Protein AF-0000000081422378 (afdb_homodimer)

Radius of gyration: 23.55 Å; Cα contacts (8 Å, |Δi|>4): 532; chains: 2; bounding box: 56×70×55 Å

Sequence (496 aa):
MTPLQQLQHAFAKFLDQIQPRGDSIIISEYADKLEIFKFQEEYVIKLAEAVMHCEPFAVLPFEDKWLFFRHFWAAFYSIERIYSSIEYFGYNLDDSRHLVTSKFAVDSNTKWTISEIPIEQSMKFVELIQPMEINLIENLAKPLKRLQVTRFEIVYLLAEMLWSVHEVKGISDYAKAIRDDILEQISSELHNFYIFDLKLYNYAARHARLIRLIPISENQVQLYKDYLAMAKISNLFEYNLYESELVKMTPLQQLQHAFAKFLDQIQPRGDSIIISEYADKLEIFKFQEEYVIKLAEAVMHCEPFAVLPFEDKWLFFRHFWAAFYSIERIYSSIEYFGYNLDDSRHLVTSKFAVDSNTKWTISEIPIEQSMKFVELIQPMEINLIENLAKPLKRLQVTRFEIVYLLAEMLWSVHEVKGISDYAKAIRDDILEQISSELHNFYIFDLKLYNYAARHARLIRLIPISENQVQLYKDYLAMAKISNLFEYNLYESELVK

InterPro domains:
  IPR000536 Nuclear hormone receptor, ligand-binding domain [PF00104] (28-233)
  IPR000536 Nuclear hormone receptor, ligand-binding domain [PS51843] (1-248)
  IPR000536 Nuclear hormone receptor, ligand-binding domain [SM00430] (38-221)
  IPR035500 Nuclear hormone receptor-like domain superfamily [G3DSA:1.10.565.10] (5-247)
  IPR035500 Nuclear hormone receptor-like domain superfamily [SSF48508] (29-240)
  IPR051152 Caenorhabditis elegans Orphan Nuclear Receptors [PTHR45680] (2-245)

Nearest PDB structures (foldseek):
  5dx3-assembly1_B  TM=6.994E-01  e=1.260E-05  Homo sapiens
  2yjd-assembly1_B  TM=7.597E-01  e=5.802E-05  Homo sapiens
  5ei1-assembly1_A  TM=7.271E-01  e=4.794E-05  Homo sapiens
  5dz3-assembly1_A  TM=6.976E-01  e=2.975E-05  Homo sapiens
  1pq6-assembly3_C-2  TM=7.114E-01  e=9.241E-04  Homo sapiens

Foldseek 3Di:
DALLVQLLVLVVVLCVVWAADDPQAAAAQEDAVVVLVVQVVVSLVSVLVSNCSRPLLVPDDPQQNCQLSLLQPQLLVLLVQLVSQCVVVNLDLPFQWTDRTNHYIYGPNRHYAHVVDPRVLRVVLCVLCVVLVVLSSVLRNNLCSVLVDDSSLSSLLSLCRSLVDDPDPDNDPVSVVSSVVSNVVSVVVVCCCCCPVVVNPPCVVSVVSSVVNRVSSSVSLVVVLVSVVVCVVVVSDPPPCPVSVSVD/DALLVQLLVLVVVLCVVWAADDPQAAAAQEDAPVVLVVQVVVSLVSVLVSNCSRPLLVVDDPQQNCQLSLLQPQLLVLLVQLVSQCVVVNLDLPFQWTDRTNHYIYGPNRDYAHVVDPRVLRVVLCVLCVVLVVLSSVLRNNLCSVLVDDSSLSSLLSLCRSLVDDPDPDNDPVSVVSSVVSNVVSVVVVCCCCCPVVVNPDCVVSVVSSVVNRVSSSVSLVVVLVSVVVCVVVVSDPPPCPVSVSVD

Solvent-accessible surface area (backbone atoms only — not comparable to full-atom values): 26939 Å² total; per-residue (Å²): 126,54,60,62,55,32,37,46,55,28,47,53,55,43,45,64,71,52,44,58,74,77,91,65,64,44,74,37,62,63,42,50,57,61,57,49,53,59,46,46,57,57,46,51,52,47,50,52,56,27,53,48,56,17,58,80,55,49,71,43,57,65,71,46,44,50,58,34,46,56,72,20,52,68,28,46,46,58,54,49,38,43,46,52,20,32,73,72,76,43,58,57,82,83,58,59,62,36,44,71,52,48,56,35,26,33,41,86,76,38,44,70,39,36,84,93,43,59,64,70,50,22,48,53,49,48,61,67,48,43,65,58,54,52,44,45,43,64,63,44,43,43,52,43,32,74,63,61,67,48,71,70,56,51,44,49,48,51,51,50,46,42,51,63,65,78,85,58,82,86,62,46,70,68,57,50,54,51,32,56,52,47,51,47,50,48,22,51,52,49,44,47,42,32,44,70,73,67,63,36,83,81,45,46,41,62,48,50,58,56,59,51,42,52,56,52,33,43,48,50,48,51,50,50,51,50,50,52,53,47,34,39,71,68,64,61,35,86,61,81,52,68,69,46,56,71,69,102,126,54,60,60,55,33,36,46,54,26,47,54,55,43,46,66,69,51,45,58,76,77,90,66,66,43,74,36,61,63,42,50,57,62,56,49,55,59,46,46,56,56,47,51,53,47,50,53,56,26,53,48,56,16,58,80,54,50,71,44,56,66,72,44,44,48,56,34,47,56,72,20,50,68,29,44,47,56,55,50,37,44,47,54,19,32,73,71,73,42,60,57,81,83,59,58,61,37,45,70,51,48,55,35,25,35,39,87,77,38,43,69,39,35,86,93,42,60,66,70,50,22,48,52,50,48,61,67,49,42,63,57,54,53,45,45,42,64,63,45,41,43,53,44,32,74,63,61,68,47,71,67,55,50,46,47,48,52,50,49,48,42,49,64,68,77,86,59,84,85,62,46,71,68,57,50,53,52,30,55,52,48,49,46,50,48,22,49,51,50,43,47,42,32,43,71,74,66,63,36,85,80,44,45,42,61,49,50,58,55,58,52,43,52,58,52,33,44,49,50,48,51,52,50,51,51,51,52,53,48,34,39,71,69,65,61,37,87,61,81,50,69,73,44,55,70,69,104

Secondary structure (DSSP, 8-state):
--HHHHHHHHHHHHHHHHS--TT--EE-SEEEHHHHHHHHHHHHHHHHHHHTTSHHHHTS-HHHHHHHHHHHHHHHHHHHHHHHHHHHH-S-TT---EE-SSSEEE-TTPEEE-TTS-HHHHHHHHHHHHHHHHHHIIIIIHHHHHTT--HHHHHHHHHHHHH---S-TT--HHHHHHHHHHHHHHHHHHHHIIIIIS--S--HHHHHHHHHHHHHHHHHHHHHHHHHHHHHHTTS----TTTTTT--/--HHHHHHHHHHHHHHHHS--TT--EE-SEEEHHHHHHHHHHHHHHHHHHHTTSHHHHTS-HHHHHHHHHHHHHHHHHHHHHHHHHHHH-S-TT---EE-SSSEEE-TTPEEE-TTS-HHHHHHHHHHHHHHHHHHIIIIIHHHHHTT--HHHHHHHHHHHHH---S-TT--HHHHHHHHHHHHHHHHHHHHIIIIIS--S--HHHHHHHHHHHHHHHHHHHHHHHHHHHHHHTTS----TTTTTT--

Organism: NCBI:txid290746

Structure (mmCIF, N/CA/C/O backbone):
data_AF-0000000081422378-model_v1
#
loop_
_entity.id
_entity.type
_entity.pdbx_description
1 polymer 'NR LBD domain-containing protein'
#
loop_
_atom_site.group_PDB
_atom_site.id
_atom_site.type_symbol
_atom_site.label_atom_id
_atom_site.label_alt_id
_atom_site.label_comp_id
_atom_site.label_asym_id
_atom_site.label_entity_id
_atom_site.label_seq_id
_atom_site.pdbx_PDB_ins_code
_atom_site.Cartn_x
_atom_site.Cartn_y
_atom_site.Cartn_z
_atom_site.occupancy
_atom_site.B_iso_or_equiv
_atom_site.auth_seq_id
_atom_site.auth_comp_id
_atom_site.auth_asym_id
_atom_site.auth_atom_id
_atom_site.pdbx_PDB_model_num
ATOM 1 N N . MET A 1 1 ? -20.219 -10.492 -20 1 91.25 1 MET A N 1
ATOM 2 C CA . MET A 1 1 ? -19.344 -10.703 -18.859 1 91.25 1 MET A CA 1
ATOM 3 C C . MET A 1 1 ? -18.625 -9.414 -18.484 1 91.25 1 MET A C 1
ATOM 5 O O . MET A 1 1 ? -18.156 -8.68 -19.359 1 91.25 1 MET A O 1
ATOM 9 N N . THR A 1 2 ? -18.688 -9.109 -17.234 1 96.75 2 THR A N 1
ATOM 10 C CA . THR A 1 2 ? -17.953 -7.957 -16.75 1 96.75 2 THR A CA 1
ATOM 11 C C . THR A 1 2 ? -16.438 -8.188 -16.875 1 96.75 2 THR A C 1
ATOM 13 O O . THR A 1 2 ? -16 -9.32 -17.078 1 96.75 2 THR A O 1
ATOM 16 N N . PRO A 1 3 ? -15.625 -7.133 -16.844 1 97.19 3 PRO A N 1
ATOM 17 C CA . PRO A 1 3 ? -14.172 -7.293 -16.922 1 97.19 3 PRO A CA 1
ATOM 18 C C . PRO A 1 3 ? -13.633 -8.258 -15.875 1 97.19 3 PRO A C 1
ATOM 20 O O . PRO A 1 3 ? -12.75 -9.07 -16.172 1 97.19 3 PRO A O 1
ATOM 23 N N . LEU A 1 4 ? -14.18 -8.219 -14.68 1 98.19 4 LEU A N 1
ATOM 24 C CA . LEU A 1 4 ? -13.703 -9.117 -13.633 1 98.19 4 LEU A CA 1
ATOM 25 C C . LEU A 1 4 ? -14.078 -10.562 -13.945 1 98.19 4 LEU A C 1
ATOM 27 O O . LEU A 1 4 ? -13.305 -11.477 -13.68 1 98.19 4 LEU A O 1
ATOM 31 N N . GLN A 1 5 ? -15.219 -10.773 -14.461 1 98 5 GLN A N 1
ATOM 32 C CA . GLN A 1 5 ? -15.648 -12.109 -14.859 1 98 5 GLN A CA 1
ATOM 33 C C . GLN A 1 5 ? -14.773 -12.656 -15.984 1 98 5 GLN A C 1
ATOM 35 O O . GLN A 1 5 ? -14.43 -13.836 -16 1 98 5 GLN A O 1
ATOM 40 N N . GLN A 1 6 ? -14.445 -11.758 -16.891 1 98.5 6 GLN A N 1
ATOM 41 C CA . GLN A 1 6 ? -13.531 -12.148 -17.969 1 98.5 6 GLN A CA 1
ATOM 42 C C . GLN A 1 6 ? -12.188 -12.586 -17.406 1 98.5 6 GLN A C 1
ATOM 44 O O . GLN A 1 6 ? -11.641 -13.617 -17.812 1 98.5 6 GLN A O 1
ATOM 49 N N . LEU A 1 7 ? -11.688 -11.844 -16.453 1 98.38 7 LEU A N 1
ATOM 50 C CA . LEU A 1 7 ? -10.406 -12.156 -15.844 1 98.38 7 LEU A CA 1
ATOM 51 C C . LEU A 1 7 ? -10.5 -13.43 -15.016 1 98.38 7 LEU A C 1
ATOM 53 O O . LEU A 1 7 ? -9.531 -14.195 -14.93 1 98.38 7 LEU A O 1
ATOM 57 N N . GLN A 1 8 ? -11.656 -13.688 -14.406 1 98.25 8 GLN A N 1
ATOM 58 C CA . GLN A 1 8 ? -11.852 -14.922 -13.656 1 98.25 8 GLN A CA 1
ATOM 59 C C . GLN A 1 8 ? -11.703 -16.141 -14.562 1 98.25 8 GLN A C 1
ATOM 61 O O . GLN A 1 8 ? -11.023 -17.109 -14.203 1 98.25 8 GLN A O 1
ATOM 66 N N . HIS A 1 9 ? -12.344 -16 -15.664 1 98.19 9 HIS A N 1
ATOM 67 C CA . HIS A 1 9 ? -12.266 -17.094 -16.625 1 98.19 9 HIS A CA 1
ATOM 68 C C . HIS A 1 9 ? -10.852 -17.266 -17.156 1 98.19 9 HIS A C 1
ATOM 70 O O . HIS A 1 9 ? -10.336 -18.391 -17.234 1 98.19 9 HIS A O 1
ATOM 76 N N . ALA A 1 10 ? -10.258 -16.188 -17.531 1 98.44 10 ALA A N 1
ATOM 77 C CA . ALA A 1 10 ? -8.898 -16.219 -18.078 1 98.44 10 ALA A CA 1
ATOM 78 C C . ALA A 1 10 ? -7.906 -16.734 -17.047 1 98.44 10 ALA A C 1
ATOM 80 O O . ALA A 1 10 ? -6.973 -17.469 -17.375 1 98.44 10 ALA A O 1
ATOM 81 N N . PHE A 1 11 ? -8.07 -16.344 -15.828 1 98.31 11 PHE A N 1
ATOM 82 C CA . PHE A 1 11 ? -7.176 -16.734 -14.742 1 98.31 11 PHE A CA 1
ATOM 83 C C . PHE A 1 11 ? -7.281 -18.234 -14.469 1 98.31 11 PHE A C 1
ATOM 85 O O . PHE A 1 11 ? -6.277 -18.875 -14.18 1 98.31 11 PHE A O 1
ATOM 92 N N . ALA A 1 12 ? -8.469 -18.75 -14.562 1 97.31 12 ALA A N 1
ATOM 93 C CA . ALA A 1 12 ? -8.641 -20.188 -14.398 1 97.31 12 ALA A CA 1
ATOM 94 C C . ALA A 1 12 ? -7.84 -20.969 -15.438 1 97.31 12 ALA A C 1
ATOM 96 O O . ALA A 1 12 ? -7.168 -21.953 -15.109 1 97.31 12 ALA A O 1
ATOM 97 N N . LYS A 1 13 ? -7.91 -20.516 -16.625 1 96.88 13 LYS A N 1
ATOM 98 C CA . LYS A 1 13 ? -7.145 -21.141 -17.703 1 96.88 13 LYS A CA 1
ATOM 99 C C . LYS A 1 13 ? -5.645 -20.969 -17.484 1 96.88 13 LYS A C 1
ATOM 101 O O . LYS A 1 13 ? -4.863 -21.891 -17.75 1 96.88 13 LYS A O 1
ATOM 106 N N . PHE A 1 14 ? -5.297 -19.812 -17.078 1 97.62 14 PHE A N 1
ATOM 107 C CA . PHE A 1 14 ? -3.912 -19.5 -16.766 1 97.62 14 PHE A CA 1
ATOM 108 C C . PHE A 1 14 ? -3.375 -20.422 -15.68 1 97.62 14 PHE A C 1
ATOM 110 O O . PHE A 1 14 ? -2.289 -20.984 -15.82 1 97.62 14 PHE A O 1
ATOM 117 N N . LEU A 1 15 ? -4.148 -20.625 -14.617 1 95.75 15 LEU A N 1
ATOM 118 C CA . LEU A 1 15 ? -3.734 -21.5 -13.523 1 95.75 15 LEU A CA 1
ATOM 119 C C . LEU A 1 15 ? -3.551 -22.938 -14.008 1 95.75 15 LEU A C 1
ATOM 121 O O . LEU A 1 15 ? -2.619 -23.625 -13.586 1 95.75 15 LEU A O 1
ATOM 125 N N . ASP A 1 16 ? -4.406 -23.281 -14.891 1 93.31 16 ASP A N 1
ATOM 126 C CA . ASP A 1 16 ? -4.332 -24.641 -15.438 1 93.31 16 ASP A CA 1
ATOM 127 C C . ASP A 1 16 ? -3.018 -24.859 -16.188 1 93.31 16 ASP A C 1
ATOM 129 O O . ASP A 1 16 ? -2.514 -25.984 -16.234 1 93.31 16 ASP A O 1
ATOM 133 N N . GLN A 1 17 ? -2.496 -23.844 -16.656 1 92.94 17 GLN A N 1
ATOM 134 C CA . GLN A 1 17 ? -1.294 -23.938 -17.484 1 92.94 17 GLN A CA 1
ATOM 135 C C . GLN A 1 17 ? -0.035 -23.906 -16.625 1 92.94 17 GLN A C 1
ATOM 137 O O . GLN A 1 17 ? 1.005 -24.438 -17.016 1 92.94 17 GLN A O 1
ATOM 142 N N . ILE A 1 18 ? -0.141 -23.25 -15.445 1 92.62 18 ILE A N 1
ATOM 143 C CA . ILE A 1 18 ? 1.111 -22.984 -14.742 1 92.62 18 ILE A CA 1
ATOM 144 C C . ILE A 1 18 ? 1.171 -23.828 -13.469 1 92.62 18 ILE A C 1
ATOM 146 O O . ILE A 1 18 ? 2.232 -23.953 -12.852 1 92.62 18 ILE A O 1
ATOM 150 N N . GLN A 1 19 ? 0.106 -24.328 -12.992 1 90.44 19 GLN A N 1
ATOM 151 C CA . GLN A 1 19 ? 0.068 -25.141 -11.789 1 90.44 19 GLN A CA 1
ATOM 152 C C . GLN A 1 19 ? 0.409 -26.594 -12.094 1 90.44 19 GLN A C 1
ATOM 154 O O . GLN A 1 19 ? 0.243 -27.047 -13.227 1 90.44 19 GLN A O 1
ATOM 159 N N . PRO A 1 20 ? 0.905 -27.219 -11.055 1 87.19 20 PRO A N 1
ATOM 160 C CA . PRO A 1 20 ? 1.203 -28.641 -11.266 1 87.19 20 PRO A CA 1
ATOM 161 C C . PRO A 1 20 ? -0.036 -29.453 -11.625 1 87.19 20 PRO A C 1
ATOM 163 O O . PRO A 1 20 ? -1.137 -29.156 -11.164 1 87.19 20 PRO A O 1
ATOM 166 N N . ARG A 1 21 ? 0.293 -30.406 -12.609 1 76.75 21 ARG A N 1
ATOM 167 C CA . ARG A 1 21 ? -0.756 -31.344 -12.992 1 76.75 21 ARG A CA 1
ATOM 168 C C . ARG A 1 21 ? -0.667 -32.625 -12.18 1 76.75 21 ARG A C 1
ATOM 170 O O . ARG A 1 21 ? 0.389 -33.25 -12.117 1 76.75 21 ARG A O 1
ATOM 177 N N . GLY A 1 22 ? -1.608 -32.812 -11.383 1 67.19 22 GLY A N 1
ATOM 178 C CA . GLY A 1 22 ? -1.646 -34.062 -10.656 1 67.19 22 GLY A CA 1
ATOM 179 C C . GLY A 1 22 ? -0.779 -34.062 -9.406 1 67.19 22 GLY A C 1
ATOM 180 O O . GLY A 1 22 ? -0.563 -33.031 -8.797 1 67.19 22 GLY A O 1
ATOM 181 N N . ASP A 1 23 ? -0.393 -35.219 -8.82 1 65.38 23 ASP A N 1
ATOM 182 C CA . ASP A 1 23 ? 0.304 -35.406 -7.555 1 65.38 23 ASP A CA 1
ATOM 183 C C . ASP A 1 23 ? 1.815 -35.469 -7.766 1 65.38 23 ASP A C 1
ATOM 185 O O . ASP A 1 23 ? 2.537 -36.062 -6.949 1 65.38 23 ASP A O 1
ATOM 189 N N . SER A 1 24 ? 2.311 -34.781 -8.75 1 75.81 24 SER A N 1
ATOM 190 C CA . SER A 1 24 ? 3.672 -35.125 -9.164 1 75.81 24 SER A CA 1
ATOM 191 C C . SER A 1 24 ? 4.652 -34.031 -8.75 1 75.81 24 SER A C 1
ATOM 193 O O . SER A 1 24 ? 5.715 -33.875 -9.352 1 75.81 24 SER A O 1
ATOM 195 N N . ILE A 1 25 ? 4.418 -33.375 -7.648 1 86.25 25 ILE A N 1
ATOM 196 C CA . ILE A 1 25 ? 5.398 -32.312 -7.391 1 86.25 25 ILE A CA 1
ATOM 197 C C . ILE A 1 25 ? 6.52 -32.875 -6.516 1 86.25 25 ILE A C 1
ATOM 199 O O . ILE A 1 25 ? 6.273 -33.625 -5.59 1 86.25 25 ILE A O 1
ATOM 203 N N . ILE A 1 26 ? 7.707 -32.625 -6.934 1 86 26 ILE A N 1
ATOM 204 C CA . ILE A 1 26 ? 8.891 -33.031 -6.184 1 86 26 ILE A CA 1
ATOM 205 C C . ILE A 1 26 ? 9.328 -31.891 -5.262 1 86 26 ILE A C 1
ATOM 207 O O . ILE A 1 26 ? 9.406 -30.734 -5.688 1 86 26 ILE A O 1
ATOM 211 N N . ILE A 1 27 ? 9.469 -32.25 -4.02 1 90.56 27 ILE A N 1
ATOM 212 C CA . ILE A 1 27 ? 10.078 -31.297 -3.096 1 90.56 27 ILE A CA 1
ATOM 213 C C . ILE A 1 27 ? 11.594 -31.406 -3.16 1 90.56 27 ILE A C 1
ATOM 215 O O . ILE A 1 27 ? 12.172 -32.406 -2.713 1 90.56 27 ILE A O 1
ATOM 219 N N . SER A 1 28 ? 12.203 -30.406 -3.705 1 89.69 28 SER A N 1
ATOM 220 C CA . SER A 1 28 ? 13.625 -30.5 -4.012 1 89.69 28 SER A CA 1
ATOM 221 C C . SER A 1 28 ? 14.477 -30.109 -2.805 1 89.69 28 SER A C 1
ATOM 223 O O . SER A 1 28 ? 14.195 -29.109 -2.143 1 89.69 28 SER A O 1
ATOM 225 N N . GLU A 1 29 ? 15.484 -30.891 -2.631 1 89.94 29 GLU A N 1
ATOM 226 C CA . GLU A 1 29 ? 16.469 -30.531 -1.614 1 89.94 29 GLU A CA 1
ATOM 227 C C . GLU A 1 29 ? 17.391 -29.406 -2.102 1 89.94 29 GLU A C 1
ATOM 229 O O . GLU A 1 29 ? 17.875 -28.594 -1.302 1 89.94 29 GLU A O 1
ATOM 234 N N . TYR A 1 30 ? 17.609 -29.531 -3.404 1 88.38 30 TYR A N 1
ATOM 235 C CA . TYR A 1 30 ? 18.422 -28.516 -4.059 1 88.38 30 TYR A CA 1
ATOM 236 C C . TYR A 1 30 ? 17.641 -27.828 -5.172 1 88.38 30 TYR A C 1
ATOM 238 O O . TYR A 1 30 ? 16.891 -28.469 -5.906 1 88.38 30 TYR A O 1
ATOM 246 N N . ALA A 1 31 ? 17.75 -26.531 -5.168 1 88.12 31 ALA A N 1
ATOM 247 C CA . ALA A 1 31 ? 17.062 -25.781 -6.211 1 88.12 31 ALA A CA 1
ATOM 248 C C . ALA A 1 31 ? 17.984 -24.75 -6.848 1 88.12 31 ALA A C 1
ATOM 250 O O . ALA A 1 31 ? 18.797 -24.125 -6.156 1 88.12 31 ALA A O 1
ATOM 251 N N . ASP A 1 32 ? 17.906 -24.688 -8.141 1 87.19 32 ASP A N 1
ATOM 252 C CA . ASP A 1 32 ? 18.656 -23.719 -8.914 1 87.19 32 ASP A CA 1
ATOM 253 C C . ASP A 1 32 ? 17.828 -22.469 -9.188 1 87.19 32 ASP A C 1
ATOM 255 O O . ASP A 1 32 ? 16.766 -22.547 -9.812 1 87.19 32 ASP A O 1
ATOM 259 N N . LYS A 1 33 ? 18.344 -21.297 -8.828 1 83.62 33 LYS A N 1
ATOM 260 C CA . LYS A 1 33 ? 17.609 -20.031 -8.992 1 83.62 33 LYS A CA 1
ATOM 261 C C . LYS A 1 33 ? 17.359 -19.734 -10.469 1 83.62 33 LYS A C 1
ATOM 263 O O . LYS A 1 33 ? 16.375 -19.078 -10.812 1 83.62 33 LYS A O 1
ATOM 268 N N . LEU A 1 34 ? 18.172 -20.25 -11.312 1 81.5 34 LEU A N 1
ATOM 269 C CA . LEU A 1 34 ? 18.016 -20.016 -12.742 1 81.5 34 LEU A CA 1
ATOM 270 C C . LEU A 1 34 ? 16.734 -20.656 -13.258 1 81.5 34 LEU A C 1
ATOM 272 O O . LEU A 1 34 ? 16.172 -20.203 -14.258 1 81.5 34 LEU A O 1
ATOM 276 N N . GLU A 1 35 ? 16.281 -21.703 -12.602 1 83.69 35 GLU A N 1
ATOM 277 C CA . GLU A 1 35 ? 15.031 -22.359 -12.984 1 83.69 35 GLU A CA 1
ATOM 278 C C . GLU A 1 35 ? 13.844 -21.422 -12.797 1 83.69 35 GLU A C 1
ATOM 280 O O . GLU A 1 35 ? 12.859 -21.5 -13.539 1 83.69 35 GLU A O 1
ATOM 285 N N . ILE A 1 36 ? 13.953 -20.562 -11.859 1 85.12 36 ILE A N 1
ATOM 286 C CA . ILE A 1 36 ? 12.891 -19.594 -11.602 1 85.12 36 ILE A CA 1
ATOM 287 C C . ILE A 1 36 ? 12.766 -18.641 -12.773 1 85.12 36 ILE A C 1
ATOM 289 O O . ILE A 1 36 ? 11.656 -18.312 -13.211 1 85.12 36 ILE A O 1
ATOM 293 N N . PHE A 1 37 ? 13.898 -18.266 -13.281 1 82.56 37 PHE A N 1
ATOM 294 C CA . PHE A 1 37 ? 13.898 -17.297 -14.375 1 82.56 37 PHE A CA 1
ATOM 295 C C . PHE A 1 37 ? 13.305 -17.922 -15.641 1 82.56 37 PHE A C 1
ATOM 297 O O . PHE A 1 37 ? 12.555 -17.266 -16.359 1 82.56 37 PHE A O 1
ATOM 304 N N . LYS A 1 38 ? 13.695 -19.109 -15.875 1 83.69 38 LYS A N 1
ATOM 305 C CA . LYS A 1 38 ? 13.148 -19.812 -17.031 1 83.69 38 LYS A CA 1
ATOM 306 C C . LYS A 1 38 ? 11.633 -19.938 -16.922 1 83.69 38 LYS A C 1
ATOM 308 O O . LYS A 1 38 ? 10.914 -19.734 -17.906 1 83.69 38 LYS A O 1
ATOM 313 N N . PHE A 1 39 ? 11.219 -20.266 -15.789 1 90.75 39 PHE A N 1
ATOM 314 C CA . PHE A 1 39 ? 9.781 -20.391 -15.555 1 90.75 39 PHE A CA 1
ATOM 315 C C . PHE A 1 39 ? 9.094 -19.031 -15.703 1 90.75 39 PHE A C 1
ATOM 317 O O . PHE A 1 39 ? 7.98 -18.953 -16.234 1 90.75 39 PHE A O 1
ATOM 324 N N . GLN A 1 40 ? 9.688 -17.969 -15.25 1 90.38 40 GLN A N 1
ATOM 325 C CA . GLN A 1 40 ? 9.109 -16.625 -15.281 1 90.38 40 GLN A CA 1
ATOM 326 C C . GLN A 1 40 ? 8.883 -16.156 -16.719 1 90.38 40 GLN A C 1
ATOM 328 O O . GLN A 1 40 ? 7.922 -15.445 -17 1 90.38 40 GLN A O 1
ATOM 333 N N . GLU A 1 41 ? 9.758 -16.578 -17.594 1 86.5 41 GLU A N 1
ATOM 334 C CA . GLU A 1 41 ? 9.602 -16.203 -19 1 86.5 41 GLU A CA 1
ATOM 335 C C . GLU A 1 41 ? 8.297 -16.75 -19.578 1 86.5 41 GLU A C 1
ATOM 337 O O . GLU A 1 41 ? 7.539 -16.031 -20.219 1 86.5 41 GLU A O 1
ATOM 342 N N . GLU A 1 42 ? 8.094 -17.969 -19.312 1 90.81 42 GLU A N 1
ATOM 343 C CA . GLU A 1 42 ? 6.855 -18.594 -19.766 1 90.81 42 GLU A CA 1
ATOM 344 C C . GLU A 1 42 ? 5.645 -18.016 -19.047 1 90.81 42 GLU A C 1
ATOM 346 O O . GLU A 1 42 ? 4.598 -17.781 -19.656 1 90.81 42 GLU A O 1
ATOM 351 N N . TYR A 1 43 ? 5.836 -17.797 -17.812 1 94.38 43 TYR A N 1
ATOM 352 C CA . TYR A 1 43 ? 4.785 -17.25 -16.953 1 94.38 43 TYR A CA 1
ATOM 353 C C . TYR A 1 43 ? 4.289 -15.914 -17.469 1 94.38 43 TYR A C 1
ATOM 355 O O . TYR A 1 43 ? 3.08 -15.68 -17.562 1 94.38 43 TYR A O 1
ATOM 363 N N . VAL A 1 44 ? 5.234 -15.062 -17.812 1 94.69 44 VAL A N 1
ATOM 364 C CA . VAL A 1 44 ? 4.898 -13.703 -18.219 1 94.69 44 VAL A CA 1
ATOM 365 C C . VAL A 1 44 ? 4.105 -13.727 -19.516 1 94.69 44 VAL A C 1
ATOM 367 O O . VAL A 1 44 ? 3.137 -12.984 -19.672 1 94.69 44 VAL A O 1
ATOM 370 N N . ILE A 1 45 ? 4.496 -14.57 -20.391 1 94.12 45 ILE A N 1
ATOM 371 C CA . ILE A 1 45 ? 3.801 -14.688 -21.656 1 94.12 45 ILE A CA 1
ATOM 372 C C . ILE A 1 45 ? 2.375 -15.18 -21.438 1 94.12 45 ILE A C 1
ATOM 374 O O . ILE A 1 45 ? 1.42 -14.609 -21.969 1 94.12 45 ILE A O 1
ATOM 378 N N . LYS A 1 46 ? 2.242 -16.125 -20.625 1 96.31 46 LYS A N 1
ATOM 379 C CA . LYS A 1 46 ? 0.928 -16.703 -20.344 1 96.31 46 LYS A CA 1
ATOM 380 C C . LYS A 1 46 ? 0.044 -15.695 -19.609 1 96.31 46 LYS A C 1
ATOM 382 O O . LYS A 1 46 ? -1.163 -15.633 -19.844 1 96.31 46 LYS A O 1
ATOM 387 N N . LEU A 1 47 ? 0.648 -14.992 -18.672 1 97.5 47 LEU A N 1
ATOM 388 C CA . LEU A 1 47 ? -0.101 -13.969 -17.953 1 97.5 47 LEU A CA 1
ATOM 389 C C . LEU A 1 47 ? -0.55 -12.859 -18.891 1 97.5 47 LEU A C 1
ATOM 391 O O . LEU A 1 47 ? -1.667 -12.352 -18.766 1 97.5 47 LEU A O 1
ATOM 395 N N . ALA A 1 48 ? 0.337 -12.5 -19.797 1 96.38 48 ALA A N 1
ATOM 396 C CA . ALA A 1 48 ? -0.012 -11.5 -20.797 1 96.38 48 ALA A CA 1
ATOM 397 C C . ALA A 1 48 ? -1.195 -11.953 -21.641 1 96.38 48 ALA A C 1
ATOM 399 O O . ALA A 1 48 ? -2.107 -11.172 -21.922 1 96.38 48 ALA A O 1
ATOM 400 N N . GLU A 1 49 ? -1.166 -13.188 -22 1 96.62 49 GLU A N 1
ATOM 401 C CA . GLU A 1 49 ? -2.275 -13.75 -22.75 1 96.62 49 GLU A CA 1
ATOM 402 C C . GLU A 1 49 ? -3.568 -13.734 -21.953 1 96.62 49 GLU A C 1
ATOM 404 O O . GLU A 1 49 ? -4.633 -13.414 -22.484 1 96.62 49 GLU A O 1
ATOM 409 N N . ALA A 1 50 ? -3.473 -14.047 -20.75 1 97.75 50 ALA A N 1
ATOM 410 C CA . ALA A 1 50 ? -4.648 -14.086 -19.875 1 97.75 50 ALA A CA 1
ATOM 411 C C . ALA A 1 50 ? -5.285 -12.703 -19.766 1 97.75 50 ALA A C 1
ATOM 413 O O . ALA A 1 50 ? -6.504 -12.562 -19.891 1 97.75 50 ALA A O 1
ATOM 414 N N . VAL A 1 51 ? -4.453 -11.656 -19.531 1 97.94 51 VAL A N 1
ATOM 415 C CA . VAL A 1 51 ? -5.016 -10.328 -19.297 1 97.94 51 VAL A CA 1
ATOM 416 C C . VAL A 1 51 ? -5.582 -9.766 -20.594 1 97.94 51 VAL A C 1
ATOM 418 O O . VAL A 1 51 ? -6.465 -8.898 -20.562 1 97.94 51 VAL A O 1
ATOM 421 N N . MET A 1 52 ? -5.145 -10.281 -21.719 1 97.69 52 MET A N 1
ATOM 422 C CA . MET A 1 52 ? -5.652 -9.852 -23.016 1 97.69 52 MET A CA 1
ATOM 423 C C . MET A 1 52 ? -7.09 -10.312 -23.219 1 97.69 52 MET A C 1
ATOM 425 O O . MET A 1 52 ? -7.785 -9.82 -24.109 1 97.69 52 MET A O 1
ATOM 429 N N . HIS A 1 53 ? -7.582 -11.172 -22.391 1 97.06 53 HIS A N 1
ATOM 430 C CA . HIS A 1 53 ? -8.969 -11.609 -22.469 1 97.06 53 HIS A CA 1
ATOM 431 C C . HIS A 1 53 ? -9.898 -10.594 -21.797 1 97.06 53 HIS A C 1
ATOM 433 O O . HIS A 1 53 ? -11.117 -10.68 -21.938 1 97.06 53 HIS A O 1
ATOM 439 N N . CYS A 1 54 ? -9.344 -9.742 -21 1 97.88 54 CYS A N 1
ATOM 440 C CA . CYS A 1 54 ? -10.102 -8.617 -20.469 1 97.88 54 CYS A CA 1
ATOM 441 C C . CYS A 1 54 ? -10.297 -7.543 -21.531 1 97.88 54 CYS A C 1
ATOM 443 O O . CYS A 1 54 ? -9.367 -6.812 -21.875 1 97.88 54 CYS A O 1
ATOM 445 N N . GLU A 1 55 ? -11.477 -7.367 -22.031 1 97.62 55 GLU A N 1
ATOM 446 C CA . GLU A 1 55 ? -11.789 -6.551 -23.203 1 97.62 55 GLU A CA 1
ATOM 447 C C . GLU A 1 55 ? -11.289 -5.121 -23.016 1 97.62 55 GLU A C 1
ATOM 449 O O . GLU A 1 55 ? -10.633 -4.57 -23.906 1 97.62 55 GLU A O 1
ATOM 454 N N . PRO A 1 56 ? -11.547 -4.473 -21.906 1 97.69 56 PRO A N 1
ATOM 455 C CA . PRO A 1 56 ? -11.062 -3.102 -21.734 1 97.69 56 PRO A CA 1
ATOM 456 C C . PRO A 1 56 ? -9.539 -2.998 -21.844 1 97.69 56 PRO A C 1
ATOM 458 O O . PRO A 1 56 ? -9.016 -1.968 -22.266 1 97.69 56 PRO A O 1
ATOM 461 N N . PHE A 1 57 ? -8.836 -4.039 -21.453 1 97.69 57 PHE A N 1
ATOM 462 C CA . PHE A 1 57 ? -7.383 -4.047 -21.562 1 97.69 57 PHE A CA 1
ATOM 463 C C . PHE A 1 57 ? -6.957 -4.297 -23.016 1 97.69 57 PHE A C 1
ATOM 465 O O . PHE A 1 57 ? -6.039 -3.648 -23.516 1 97.69 57 PHE A O 1
ATOM 472 N N . ALA A 1 58 ? -7.629 -5.156 -23.625 1 97.19 58 ALA A N 1
ATOM 473 C CA . ALA A 1 58 ? -7.289 -5.586 -24.969 1 97.19 58 ALA A CA 1
ATOM 474 C C . ALA A 1 58 ? -7.402 -4.426 -25.953 1 97.19 58 ALA A C 1
ATOM 476 O O . ALA A 1 58 ? -6.648 -4.352 -26.938 1 97.19 58 ALA A O 1
ATOM 477 N N . VAL A 1 59 ? -8.273 -3.523 -25.734 1 96.88 59 VAL A N 1
ATOM 478 C CA . VAL A 1 59 ? -8.562 -2.486 -26.719 1 96.88 59 VAL A CA 1
ATOM 479 C C . VAL A 1 59 ? -7.652 -1.284 -26.484 1 96.88 59 VAL A C 1
ATOM 481 O O . VAL A 1 59 ? -7.582 -0.381 -27.312 1 96.88 59 VAL A O 1
ATOM 484 N N . LEU A 1 60 ? -6.91 -1.248 -25.344 1 96.81 60 LEU A N 1
ATOM 485 C CA . LEU A 1 60 ? -6 -0.137 -25.094 1 96.81 60 LEU A CA 1
ATOM 486 C C . LEU A 1 60 ? -4.906 -0.073 -26.156 1 96.81 60 LEU A C 1
ATOM 488 O O . LEU A 1 60 ? -4.512 -1.102 -26.703 1 96.81 60 LEU A O 1
ATOM 492 N N . PRO A 1 61 ? -4.461 1.169 -26.438 1 95.56 61 PRO A N 1
ATOM 493 C CA . PRO A 1 61 ? -3.258 1.276 -27.266 1 95.56 61 PRO A CA 1
ATOM 494 C C . PRO A 1 61 ? -2.066 0.526 -26.672 1 95.56 61 PRO A C 1
ATOM 496 O O . PRO A 1 61 ? -1.972 0.376 -25.453 1 95.56 61 PRO A O 1
ATOM 499 N N . PHE A 1 62 ? -1.14 0.147 -27.469 1 94.5 62 PHE A N 1
ATOM 500 C CA . PHE A 1 62 ? -0.013 -0.688 -27.078 1 94.5 62 PHE A CA 1
ATOM 501 C C . PHE A 1 62 ? 0.799 -0.016 -25.984 1 94.5 62 PHE A C 1
ATOM 503 O O . PHE A 1 62 ? 1.204 -0.666 -25.016 1 94.5 62 PHE A O 1
ATOM 510 N N . GLU A 1 63 ? 1.043 1.248 -26.141 1 92.75 63 GLU A N 1
ATOM 511 C CA . GLU A 1 63 ? 1.87 1.972 -25.172 1 92.75 63 GLU A CA 1
ATOM 512 C C . GLU A 1 63 ? 1.264 1.918 -23.766 1 92.75 63 GLU A C 1
ATOM 514 O O . GLU A 1 63 ? 1.976 1.697 -22.797 1 92.75 63 GLU A O 1
ATOM 519 N N . ASP A 1 64 ? -0.057 2.066 -23.719 1 94.62 64 ASP A N 1
ATOM 520 C CA . ASP A 1 64 ? -0.749 1.999 -22.438 1 94.62 64 ASP A CA 1
ATOM 521 C C . ASP A 1 64 ? -0.741 0.576 -21.891 1 94.62 64 ASP A C 1
ATOM 523 O O . ASP A 1 64 ? -0.461 0.366 -20.703 1 94.62 64 ASP A O 1
ATOM 527 N N . LYS A 1 65 ? -0.97 -0.424 -22.719 1 95.25 65 LYS A N 1
ATOM 528 C CA . LYS A 1 65 ? -0.958 -1.822 -22.297 1 95.25 65 LYS A CA 1
ATOM 529 C C . LYS A 1 65 ? 0.389 -2.201 -21.688 1 95.25 65 LYS A C 1
ATOM 531 O O . LYS A 1 65 ? 0.444 -2.848 -20.641 1 95.25 65 LYS A O 1
ATOM 536 N N . TRP A 1 66 ? 1.375 -1.732 -22.391 1 93.44 66 TRP A N 1
ATOM 537 C CA . TRP A 1 66 ? 2.732 -2.047 -21.969 1 93.44 66 TRP A CA 1
ATOM 538 C C . TRP A 1 66 ? 3.02 -1.447 -20.594 1 93.44 66 TRP A C 1
ATOM 540 O O . TRP A 1 66 ? 3.57 -2.119 -19.719 1 93.44 66 TRP A O 1
ATOM 550 N N . LEU A 1 67 ? 2.623 -0.264 -20.391 1 91.5 67 LEU A N 1
ATOM 551 C CA . LEU A 1 67 ? 2.871 0.423 -19.125 1 91.5 67 LEU A CA 1
ATOM 552 C C . LEU A 1 67 ? 2.1 -0.237 -17.984 1 91.5 67 LEU A C 1
ATOM 554 O O . LEU A 1 67 ? 2.65 -0.461 -16.906 1 91.5 67 LEU A O 1
ATOM 558 N N . PHE A 1 68 ? 0.873 -0.623 -18.25 1 94.88 68 PHE A N 1
ATOM 559 C CA . PHE A 1 68 ? 0.079 -1.312 -17.234 1 94.88 68 PHE A CA 1
ATOM 560 C C . PHE A 1 68 ? 0.694 -2.662 -16.891 1 94.88 68 PHE A C 1
ATOM 562 O O . PHE A 1 68 ? 0.895 -2.98 -15.719 1 94.88 68 PHE A O 1
ATOM 569 N N . PHE A 1 69 ? 1.073 -3.352 -17.922 1 94.88 69 PHE A N 1
ATOM 570 C CA . PHE A 1 69 ? 1.506 -4.73 -17.734 1 94.88 69 PHE A CA 1
ATOM 571 C C . PHE A 1 69 ? 2.875 -4.781 -17.062 1 94.88 69 PHE A C 1
ATOM 573 O O . PHE A 1 69 ? 3.1 -5.582 -16.156 1 94.88 69 PHE A O 1
ATOM 580 N N . ARG A 1 70 ? 3.744 -3.971 -17.469 1 90.81 70 ARG A N 1
ATOM 581 C CA . ARG A 1 70 ? 5.117 -4 -16.984 1 90.81 70 ARG A CA 1
ATOM 582 C C . ARG A 1 70 ? 5.176 -3.666 -15.492 1 90.81 70 ARG A C 1
ATOM 584 O O . ARG A 1 70 ? 6.035 -4.176 -14.773 1 90.81 70 ARG A O 1
ATOM 591 N N . HIS A 1 71 ? 4.289 -2.908 -15 1 88.38 71 HIS A N 1
ATOM 592 C CA . HIS A 1 71 ? 4.316 -2.455 -13.609 1 88.38 71 HIS A CA 1
ATOM 593 C C . HIS A 1 71 ? 3.564 -3.42 -12.703 1 88.38 71 HIS A C 1
ATOM 595 O O . HIS A 1 71 ? 3.717 -3.373 -11.477 1 88.38 71 HIS A O 1
ATOM 601 N N . PHE A 1 72 ? 2.883 -4.234 -13.336 1 92.25 72 PHE A N 1
ATOM 602 C CA . PHE A 1 72 ? 1.958 -5.09 -12.602 1 92.25 72 PHE A CA 1
ATOM 603 C C . PHE A 1 72 ? 2.535 -6.492 -12.438 1 92.25 72 PHE A C 1
ATOM 605 O O . PHE A 1 72 ? 2.426 -7.086 -11.359 1 92.25 72 PHE A O 1
ATOM 612 N N . TRP A 1 73 ? 3.131 -7.082 -13.469 1 94.69 73 TRP A N 1
ATOM 613 C CA . TRP A 1 73 ? 3.236 -8.531 -13.609 1 94.69 73 TRP A CA 1
ATOM 614 C C . TRP A 1 73 ? 4.168 -9.109 -12.547 1 94.69 73 TRP A C 1
ATOM 616 O O . TRP A 1 73 ? 3.889 -10.172 -11.984 1 94.69 73 TRP A O 1
ATOM 626 N N . ALA A 1 74 ? 5.277 -8.406 -12.281 1 93.38 74 ALA A N 1
ATOM 627 C CA . ALA A 1 74 ? 6.266 -8.969 -11.367 1 93.38 74 ALA A CA 1
ATOM 628 C C . ALA A 1 74 ? 5.711 -9.047 -9.945 1 93.38 74 ALA A C 1
ATOM 630 O O . ALA A 1 74 ? 5.938 -10.039 -9.242 1 93.38 74 ALA A O 1
ATOM 631 N N . ALA A 1 75 ? 5.023 -8.023 -9.539 1 94.62 75 ALA A N 1
ATOM 632 C CA . ALA A 1 75 ? 4.418 -8.016 -8.211 1 94.62 75 ALA A CA 1
ATOM 633 C C . ALA A 1 75 ? 3.322 -9.07 -8.102 1 94.62 75 ALA A C 1
ATOM 635 O O . ALA A 1 75 ? 3.213 -9.758 -7.082 1 94.62 75 ALA A O 1
ATOM 636 N N . PHE A 1 76 ? 2.561 -9.219 -9.156 1 97.56 76 PHE A N 1
ATOM 637 C CA . PHE A 1 76 ? 1.489 -10.211 -9.133 1 97.56 76 PHE A CA 1
ATOM 638 C C . PHE A 1 76 ? 2.057 -11.625 -9.148 1 97.56 76 PHE A C 1
ATOM 640 O O . PHE A 1 76 ? 1.483 -12.531 -8.547 1 97.56 76 PHE A O 1
ATOM 647 N N . TYR A 1 77 ? 3.145 -11.789 -9.781 1 96.06 77 TYR A N 1
ATOM 648 C CA . TYR A 1 77 ? 3.807 -13.086 -9.812 1 96.06 77 TYR A CA 1
ATOM 649 C C . TYR A 1 77 ? 4.016 -13.633 -8.406 1 96.06 77 TYR A C 1
ATOM 651 O O . TYR A 1 77 ? 3.738 -14.805 -8.133 1 96.06 77 TYR A O 1
ATOM 659 N N . SER A 1 78 ? 4.461 -12.789 -7.52 1 94.56 78 SER A N 1
ATOM 660 C CA . SER A 1 78 ? 4.711 -13.211 -6.145 1 94.56 78 SER A CA 1
ATOM 661 C C . SER A 1 78 ? 3.422 -13.648 -5.457 1 94.56 78 SER A C 1
ATOM 663 O O . SER A 1 78 ? 3.395 -14.672 -4.77 1 94.56 78 SER A O 1
ATOM 665 N N . ILE A 1 79 ? 2.422 -12.906 -5.66 1 97.44 79 ILE A N 1
ATOM 666 C CA . ILE A 1 79 ? 1.133 -13.211 -5.047 1 97.44 79 ILE A CA 1
ATOM 667 C C . ILE A 1 79 ? 0.571 -14.5 -5.633 1 97.44 79 ILE A C 1
ATOM 669 O O . ILE A 1 79 ? 0.123 -15.383 -4.895 1 97.44 79 ILE A O 1
ATOM 673 N N . GLU A 1 80 ? 0.661 -14.578 -6.922 1 97.69 80 GLU A N 1
ATOM 674 C CA . GLU A 1 80 ? 0.097 -15.742 -7.605 1 97.69 80 GLU A CA 1
ATOM 675 C C . GLU A 1 80 ? 0.844 -17.016 -7.23 1 97.69 80 GLU A C 1
ATOM 677 O O . GLU A 1 80 ? 0.229 -18.062 -7.02 1 97.69 80 GLU A O 1
ATOM 682 N N . ARG A 1 81 ? 2.137 -16.969 -7.109 1 95 81 ARG A N 1
ATOM 683 C CA . ARG A 1 81 ? 2.904 -18.172 -6.754 1 95 81 ARG A CA 1
ATOM 684 C C . ARG A 1 81 ? 2.562 -18.641 -5.344 1 95 81 ARG A C 1
ATOM 686 O O . ARG A 1 81 ? 2.492 -19.844 -5.086 1 95 81 ARG A O 1
ATOM 693 N N . ILE A 1 82 ? 2.398 -17.719 -4.512 1 96.12 82 ILE A N 1
ATOM 694 C CA . ILE A 1 82 ? 2 -18.062 -3.148 1 96.12 82 ILE A CA 1
ATOM 695 C C . ILE A 1 82 ? 0.595 -18.656 -3.158 1 96.12 82 ILE A C 1
ATOM 697 O O . ILE A 1 82 ? 0.335 -19.656 -2.486 1 96.12 82 ILE A O 1
ATOM 701 N N . TYR A 1 83 ? -0.216 -18.094 -3.922 1 97.62 83 TYR A N 1
ATOM 702 C CA . TYR A 1 83 ? -1.575 -18.609 -4.004 1 97.62 83 TYR A CA 1
ATOM 703 C C . TYR A 1 83 ? -1.582 -20.031 -4.57 1 97.62 83 TYR A C 1
ATOM 705 O O . TYR A 1 83 ? -2.291 -20.906 -4.066 1 97.62 83 TYR A O 1
ATOM 713 N N . SER A 1 84 ? -0.827 -20.172 -5.633 1 96.06 84 SER A N 1
ATOM 714 C CA . SER A 1 84 ? -0.719 -21.516 -6.211 1 96.06 84 SER A CA 1
ATOM 715 C C . SER A 1 84 ? -0.2 -22.516 -5.184 1 96.06 84 SER A C 1
ATOM 717 O O . SER A 1 84 ? -0.633 -23.672 -5.16 1 96.06 84 SER A O 1
ATOM 719 N N . SER A 1 85 ? 0.721 -22.078 -4.402 1 95.62 85 SER A N 1
ATOM 720 C CA . SER A 1 85 ? 1.232 -22.922 -3.332 1 95.62 85 SER A CA 1
ATOM 721 C C . SER A 1 85 ? 0.141 -23.266 -2.322 1 95.62 85 SER A C 1
ATOM 723 O O . SER A 1 85 ? 0.034 -24.406 -1.872 1 95.62 85 SER A O 1
ATOM 725 N N . ILE A 1 86 ? -0.632 -22.297 -1.988 1 95.94 86 ILE A N 1
ATOM 726 C CA . ILE A 1 86 ? -1.729 -22.469 -1.046 1 95.94 86 ILE A CA 1
ATOM 727 C C . ILE A 1 86 ? -2.744 -23.469 -1.62 1 95.94 86 ILE A C 1
ATOM 729 O O . ILE A 1 86 ? -3.234 -24.344 -0.908 1 95.94 86 ILE A O 1
ATOM 733 N N . GLU A 1 87 ? -3.039 -23.328 -2.889 1 93.62 87 GLU A N 1
ATOM 734 C CA . GLU A 1 87 ? -3.996 -24.219 -3.539 1 93.62 87 GLU A CA 1
ATOM 735 C C . GLU A 1 87 ? -3.506 -25.656 -3.527 1 93.62 87 GLU A C 1
ATOM 737 O O . GLU A 1 87 ? -4.301 -26.594 -3.396 1 93.62 87 GLU A O 1
ATOM 742 N N . TYR A 1 88 ? -2.26 -25.75 -3.611 1 93.38 88 TYR A N 1
ATOM 743 C CA . TYR A 1 88 ? -1.692 -27.094 -3.715 1 93.38 88 TYR A CA 1
ATOM 744 C C . TYR A 1 88 ? -1.434 -27.688 -2.334 1 93.38 88 TYR A C 1
ATOM 746 O O . TYR A 1 88 ? -1.712 -28.859 -2.092 1 93.38 88 TYR A O 1
ATOM 754 N N . PHE A 1 89 ? -0.895 -26.891 -1.393 1 93.69 89 PHE A N 1
ATOM 755 C CA . PHE A 1 89 ? -0.431 -27.438 -0.118 1 93.69 89 PHE A CA 1
ATOM 756 C C . PHE A 1 89 ? -1.405 -27.078 1.001 1 93.69 89 PHE A C 1
ATOM 758 O O . PHE A 1 89 ? -1.354 -27.672 2.082 1 93.69 89 PHE A O 1
ATOM 765 N N . GLY A 1 90 ? -2.254 -26.125 0.789 1 94.94 90 GLY A N 1
ATOM 766 C CA . GLY A 1 90 ? -3.238 -25.766 1.798 1 94.94 90 GLY A CA 1
ATOM 767 C C . GLY A 1 90 ? -2.877 -24.5 2.562 1 94.94 90 GLY A C 1
ATOM 768 O O . GLY A 1 90 ? -1.922 -23.812 2.209 1 94.94 90 GLY A O 1
ATOM 769 N N . TYR A 1 91 ? -3.619 -24.156 3.6 1 96.06 91 TYR A N 1
ATOM 770 C CA . TYR A 1 91 ? -3.557 -22.875 4.289 1 96.06 91 TYR A CA 1
ATOM 771 C C . TYR A 1 91 ? -2.807 -23 5.609 1 96.06 91 TYR A C 1
ATOM 773 O O . TYR A 1 91 ? -2.789 -22.062 6.414 1 96.06 91 TYR A O 1
ATOM 781 N N . ASN A 1 92 ? -2.176 -24.156 5.824 1 95.69 92 ASN A N 1
ATOM 782 C CA . ASN A 1 92 ? -1.458 -24.344 7.082 1 95.69 92 ASN A CA 1
ATOM 783 C C 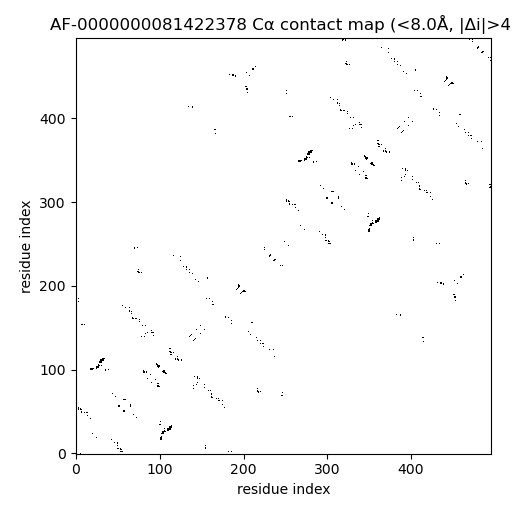. ASN A 1 92 ? -0.3 -23.359 7.219 1 95.69 92 ASN A C 1
ATOM 785 O O . ASN A 1 92 ? 0.616 -23.359 6.395 1 95.69 92 ASN A O 1
ATOM 789 N N . LEU A 1 93 ? -0.265 -22.547 8.297 1 92.56 93 LEU A N 1
ATOM 790 C CA . LEU A 1 93 ? 0.714 -21.5 8.508 1 92.56 93 LEU A CA 1
ATOM 791 C C . LEU A 1 93 ? 2.098 -22.078 8.766 1 92.56 93 LEU A C 1
ATOM 793 O O . LEU A 1 93 ? 3.111 -21.406 8.547 1 92.56 93 LEU A O 1
ATOM 797 N N . ASP A 1 94 ? 2.123 -23.328 9.172 1 90.5 94 ASP A N 1
ATOM 798 C CA . ASP A 1 94 ? 3.391 -23.953 9.523 1 90.5 94 ASP A CA 1
ATOM 799 C C . ASP A 1 94 ? 3.998 -24.672 8.32 1 90.5 94 ASP A C 1
ATOM 801 O O . ASP A 1 94 ? 5.141 -25.125 8.375 1 90.5 94 ASP A O 1
ATOM 805 N N . ASP A 1 95 ? 3.24 -24.734 7.262 1 92.75 95 ASP A N 1
ATOM 806 C CA . ASP A 1 95 ? 3.734 -25.359 6.039 1 92.75 95 ASP A CA 1
ATOM 807 C C . ASP A 1 95 ? 4.633 -24.406 5.258 1 92.75 95 ASP A C 1
ATOM 809 O O . ASP A 1 95 ? 4.176 -23.359 4.785 1 92.75 95 ASP A O 1
ATOM 813 N N . SER A 1 96 ? 5.863 -24.766 5.102 1 89.62 96 SER A N 1
ATOM 814 C CA . SER A 1 96 ? 6.836 -23.891 4.453 1 89.62 96 SER A CA 1
ATOM 815 C C . SER A 1 96 ? 6.988 -24.25 2.975 1 89.62 96 SER A C 1
ATOM 817 O O . SER A 1 96 ? 7.746 -23.594 2.254 1 89.62 96 SER A O 1
ATOM 819 N N . ARG A 1 97 ? 6.27 -25.219 2.547 1 92.38 97 ARG A N 1
ATOM 820 C CA . ARG A 1 97 ? 6.402 -25.625 1.151 1 92.38 97 ARG A CA 1
ATOM 821 C C . ARG A 1 97 ? 5.875 -24.547 0.214 1 92.38 97 ARG A C 1
ATOM 823 O O . ARG A 1 97 ? 4.852 -23.906 0.497 1 92.38 97 ARG A O 1
ATOM 830 N N . HIS A 1 98 ? 6.59 -24.359 -0.849 1 92.81 98 HIS A N 1
ATOM 831 C CA . HIS A 1 98 ? 6.289 -23.328 -1.834 1 92.81 98 HIS A CA 1
ATOM 832 C C . HIS A 1 98 ? 6.52 -23.844 -3.252 1 92.81 98 HIS A C 1
ATOM 834 O O . HIS A 1 98 ? 7.57 -24.406 -3.549 1 92.81 98 HIS A O 1
ATOM 840 N N . LEU A 1 99 ? 5.574 -23.609 -4.059 1 93.19 99 LEU A N 1
ATOM 841 C CA . LEU A 1 99 ? 5.719 -23.953 -5.469 1 93.19 99 LEU A CA 1
ATOM 842 C C . LEU A 1 99 ? 6.629 -22.969 -6.188 1 93.19 99 LEU A C 1
ATOM 844 O O . LEU A 1 99 ? 6.391 -21.75 -6.137 1 93.19 99 LEU A O 1
ATOM 848 N N . VAL A 1 100 ? 7.633 -23.422 -6.762 1 90.38 100 VAL A N 1
ATOM 849 C CA . VAL A 1 100 ? 8.531 -22.562 -7.527 1 90.38 100 VAL A CA 1
ATOM 850 C C . VAL A 1 100 ? 8.148 -22.594 -9.008 1 90.38 100 VAL A C 1
ATOM 852 O O . VAL A 1 100 ? 8.062 -21.547 -9.648 1 90.38 100 VAL A O 1
ATOM 855 N N . THR A 1 101 ? 8.016 -23.75 -9.57 1 89.75 101 THR A N 1
ATOM 856 C CA . THR A 1 101 ? 7.52 -23.953 -10.922 1 89.75 101 THR A CA 1
ATOM 857 C C . THR A 1 101 ? 6.355 -24.938 -10.93 1 89.75 101 THR A C 1
ATOM 859 O O . THR A 1 101 ? 5.812 -25.281 -9.875 1 89.75 101 THR A O 1
ATOM 862 N N . SER A 1 102 ? 5.965 -25.359 -12.125 1 88.56 102 SER A N 1
ATOM 863 C CA . SER A 1 102 ? 4.914 -26.359 -12.25 1 88.56 102 SER A CA 1
ATOM 864 C C . SER A 1 102 ? 5.449 -27.766 -11.953 1 88.56 102 SER A C 1
ATOM 866 O O . SER A 1 102 ? 4.676 -28.719 -11.859 1 88.56 102 SER A O 1
ATOM 868 N N . LYS A 1 103 ? 6.77 -27.797 -11.664 1 84.88 103 LYS A N 1
ATOM 869 C CA . LYS A 1 103 ? 7.352 -29.141 -11.57 1 84.88 103 LYS A CA 1
ATOM 870 C C . LYS A 1 103 ? 7.957 -29.375 -10.188 1 84.88 103 LYS A C 1
ATOM 872 O O . LYS A 1 103 ? 8.117 -30.531 -9.766 1 84.88 103 LYS A O 1
ATOM 877 N N . PHE A 1 104 ? 8.328 -28.344 -9.57 1 88.5 104 PHE A N 1
ATOM 878 C CA . PHE A 1 104 ? 8.938 -28.641 -8.281 1 88.5 104 PHE A CA 1
ATOM 879 C C . PHE A 1 104 ? 8.602 -27.562 -7.258 1 88.5 104 PHE A C 1
ATOM 881 O O . PHE A 1 104 ? 8.266 -26.438 -7.621 1 88.5 104 PHE A O 1
ATOM 888 N N . ALA A 1 105 ? 8.727 -27.906 -6.055 1 93.5 105 ALA A N 1
ATOM 889 C CA . ALA A 1 105 ? 8.492 -27.078 -4.879 1 93.5 105 ALA A CA 1
ATOM 890 C C . ALA A 1 105 ? 9.688 -27.125 -3.922 1 93.5 105 ALA A C 1
ATOM 892 O O . ALA A 1 105 ? 10.578 -27.969 -4.082 1 93.5 105 ALA A O 1
ATOM 893 N N . VAL A 1 106 ? 9.703 -26.141 -3.143 1 92.56 106 VAL A N 1
ATOM 894 C CA . VAL A 1 106 ? 10.789 -26.078 -2.172 1 92.56 106 VAL A CA 1
ATOM 895 C C . VAL A 1 106 ? 10.211 -25.891 -0.767 1 92.56 106 VAL A C 1
ATOM 897 O O . VAL A 1 106 ? 9.016 -25.641 -0.606 1 92.56 106 VAL A O 1
ATOM 900 N N . ASP A 1 107 ? 11.047 -26.109 0.199 1 91.12 107 ASP A N 1
ATOM 901 C CA . ASP A 1 107 ? 10.68 -25.828 1.583 1 91.12 107 ASP A CA 1
ATOM 902 C C . ASP A 1 107 ? 11.82 -25.141 2.324 1 91.12 107 ASP A C 1
ATOM 904 O O . ASP A 1 107 ? 12.766 -24.641 1.7 1 91.12 107 ASP A O 1
ATOM 908 N N . SER A 1 108 ? 11.719 -24.922 3.639 1 85.69 108 SER A N 1
ATOM 909 C CA . SER A 1 108 ? 12.648 -24.141 4.445 1 85.69 108 SER A CA 1
ATOM 910 C C . SER A 1 108 ? 14.039 -24.781 4.457 1 85.69 108 SER A C 1
ATOM 912 O O . SER A 1 108 ? 15.031 -24.109 4.738 1 85.69 108 SER A O 1
ATOM 914 N N . ASN A 1 109 ? 14.133 -25.984 4.086 1 85.81 109 ASN A N 1
ATOM 915 C CA . ASN A 1 109 ? 15.398 -26.703 4.148 1 85.81 109 ASN A CA 1
ATOM 916 C C . ASN A 1 109 ? 16.094 -26.734 2.787 1 85.81 109 ASN A C 1
ATOM 918 O O . ASN A 1 109 ? 17.219 -27.219 2.67 1 85.81 109 ASN A O 1
ATOM 922 N N . THR A 1 110 ? 15.414 -26.297 1.775 1 89.56 110 THR A N 1
ATOM 923 C CA . THR A 1 110 ? 15.961 -26.344 0.427 1 89.56 110 THR A CA 1
ATOM 924 C C . THR A 1 110 ? 17.219 -25.469 0.322 1 89.56 110 THR A C 1
ATOM 926 O O . THR A 1 110 ? 17.219 -24.328 0.791 1 89.56 110 THR A O 1
ATOM 929 N N . LYS A 1 111 ? 18.25 -26.031 -0.277 1 87.12 111 LYS A N 1
ATOM 930 C CA . LYS A 1 111 ? 19.484 -25.297 -0.544 1 87.12 111 LYS A CA 1
ATOM 931 C C . LYS A 1 111 ? 19.469 -24.688 -1.944 1 87.12 111 LYS A C 1
ATOM 933 O O . LYS A 1 111 ? 19.312 -25.406 -2.936 1 87.12 111 LYS A O 1
ATOM 938 N N . TRP A 1 112 ? 19.641 -23.406 -1.973 1 87.44 112 TRP A N 1
ATOM 939 C CA . TRP A 1 112 ? 19.594 -22.672 -3.236 1 87.44 112 TRP A CA 1
ATOM 940 C C . TRP A 1 112 ? 20.984 -22.469 -3.809 1 87.44 112 TRP A C 1
ATOM 942 O O . TRP A 1 112 ? 21.938 -22.203 -3.066 1 87.44 112 TRP A O 1
ATOM 952 N N . THR A 1 113 ? 21.094 -22.734 -5.09 1 83.81 113 THR A N 1
ATOM 953 C CA . THR A 1 113 ? 22.328 -22.469 -5.82 1 83.81 113 THR A CA 1
ATOM 954 C C . THR A 1 113 ? 22.031 -21.719 -7.121 1 83.81 113 THR A C 1
ATOM 956 O O . THR A 1 113 ? 20.875 -21.594 -7.52 1 83.81 113 THR A O 1
ATOM 959 N N . ILE A 1 114 ? 23.125 -21.156 -7.602 1 82.69 114 ILE A N 1
ATOM 960 C CA . ILE A 1 114 ? 23.094 -20.609 -8.953 1 82.69 114 ILE A CA 1
ATOM 961 C C . ILE A 1 114 ? 24.125 -21.328 -9.828 1 82.69 114 ILE A C 1
ATOM 963 O O . ILE A 1 114 ? 25.328 -21.094 -9.703 1 82.69 114 ILE A O 1
ATOM 967 N N . SER A 1 115 ? 23.734 -22.234 -10.648 1 80.5 115 SER A N 1
ATOM 968 C CA . SER A 1 115 ? 24.609 -23.172 -11.367 1 80.5 115 SER A CA 1
ATOM 969 C C . SER A 1 115 ? 25.547 -22.438 -12.305 1 80.5 115 SER A C 1
ATOM 971 O O . SER A 1 115 ? 26.641 -22.938 -12.609 1 80.5 115 SER A O 1
ATOM 973 N N . GLU A 1 116 ? 25.266 -21.297 -12.828 1 76.62 116 GLU A N 1
ATOM 974 C CA . GLU A 1 116 ? 26.078 -20.656 -13.852 1 76.62 116 GLU A CA 1
ATOM 975 C C . GLU A 1 116 ? 27.188 -19.812 -13.227 1 76.62 116 GLU A C 1
ATOM 977 O O . GLU A 1 116 ? 28 -19.203 -13.938 1 76.62 116 GLU A O 1
ATOM 982 N N . ILE A 1 117 ? 27.266 -19.922 -11.875 1 77.31 117 ILE A N 1
ATOM 983 C CA . ILE A 1 117 ? 28.328 -19.156 -11.234 1 77.31 117 ILE A CA 1
ATOM 984 C C . ILE A 1 117 ? 29.031 -20.031 -10.203 1 77.31 117 ILE A C 1
ATOM 986 O O . ILE A 1 117 ? 28.484 -21.031 -9.742 1 77.31 117 ILE A O 1
ATOM 990 N N . PRO A 1 118 ? 30.328 -19.688 -9.977 1 80.56 118 PRO A N 1
ATOM 991 C CA . PRO A 1 118 ? 31.031 -20.469 -8.953 1 80.56 118 PRO A CA 1
ATOM 992 C C . PRO A 1 118 ? 30.25 -20.578 -7.648 1 80.56 118 PRO A C 1
ATOM 994 O O . PRO A 1 118 ? 29.547 -19.641 -7.27 1 80.56 118 PRO A O 1
ATOM 997 N N . ILE A 1 119 ? 30.375 -21.656 -7.012 1 81.25 119 ILE A N 1
ATOM 998 C CA . ILE A 1 119 ? 29.594 -22.016 -5.832 1 81.25 119 ILE A CA 1
ATOM 999 C C . ILE A 1 119 ? 29.766 -20.953 -4.75 1 81.25 119 ILE A C 1
ATOM 1001 O O . ILE A 1 119 ? 28.812 -20.609 -4.047 1 81.25 119 ILE A O 1
ATOM 1005 N N . GLU A 1 120 ? 30.984 -20.453 -4.676 1 78.5 120 GLU A N 1
ATOM 1006 C CA . GLU A 1 120 ? 31.266 -19.453 -3.645 1 78.5 120 GLU A CA 1
ATOM 1007 C C . GLU A 1 120 ? 30.453 -18.188 -3.881 1 78.5 120 GLU A C 1
ATOM 1009 O O . GLU A 1 120 ? 29.891 -17.609 -2.941 1 78.5 120 GLU A O 1
ATOM 1014 N N . GLN A 1 121 ? 30.438 -17.828 -5.102 1 79.06 121 GLN A N 1
ATOM 1015 C CA . GLN A 1 121 ? 29.672 -16.641 -5.465 1 79.06 121 GLN A CA 1
ATOM 1016 C C . GLN A 1 121 ? 28.172 -16.891 -5.312 1 79.06 121 GLN A C 1
ATOM 1018 O O . GLN A 1 121 ? 27.422 -16 -4.875 1 79.06 121 GLN A O 1
ATOM 1023 N N . SER A 1 122 ? 27.797 -18.047 -5.621 1 81 122 SER A N 1
ATOM 1024 C CA . SER A 1 122 ? 26.406 -18.453 -5.488 1 81 122 SER A CA 1
ATOM 1025 C C . SER A 1 122 ? 25.938 -18.359 -4.039 1 81 122 SER A C 1
ATOM 1027 O O . SER A 1 122 ? 24.875 -17.812 -3.756 1 81 122 SER A O 1
ATOM 1029 N N . MET A 1 123 ? 26.766 -18.828 -3.193 1 80.88 123 MET A N 1
ATOM 1030 C CA . MET A 1 123 ? 26.406 -18.844 -1.776 1 80.88 123 MET A CA 1
ATOM 1031 C C . MET A 1 123 ? 26.312 -17.422 -1.223 1 80.88 123 MET A C 1
ATOM 1033 O O . MET A 1 123 ? 25.422 -17.125 -0.429 1 80.88 123 MET A O 1
ATOM 1037 N N . LYS A 1 124 ? 27.188 -16.594 -1.721 1 79.5 124 LYS A N 1
ATOM 1038 C CA . LYS A 1 124 ? 27.172 -15.203 -1.271 1 79.5 124 LYS A CA 1
ATOM 1039 C C . LYS A 1 124 ? 25.891 -14.492 -1.724 1 79.5 124 LYS A C 1
ATOM 1041 O O . LYS A 1 124 ? 25.297 -13.719 -0.965 1 79.5 124 LYS A O 1
ATOM 1046 N N . PHE A 1 125 ? 25.5 -14.789 -2.877 1 79.81 125 PHE A N 1
ATOM 1047 C CA . PHE A 1 125 ? 24.297 -14.172 -3.41 1 79.81 125 PHE A CA 1
ATOM 1048 C C . PHE A 1 125 ? 23.062 -14.656 -2.664 1 79.81 125 PHE A C 1
ATOM 1050 O O . PHE A 1 125 ? 22.188 -13.867 -2.314 1 79.81 125 PHE A O 1
ATOM 1057 N N . VAL A 1 126 ? 23.047 -15.891 -2.408 1 81.25 126 VAL A N 1
ATOM 1058 C CA . VAL A 1 126 ? 21.891 -16.484 -1.729 1 81.25 126 VAL A CA 1
ATOM 1059 C C . VAL A 1 126 ? 21.781 -15.914 -0.318 1 81.25 126 VAL A C 1
ATOM 1061 O O . VAL A 1 126 ? 20.672 -15.625 0.148 1 81.25 126 VAL A O 1
ATOM 1064 N N . GLU A 1 127 ? 22.875 -15.719 0.24 1 81.88 127 GLU A N 1
ATOM 1065 C CA . GLU A 1 127 ? 22.891 -15.117 1.569 1 81.88 127 GLU A CA 1
ATOM 1066 C C . GLU A 1 127 ? 22.391 -13.672 1.524 1 81.88 127 GLU A C 1
ATOM 1068 O O . GLU A 1 127 ? 21.703 -13.219 2.438 1 81.88 127 GLU A O 1
ATOM 1073 N N . LEU A 1 128 ? 22.703 -13.094 0.418 1 79.75 128 LEU A N 1
ATOM 1074 C CA . LEU A 1 128 ? 22.344 -11.688 0.247 1 79.75 128 LEU A CA 1
ATOM 1075 C C . LEU A 1 128 ? 20.828 -11.523 0.108 1 79.75 128 LEU A C 1
ATOM 1077 O O . LEU A 1 128 ? 20.25 -10.57 0.633 1 79.75 128 LEU A O 1
ATOM 1081 N N . ILE A 1 129 ? 20.156 -12.438 -0.491 1 82.19 129 ILE A N 1
ATOM 1082 C CA . ILE A 1 129 ? 18.75 -12.25 -0.805 1 82.19 129 ILE A CA 1
ATOM 1083 C C . ILE A 1 129 ? 17.891 -13 0.208 1 82.19 129 ILE A C 1
ATOM 1085 O O . ILE A 1 129 ? 16.656 -12.898 0.189 1 82.19 129 ILE A O 1
ATOM 1089 N N . GLN A 1 130 ? 18.484 -13.727 1.128 1 81.88 130 GLN A N 1
ATOM 1090 C CA . GLN A 1 130 ? 17.781 -14.555 2.098 1 81.88 130 GLN A CA 1
ATOM 1091 C C . GLN A 1 130 ? 16.781 -13.742 2.908 1 81.88 130 GLN A C 1
ATOM 1093 O O . GLN A 1 130 ? 15.648 -14.18 3.133 1 81.88 130 GLN A O 1
ATOM 1098 N N . PRO A 1 131 ? 17.141 -12.586 3.322 1 79.19 131 PRO A N 1
ATOM 1099 C CA . PRO A 1 131 ? 16.172 -11.789 4.082 1 79.19 131 PRO A CA 1
ATOM 1100 C C . PRO A 1 131 ? 14.914 -11.461 3.281 1 79.19 131 PRO A C 1
ATOM 1102 O O . PRO A 1 131 ? 13.82 -11.391 3.848 1 79.19 131 PRO A O 1
ATOM 1105 N N . MET A 1 132 ? 15.086 -11.266 2.076 1 81.88 132 MET A N 1
ATOM 1106 C CA . MET A 1 132 ? 13.953 -10.969 1.205 1 81.88 132 MET A CA 1
ATOM 1107 C C . MET A 1 132 ? 13 -12.164 1.128 1 81.88 132 MET A C 1
ATOM 1109 O O . MET A 1 132 ? 11.781 -11.984 1.136 1 81.88 132 MET A O 1
ATOM 1113 N N . GLU A 1 133 ? 13.562 -13.273 1.11 1 81.5 133 GLU A N 1
ATOM 1114 C CA . GLU A 1 133 ? 12.75 -14.484 1.039 1 81.5 133 GLU A CA 1
ATOM 1115 C C . GLU A 1 133 ? 11.961 -14.695 2.328 1 81.5 133 GLU A C 1
ATOM 1117 O O . GLU A 1 133 ? 10.789 -15.086 2.289 1 81.5 133 GLU A O 1
ATOM 1122 N N . ILE A 1 134 ? 12.602 -14.477 3.352 1 80.81 134 ILE A N 1
ATOM 1123 C CA . ILE A 1 134 ? 11.938 -14.578 4.648 1 80.81 134 ILE A CA 1
ATOM 1124 C C . ILE A 1 134 ? 10.805 -13.555 4.734 1 80.81 134 ILE A C 1
ATOM 1126 O O . ILE A 1 134 ? 9.719 -13.867 5.215 1 80.81 134 ILE A O 1
ATOM 1130 N N . ASN A 1 135 ? 11.086 -12.438 4.227 1 82.75 135 ASN A N 1
ATOM 1131 C CA . ASN A 1 135 ? 10.086 -11.375 4.238 1 82.75 135 ASN A CA 1
ATOM 1132 C C . ASN A 1 135 ? 8.867 -11.742 3.393 1 82.75 135 ASN A C 1
ATOM 1134 O O . ASN A 1 135 ? 7.734 -11.414 3.748 1 82.75 135 ASN A O 1
ATOM 1138 N N . LEU A 1 136 ? 9.148 -12.328 2.318 1 86.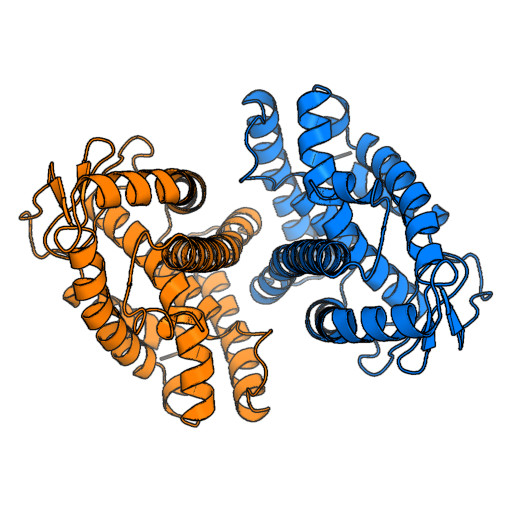94 136 LEU A N 1
ATOM 1139 C CA . LEU A 1 136 ? 8.062 -12.758 1.439 1 86.94 136 LEU A CA 1
ATOM 1140 C C . LEU A 1 136 ? 7.137 -13.734 2.158 1 86.94 136 LEU A C 1
ATOM 1142 O O . LEU A 1 136 ? 5.914 -13.641 2.025 1 86.94 136 LEU A O 1
ATOM 1146 N N . ILE A 1 137 ? 7.707 -14.555 2.873 1 87 137 ILE A N 1
ATOM 1147 C CA . ILE A 1 137 ? 6.926 -15.555 3.594 1 87 137 ILE A CA 1
ATOM 1148 C C . ILE A 1 137 ? 6.148 -14.891 4.723 1 87 137 ILE A C 1
ATOM 1150 O O . ILE A 1 137 ? 4.938 -15.094 4.855 1 87 137 ILE A O 1
ATOM 1154 N N . GLU A 1 138 ? 6.746 -14.07 5.41 1 87 138 GLU A N 1
ATOM 1155 C CA . GLU A 1 138 ? 6.148 -13.484 6.605 1 87 138 GLU A CA 1
ATOM 1156 C C . GLU A 1 138 ? 5.121 -12.422 6.242 1 87 138 GLU A C 1
ATOM 1158 O O . GLU A 1 138 ? 4.109 -12.266 6.93 1 87 138 GLU A O 1
ATOM 1163 N N . ASN A 1 139 ? 5.383 -11.789 5.145 1 89.25 139 ASN A N 1
ATOM 1164 C CA . ASN A 1 139 ? 4.578 -10.594 4.902 1 89.25 139 ASN A CA 1
ATOM 1165 C C . ASN A 1 139 ? 3.627 -10.789 3.727 1 89.25 139 ASN A C 1
ATOM 1167 O O . ASN A 1 139 ? 2.732 -9.969 3.502 1 89.25 139 ASN A O 1
ATOM 1171 N N . LEU A 1 140 ? 3.773 -11.852 3.047 1 93.75 140 LEU A N 1
ATOM 1172 C CA . LEU A 1 140 ? 2.855 -12.109 1.941 1 93.75 140 LEU A CA 1
ATOM 1173 C C . LEU A 1 140 ? 2.178 -13.461 2.096 1 93.75 140 LEU A C 1
ATOM 1175 O O . LEU A 1 140 ? 0.949 -13.547 2.135 1 93.75 140 LEU A O 1
ATOM 1179 N N . ALA A 1 141 ? 2.969 -14.484 2.332 1 94.75 141 ALA A N 1
ATOM 1180 C CA . ALA A 1 141 ? 2.418 -15.836 2.369 1 94.75 141 ALA A CA 1
ATOM 1181 C C . ALA A 1 141 ? 1.539 -16.031 3.6 1 94.75 141 ALA A C 1
ATOM 1183 O O . ALA A 1 141 ? 0.4 -16.484 3.488 1 94.75 141 ALA A O 1
ATOM 1184 N N . LYS A 1 142 ? 2.041 -15.711 4.699 1 93.75 142 LYS A N 1
ATOM 1185 C CA . LYS A 1 142 ? 1.292 -15.945 5.934 1 93.75 142 LYS A CA 1
ATOM 1186 C C . LYS A 1 142 ? 0.012 -15.117 5.965 1 93.75 142 LYS A C 1
ATOM 1188 O O . LYS A 1 142 ? -1.054 -15.625 6.32 1 93.75 142 LYS A O 1
ATOM 1193 N N . PRO A 1 143 ? 0.128 -13.875 5.605 1 94.62 143 PRO A N 1
ATOM 1194 C CA . PRO A 1 143 ? -1.11 -13.094 5.555 1 94.62 143 PRO A CA 1
ATOM 1195 C C . PRO A 1 143 ? -2.137 -13.68 4.586 1 94.62 143 PRO A C 1
ATOM 1197 O O . PRO A 1 143 ? -3.332 -13.711 4.895 1 94.62 143 PRO A O 1
ATOM 1200 N N . LEU A 1 144 ? -1.722 -14.133 3.453 1 97.56 144 LEU A N 1
ATOM 1201 C CA . LEU A 1 144 ? -2.633 -14.75 2.496 1 97.56 144 LEU A CA 1
ATOM 1202 C C . LEU A 1 144 ? -3.266 -16.016 3.082 1 97.56 144 LEU A C 1
ATOM 1204 O O . LEU A 1 144 ? -4.461 -16.25 2.893 1 97.56 144 LEU A O 1
ATOM 1208 N N . LYS A 1 145 ? -2.475 -16.75 3.76 1 97.06 145 LYS A N 1
ATOM 1209 C CA . LYS A 1 145 ? -2.98 -17.953 4.402 1 97.06 145 LYS A CA 1
ATOM 1210 C C . LYS A 1 145 ? -3.961 -17.609 5.52 1 97.06 145 LYS A C 1
ATOM 1212 O O . LYS A 1 145 ? -5.016 -18.25 5.641 1 97.06 145 LYS A O 1
ATOM 1217 N N . ARG A 1 146 ? -3.607 -16.641 6.309 1 95.31 146 ARG A N 1
ATOM 1218 C CA . ARG A 1 146 ? -4.457 -16.234 7.422 1 95.31 146 ARG A CA 1
ATOM 1219 C C . ARG A 1 146 ? -5.812 -15.734 6.926 1 95.31 146 ARG A C 1
ATOM 1221 O O . ARG A 1 146 ? -6.836 -15.961 7.574 1 95.31 146 ARG A O 1
ATOM 1228 N N . LEU A 1 147 ? -5.77 -15.094 5.801 1 96.31 147 LEU A N 1
ATOM 1229 C CA . LEU A 1 147 ? -6.988 -14.547 5.211 1 96.31 147 LEU A CA 1
ATOM 1230 C C . LEU A 1 147 ? -7.844 -15.656 4.609 1 96.31 147 LEU A C 1
ATOM 1232 O O . LEU A 1 147 ? -9.016 -15.445 4.285 1 96.31 147 LEU A O 1
ATOM 1236 N N . GLN A 1 148 ? -7.242 -16.844 4.516 1 97.19 148 GLN A N 1
ATOM 1237 C CA . GLN A 1 148 ? -7.93 -17.875 3.744 1 97.19 148 GLN A CA 1
ATOM 1238 C C . GLN A 1 148 ? -8.469 -17.312 2.432 1 97.19 148 GLN A C 1
ATOM 1240 O O . GLN A 1 148 ? -9.648 -17.469 2.123 1 97.19 148 GLN A O 1
ATOM 1245 N N . VAL A 1 149 ? -7.57 -16.719 1.698 1 97.88 149 VAL A N 1
ATOM 1246 C CA . VAL A 1 149 ? -7.926 -15.969 0.496 1 97.88 149 VAL A CA 1
ATOM 1247 C C . VAL A 1 149 ? -8.625 -16.891 -0.5 1 97.88 149 VAL A C 1
ATOM 1249 O O . VAL A 1 149 ? -8.25 -18.062 -0.642 1 97.88 149 VAL A O 1
ATOM 1252 N N . THR A 1 150 ? -9.609 -16.406 -1.212 1 97.88 150 THR A N 1
ATOM 1253 C CA . THR A 1 150 ? -10.344 -17.141 -2.229 1 97.88 150 THR A CA 1
ATOM 1254 C C . THR A 1 150 ? -9.805 -16.828 -3.623 1 97.88 150 THR A C 1
ATOM 1256 O O . THR A 1 150 ? -9.125 -15.82 -3.816 1 97.88 150 THR A O 1
ATOM 1259 N N . ARG A 1 151 ? -10.133 -17.672 -4.52 1 97.5 151 ARG A N 1
ATOM 1260 C CA . ARG A 1 151 ? -9.734 -17.422 -5.902 1 97.5 151 ARG A CA 1
ATOM 1261 C C . ARG A 1 151 ? -10.305 -16.109 -6.414 1 97.5 151 ARG A C 1
ATOM 1263 O O . ARG A 1 151 ? -9.641 -15.391 -7.16 1 97.5 151 ARG A O 1
ATOM 1270 N N . PHE A 1 152 ? -11.523 -15.82 -6.031 1 98.44 152 PHE A N 1
ATOM 1271 C CA . PHE A 1 152 ? -12.156 -14.57 -6.441 1 98.44 152 PHE A CA 1
ATOM 1272 C C . PHE A 1 152 ? -11.328 -13.375 -5.98 1 98.44 152 PHE A C 1
ATOM 1274 O O . PHE A 1 152 ? -11.125 -12.43 -6.742 1 98.44 152 PHE A O 1
ATOM 1281 N N . GLU A 1 153 ? -10.867 -13.383 -4.762 1 98.62 153 GLU A N 1
ATOM 1282 C CA . GLU A 1 153 ? -10.07 -12.297 -4.207 1 98.62 153 GLU A CA 1
ATOM 1283 C C . GLU A 1 153 ? -8.727 -12.18 -4.922 1 98.62 153 GLU A C 1
ATOM 1285 O O . GLU A 1 153 ? -8.203 -11.078 -5.102 1 98.62 153 GLU A O 1
ATOM 1290 N N . ILE A 1 154 ? -8.172 -13.273 -5.32 1 98.75 154 ILE A N 1
ATOM 1291 C CA . ILE A 1 154 ? -6.918 -13.25 -6.062 1 98.75 154 ILE A CA 1
ATOM 1292 C C . ILE A 1 154 ? -7.133 -12.594 -7.422 1 98.75 154 ILE A C 1
ATOM 1294 O O . ILE A 1 154 ? -6.297 -11.805 -7.875 1 98.75 154 ILE A O 1
ATOM 1298 N N . VAL A 1 155 ? -8.227 -12.93 -8.062 1 98.75 155 VAL A N 1
ATOM 1299 C CA . VAL A 1 155 ? -8.539 -12.312 -9.352 1 98.75 155 VAL A CA 1
ATOM 1300 C C . VAL A 1 155 ? -8.805 -10.82 -9.156 1 98.75 155 VAL A C 1
ATOM 1302 O O . VAL A 1 155 ? -8.43 -10 -9.992 1 98.75 155 VAL A O 1
ATOM 1305 N N . TYR A 1 156 ? -9.461 -10.492 -8.086 1 98.69 156 TYR A N 1
ATOM 1306 C CA . TYR A 1 156 ? -9.648 -9.086 -7.75 1 98.69 156 TYR A CA 1
ATOM 1307 C C . TYR A 1 156 ? -8.312 -8.375 -7.586 1 98.69 156 TYR A C 1
ATOM 1309 O O . TYR A 1 156 ? -8.117 -7.27 -8.094 1 98.69 156 TYR A O 1
ATOM 1317 N N . LEU A 1 157 ? -7.371 -8.984 -6.875 1 98.44 157 LEU A N 1
ATOM 1318 C CA . LEU A 1 157 ? -6.035 -8.422 -6.719 1 98.44 157 LEU A CA 1
ATOM 1319 C C . LEU A 1 157 ? -5.352 -8.258 -8.07 1 98.44 157 LEU A C 1
ATOM 1321 O O . LEU A 1 157 ? -4.688 -7.254 -8.32 1 98.44 157 LEU A O 1
ATOM 1325 N N . LEU A 1 158 ? -5.504 -9.289 -8.859 1 98.5 158 LEU A N 1
ATOM 1326 C CA . LEU A 1 158 ? -4.973 -9.211 -10.219 1 98.5 158 LEU A CA 1
ATOM 1327 C C . LEU A 1 158 ? -5.496 -7.973 -10.93 1 98.5 158 LEU A C 1
ATOM 1329 O O . LEU A 1 158 ? -4.711 -7.184 -11.469 1 98.5 158 LEU A O 1
ATOM 1333 N N . ALA A 1 159 ? -6.781 -7.805 -10.891 1 98.38 159 ALA A N 1
ATOM 1334 C CA . ALA A 1 159 ? -7.41 -6.672 -11.57 1 98.38 159 ALA A CA 1
ATOM 1335 C C . ALA A 1 159 ? -6.98 -5.352 -10.945 1 98.38 159 ALA A C 1
ATOM 1337 O O . ALA A 1 159 ? -6.637 -4.402 -11.656 1 98.38 159 ALA A O 1
ATOM 1338 N N . GLU A 1 160 ? -7.016 -5.344 -9.633 1 97.44 160 GLU A N 1
ATOM 1339 C CA . GLU A 1 160 ? -6.641 -4.137 -8.898 1 97.44 160 GLU A CA 1
ATOM 1340 C C . GLU A 1 160 ? -5.203 -3.727 -9.211 1 97.44 160 GLU A C 1
ATOM 1342 O O . GLU A 1 160 ? -4.926 -2.547 -9.438 1 97.44 160 GLU A O 1
ATOM 1347 N N . MET A 1 161 ? -4.297 -4.648 -9.25 1 96.75 161 MET A N 1
ATOM 1348 C CA . MET A 1 161 ? -2.889 -4.379 -9.516 1 96.75 161 MET A CA 1
ATOM 1349 C C . MET A 1 161 ? -2.672 -3.992 -10.969 1 96.75 161 MET A C 1
ATOM 1351 O O . MET A 1 161 ? -1.859 -3.115 -11.273 1 96.75 161 MET A O 1
ATOM 1355 N N . LEU A 1 162 ? -3.383 -4.629 -11.82 1 96.81 162 LEU A N 1
ATOM 1356 C CA . LEU A 1 162 ? -3.262 -4.355 -13.25 1 96.81 162 LEU A CA 1
ATOM 1357 C C . LEU A 1 162 ? -3.66 -2.918 -13.562 1 96.81 162 LEU A C 1
ATOM 1359 O O . LEU A 1 162 ? -2.975 -2.232 -14.328 1 96.81 162 LEU A O 1
ATOM 1363 N N . TRP A 1 163 ? -4.691 -2.469 -12.898 1 95.5 163 TRP A N 1
ATOM 1364 C CA . TRP A 1 163 ? -5.293 -1.203 -13.305 1 95.5 163 TRP A CA 1
ATOM 1365 C C . TRP A 1 163 ? -4.844 -0.069 -12.391 1 95.5 163 TRP A C 1
ATOM 1367 O O . TRP A 1 163 ? -4.973 1.106 -12.742 1 95.5 163 TRP A O 1
ATOM 1377 N N . SER A 1 164 ? -4.367 -0.378 -11.18 1 86.5 164 SER A N 1
ATOM 1378 C CA . SER A 1 164 ? -4.055 0.66 -10.203 1 86.5 164 SER A CA 1
ATOM 1379 C C . SER A 1 164 ? -2.635 1.181 -10.383 1 86.5 164 SER A C 1
ATOM 1381 O O . SER A 1 164 ? -1.854 1.214 -9.43 1 86.5 164 SER A O 1
ATOM 1383 N N . VAL A 1 165 ? -2.299 1.53 -11.531 1 76.25 165 VAL A N 1
ATOM 1384 C CA . VAL A 1 165 ? -0.984 2.107 -11.789 1 76.25 165 VAL A CA 1
ATOM 1385 C C . VAL A 1 165 ? -1.074 3.633 -11.766 1 76.25 165 VAL A C 1
ATOM 1387 O O . VAL A 1 165 ? -1.591 4.246 -12.695 1 76.25 165 VAL A O 1
ATOM 1390 N N . HIS A 1 166 ? -0.809 4.227 -10.656 1 64.75 166 HIS A N 1
ATOM 1391 C CA . HIS A 1 166 ? -1.048 5.66 -10.531 1 64.75 166 HIS A CA 1
ATOM 1392 C C . HIS A 1 166 ? 0.249 6.449 -10.672 1 64.75 166 HIS A C 1
ATOM 1394 O O . HIS A 1 166 ? 0.227 7.625 -11.047 1 64.75 166 HIS A O 1
ATOM 1400 N N . GLU A 1 167 ? 1.345 5.875 -10.477 1 64.81 167 GLU A N 1
ATOM 1401 C CA . GLU A 1 167 ? 2.586 6.645 -10.422 1 64.81 167 GLU A CA 1
ATOM 1402 C C . GLU A 1 167 ? 3.359 6.531 -11.734 1 64.81 167 GLU A C 1
ATOM 1404 O O . GLU A 1 167 ? 4.496 7 -11.836 1 64.81 167 GLU A O 1
ATOM 1409 N N . VAL A 1 168 ? 2.617 6.074 -12.672 1 72.94 168 VAL A N 1
ATOM 1410 C CA . VAL A 1 168 ? 3.381 5.82 -13.891 1 72.94 168 VAL A CA 1
ATOM 1411 C C . VAL A 1 168 ? 3.154 6.953 -14.883 1 72.94 168 VAL A C 1
ATOM 1413 O O . VAL A 1 168 ? 2.01 7.297 -15.195 1 72.94 168 VAL A O 1
ATOM 1416 N N . LYS A 1 169 ? 4.191 7.57 -15.25 1 76.75 169 LYS A N 1
ATOM 1417 C CA . LYS A 1 169 ? 4.141 8.625 -16.25 1 76.75 169 LYS A CA 1
ATOM 1418 C C . LYS A 1 169 ? 3.906 8.055 -17.641 1 76.75 169 LYS A C 1
ATOM 1420 O O . LYS A 1 169 ? 4.383 6.961 -17.953 1 76.75 169 LYS A O 1
ATOM 1425 N N . GLY A 1 170 ? 3.098 8.75 -18.469 1 83.81 170 GLY A N 1
ATOM 1426 C CA . GLY A 1 170 ? 2.982 8.359 -19.859 1 83.81 170 GLY A CA 1
ATOM 1427 C C . GLY A 1 170 ? 1.66 7.691 -20.188 1 83.81 170 GLY A C 1
ATOM 1428 O O . GLY A 1 170 ? 1.325 7.504 -21.359 1 83.81 170 GLY A O 1
ATOM 1429 N N . ILE A 1 171 ? 0.903 7.379 -19.156 1 90.56 171 ILE A N 1
ATOM 1430 C CA . ILE A 1 171 ? -0.395 6.766 -19.422 1 90.56 171 ILE A CA 1
ATOM 1431 C C . ILE A 1 171 ? -1.354 7.809 -20 1 90.56 171 ILE A C 1
ATOM 1433 O O . ILE A 1 171 ? -1.453 8.922 -19.469 1 90.56 171 ILE A O 1
ATOM 1437 N N . SER A 1 172 ? -2.064 7.469 -21.078 1 93.25 172 SER A N 1
ATOM 1438 C CA . SER A 1 172 ? -2.967 8.391 -21.75 1 93.25 172 SER A CA 1
ATOM 1439 C C . SER A 1 172 ? -4.207 8.672 -20.906 1 93.25 172 SER A C 1
ATOM 1441 O O . SER A 1 172 ? -4.586 7.863 -20.062 1 93.25 172 SER A O 1
ATOM 1443 N N . ASP A 1 173 ? -4.805 9.797 -21.156 1 91 173 ASP A N 1
ATOM 1444 C CA . ASP A 1 173 ? -6.035 10.156 -20.469 1 91 173 ASP A CA 1
ATOM 1445 C C . ASP A 1 173 ? -7.141 9.141 -20.75 1 91 173 ASP A C 1
ATOM 1447 O O . ASP A 1 173 ? -7.973 8.867 -19.875 1 91 173 ASP A O 1
ATOM 1451 N N . TYR A 1 174 ? -7.105 8.672 -21.922 1 94.19 174 TYR A N 1
ATOM 1452 C CA . TYR A 1 174 ? -8.062 7.637 -22.312 1 94.19 174 TYR A CA 1
ATOM 1453 C C . TYR A 1 174 ? -7.918 6.402 -21.422 1 94.19 174 TYR A C 1
ATOM 1455 O O . TYR A 1 174 ? -8.906 5.902 -20.875 1 94.19 174 TYR A O 1
ATOM 1463 N N . ALA A 1 175 ? -6.73 5.941 -21.25 1 94.94 175 ALA A N 1
ATOM 1464 C CA . ALA A 1 175 ? -6.461 4.758 -20.438 1 94.94 175 ALA A CA 1
ATOM 1465 C C . ALA A 1 175 ? -6.793 5.02 -18.969 1 94.94 175 ALA A C 1
ATOM 1467 O O . ALA A 1 175 ? -7.277 4.125 -18.266 1 94.94 175 ALA A O 1
ATOM 1468 N N . LYS A 1 176 ? -6.535 6.23 -18.547 1 92.88 176 LYS A N 1
ATOM 1469 C CA . LYS A 1 176 ? -6.848 6.602 -17.172 1 92.88 176 LYS A CA 1
ATOM 1470 C C . LYS A 1 176 ? -8.352 6.539 -16.906 1 92.88 176 LYS A C 1
ATOM 1472 O O . LYS A 1 176 ? -8.781 6.102 -15.836 1 92.88 176 LYS A O 1
ATOM 1477 N N . ALA A 1 177 ? -9.125 7.008 -17.844 1 93.81 177 ALA A N 1
ATOM 1478 C CA . ALA A 1 177 ? -10.586 6.973 -17.719 1 93.81 177 ALA A CA 1
ATOM 1479 C C . ALA A 1 177 ? -11.094 5.535 -17.641 1 93.81 177 ALA A C 1
ATOM 1481 O O . ALA A 1 177 ? -11.953 5.223 -16.812 1 93.81 177 ALA A O 1
ATOM 1482 N N . ILE A 1 178 ? -10.562 4.695 -18.469 1 95.44 178 ILE A N 1
ATOM 1483 C CA . ILE A 1 178 ? -10.945 3.289 -18.469 1 95.44 178 ILE A CA 1
ATOM 1484 C C . ILE A 1 178 ? -10.547 2.65 -17.125 1 95.44 178 ILE A C 1
ATOM 1486 O O . ILE A 1 178 ? -11.336 1.91 -16.531 1 95.44 178 ILE A O 1
ATOM 1490 N N . ARG A 1 179 ? -9.359 2.934 -16.703 1 95.12 179 ARG A N 1
ATOM 1491 C CA . ARG A 1 179 ? -8.859 2.443 -15.422 1 95.12 179 ARG A CA 1
ATOM 1492 C C . ARG A 1 179 ? -9.812 2.791 -14.281 1 95.12 179 ARG A C 1
ATOM 1494 O O . ARG A 1 179 ? -10.172 1.928 -13.484 1 95.12 179 ARG A O 1
ATOM 1501 N N . ASP A 1 180 ? -10.227 4.035 -14.211 1 92.75 180 ASP A N 1
ATOM 1502 C CA . ASP A 1 180 ? -11.078 4.488 -13.117 1 92.75 180 ASP A CA 1
ATOM 1503 C C . ASP A 1 180 ? -12.43 3.779 -13.148 1 92.75 180 ASP A C 1
ATOM 1505 O O . ASP A 1 180 ? -12.969 3.406 -12.094 1 92.75 180 ASP A O 1
ATOM 1509 N N . ASP A 1 181 ? -12.922 3.58 -14.312 1 95.5 181 ASP A N 1
ATOM 1510 C CA . ASP A 1 181 ? -14.195 2.885 -14.469 1 95.5 181 ASP A CA 1
ATOM 1511 C C . ASP A 1 181 ? -14.078 1.426 -14.039 1 95.5 181 ASP A C 1
ATOM 1513 O O . ASP A 1 181 ? -14.953 0.912 -13.336 1 95.5 181 ASP A O 1
ATOM 1517 N N . ILE A 1 182 ? -13.008 0.808 -14.445 1 97.06 182 ILE A N 1
ATOM 1518 C CA . ILE A 1 182 ? -12.82 -0.608 -14.148 1 97.06 182 ILE A CA 1
ATOM 1519 C C . ILE A 1 182 ? -12.602 -0.796 -12.648 1 97.06 182 ILE A C 1
ATOM 1521 O O . ILE A 1 182 ? -13.141 -1.733 -12.047 1 97.06 182 ILE A O 1
ATOM 1525 N N . LEU A 1 183 ? -11.867 0.074 -12.039 1 96.19 183 LEU A N 1
ATOM 1526 C CA . LEU A 1 183 ? -11.594 -0.022 -10.609 1 96.19 183 LEU A CA 1
ATOM 1527 C C . LEU A 1 183 ? -12.883 0.109 -9.797 1 96.19 183 LEU A C 1
ATOM 1529 O O . LEU A 1 183 ? -13.055 -0.571 -8.789 1 96.19 183 LEU A O 1
ATOM 1533 N N . GLU A 1 184 ? -13.758 0.931 -10.281 1 96.12 184 GLU A N 1
ATOM 1534 C CA . GLU A 1 184 ? -15.062 1.056 -9.625 1 96.12 184 GLU A CA 1
ATOM 1535 C C . GLU A 1 184 ? -15.891 -0.216 -9.797 1 96.12 184 GLU A C 1
ATOM 1537 O O . GLU A 1 184 ? -16.516 -0.688 -8.844 1 96.12 184 GLU A O 1
ATOM 1542 N N . GLN A 1 185 ? -15.82 -0.749 -10.945 1 97.5 185 GLN A N 1
ATOM 1543 C CA . GLN A 1 185 ? -16.625 -1.93 -11.266 1 97.5 185 GLN A CA 1
ATOM 1544 C C . GLN A 1 185 ? -16.141 -3.145 -10.477 1 97.5 185 GLN A C 1
ATOM 1546 O O . GLN A 1 185 ? -16.938 -3.879 -9.898 1 97.5 185 GLN A O 1
ATOM 1551 N N . ILE A 1 186 ? -14.859 -3.293 -10.469 1 98 186 ILE A N 1
ATOM 1552 C CA . ILE A 1 186 ? -14.344 -4.496 -9.82 1 98 186 ILE A CA 1
ATOM 1553 C C . ILE A 1 186 ? -14.547 -4.395 -8.305 1 98 186 ILE A C 1
ATOM 1555 O O . ILE A 1 186 ? -14.773 -5.402 -7.637 1 98 186 ILE A O 1
ATOM 1559 N N . SER A 1 187 ? -14.469 -3.229 -7.746 1 97.44 187 SER A N 1
ATOM 1560 C CA . SER A 1 187 ? -14.727 -3.033 -6.32 1 97.44 187 SER A CA 1
ATOM 1561 C C . SER A 1 187 ? -16.172 -3.346 -5.973 1 97.44 187 SER A C 1
ATOM 1563 O O . SER A 1 187 ? -16.453 -3.914 -4.914 1 97.44 187 SER A O 1
ATOM 1565 N N . SER A 1 188 ? -17.031 -2.967 -6.859 1 97.81 188 SER A N 1
ATOM 1566 C CA . SER A 1 188 ? -18.438 -3.283 -6.664 1 97.81 188 SER A CA 1
ATOM 1567 C C . SER A 1 188 ? -18.672 -4.789 -6.691 1 97.81 188 SER A C 1
ATOM 1569 O O . SER A 1 188 ? -19.484 -5.312 -5.918 1 97.81 188 SER A O 1
ATOM 1571 N N . GLU A 1 189 ? -18 -5.43 -7.566 1 98.19 189 GLU A N 1
ATOM 1572 C CA . GLU A 1 189 ? -18.156 -6.879 -7.656 1 98.19 189 GLU A CA 1
ATOM 1573 C C . GLU A 1 189 ? -17.562 -7.574 -6.43 1 98.19 189 GLU A C 1
ATOM 1575 O O . GLU A 1 189 ? -18.094 -8.594 -5.977 1 98.19 189 GLU A O 1
ATOM 1580 N N . LEU A 1 190 ? -16.484 -7.023 -5.879 1 98.38 190 LEU A N 1
ATOM 1581 C CA . LEU A 1 190 ? -15.938 -7.555 -4.633 1 98.38 190 LEU A CA 1
ATOM 1582 C C . LEU A 1 190 ? -16.938 -7.375 -3.49 1 98.38 190 LEU A C 1
ATOM 1584 O O . LEU A 1 190 ? -17.125 -8.281 -2.672 1 98.38 190 LEU A O 1
ATOM 1588 N N . HIS A 1 191 ? -17.516 -6.207 -3.457 1 98.19 191 HIS A N 1
ATOM 1589 C CA . HIS A 1 191 ? -18.562 -5.949 -2.473 1 98.19 191 HIS A CA 1
ATOM 1590 C C . HIS A 1 191 ? -19.672 -7 -2.557 1 98.19 191 HIS A C 1
ATOM 1592 O O . HIS A 1 191 ? -20.078 -7.562 -1.537 1 98.19 191 HIS A O 1
ATOM 1598 N N . ASN A 1 192 ? -20.141 -7.246 -3.771 1 98.19 192 ASN A N 1
ATOM 1599 C CA . ASN A 1 192 ? -21.203 -8.227 -3.971 1 98.19 192 ASN A CA 1
ATOM 1600 C C . ASN A 1 192 ? -20.766 -9.617 -3.533 1 98.19 192 ASN A C 1
ATOM 1602 O O . ASN A 1 192 ? -21.547 -10.352 -2.912 1 98.19 192 ASN A O 1
ATOM 1606 N N . PHE A 1 193 ? -19.562 -9.969 -3.824 1 98.44 193 PHE A N 1
ATOM 1607 C CA . PHE A 1 193 ? -19.031 -11.258 -3.428 1 98.44 193 PHE A CA 1
ATOM 1608 C C . PHE A 1 193 ? -19.031 -11.406 -1.911 1 98.44 193 PHE A C 1
ATOM 1610 O O . PHE A 1 193 ? -19.406 -12.453 -1.384 1 98.44 193 PHE A O 1
ATOM 1617 N N . TYR A 1 194 ? -18.578 -10.32 -1.196 1 98.12 194 TYR A N 1
ATOM 1618 C CA . TYR A 1 194 ? -18.516 -10.359 0.26 1 98.12 194 TYR A CA 1
ATOM 1619 C C . TYR A 1 194 ? -19.906 -10.453 0.859 1 98.12 194 TYR A C 1
ATOM 1621 O O . TYR A 1 194 ? -20.156 -11.234 1.778 1 98.12 194 TYR A O 1
ATOM 1629 N N . ILE A 1 195 ? -20.844 -9.703 0.288 1 97.62 195 ILE A N 1
ATOM 1630 C CA . ILE A 1 195 ? -22.172 -9.594 0.874 1 97.62 195 ILE A CA 1
ATOM 1631 C C . ILE A 1 195 ? -22.984 -10.844 0.542 1 97.62 195 ILE A C 1
ATOM 1633 O O . ILE A 1 195 ? -23.625 -11.43 1.422 1 97.62 195 ILE A O 1
ATOM 1637 N N . PHE A 1 196 ? -22.938 -11.328 -0.694 1 97.31 196 PHE A N 1
ATOM 1638 C CA . PHE A 1 196 ? -23.891 -12.328 -1.145 1 97.31 196 PHE A CA 1
ATOM 1639 C C . PHE A 1 196 ? -23.281 -13.719 -1.13 1 97.31 196 PHE A C 1
ATOM 1641 O O . PHE A 1 196 ? -23.969 -14.711 -0.857 1 97.31 196 PHE A O 1
ATOM 1648 N N . ASP A 1 197 ? -22.047 -13.867 -1.432 1 96.56 197 ASP A N 1
ATOM 1649 C CA . ASP A 1 197 ? -21.422 -15.18 -1.483 1 96.56 197 ASP A CA 1
ATOM 1650 C C . ASP A 1 197 ? -20.844 -15.57 -0.123 1 96.56 197 ASP A C 1
ATOM 1652 O O . ASP A 1 197 ? -21.031 -16.688 0.344 1 96.56 197 ASP A O 1
ATOM 1656 N N . LEU A 1 198 ? -20.094 -14.609 0.469 1 96.5 198 LEU A N 1
ATOM 1657 C CA . LEU A 1 198 ? -19.453 -14.914 1.74 1 96.5 198 LEU A CA 1
ATOM 1658 C C . LEU A 1 198 ? -20.344 -14.531 2.912 1 96.5 198 LEU A C 1
ATOM 1660 O O . LEU A 1 198 ? -20.078 -14.906 4.055 1 96.5 198 LEU A O 1
ATOM 1664 N N . LYS A 1 199 ? -21.406 -13.758 2.682 1 96.81 199 LYS A N 1
ATOM 1665 C CA . LYS A 1 199 ? -22.297 -13.273 3.729 1 96.81 199 LYS A CA 1
ATOM 1666 C C . LYS A 1 199 ? -21.531 -12.516 4.805 1 96.81 199 LYS A C 1
ATOM 1668 O O . LYS A 1 199 ? -21.75 -12.727 6 1 96.81 199 LYS A O 1
ATOM 1673 N N . LEU A 1 200 ? -20.547 -11.781 4.348 1 95.81 200 LEU A N 1
ATOM 1674 C CA . LEU A 1 200 ? -19.719 -10.914 5.188 1 95.81 200 LEU A CA 1
ATOM 1675 C C . LEU A 1 200 ? -20.156 -9.461 5.051 1 95.81 200 LEU A C 1
ATOM 1677 O O . LEU A 1 200 ? -19.594 -8.719 4.242 1 95.81 200 LEU A O 1
ATOM 1681 N N . TYR A 1 201 ? -21 -9.008 5.949 1 93.75 201 TYR A N 1
ATOM 1682 C CA . TYR A 1 201 ? -21.609 -7.68 5.832 1 93.75 201 TYR A CA 1
ATOM 1683 C C . TYR A 1 201 ? -20.609 -6.594 6.23 1 93.75 201 TYR A C 1
ATOM 1685 O O . TYR A 1 201 ? -20.672 -5.477 5.711 1 93.75 201 TYR A O 1
ATOM 1693 N N . ASN A 1 202 ? -19.781 -6.918 7.234 1 96.06 202 ASN A N 1
ATOM 1694 C CA . ASN A 1 202 ? -18.656 -6.062 7.59 1 96.06 202 ASN A CA 1
ATOM 1695 C C . ASN A 1 202 ? -17.344 -6.648 7.105 1 96.06 202 ASN A C 1
ATOM 1697 O O . ASN A 1 202 ? -16.75 -7.512 7.766 1 96.06 202 ASN A O 1
ATOM 1701 N N . TYR A 1 203 ? -16.875 -6.137 5.91 1 97.19 203 TYR A N 1
ATOM 1702 C CA . TYR A 1 203 ? -15.672 -6.711 5.309 1 97.19 203 TYR A CA 1
ATOM 1703 C C . TYR A 1 203 ? -14.523 -5.707 5.312 1 97.19 203 TYR A C 1
ATOM 1705 O O . TYR A 1 203 ? -13.523 -5.895 4.613 1 97.19 203 TYR A O 1
ATOM 1713 N N . ALA A 1 204 ? -14.641 -4.598 6.059 1 96.75 204 ALA A N 1
ATOM 1714 C CA . ALA A 1 204 ? -13.656 -3.518 6.02 1 96.75 204 ALA A CA 1
ATOM 1715 C C . ALA A 1 204 ? -12.273 -4.027 6.41 1 96.75 204 ALA A C 1
ATOM 1717 O O . ALA A 1 204 ? -11.281 -3.73 5.73 1 96.75 204 ALA A O 1
ATOM 1718 N N . ALA A 1 205 ? -12.172 -4.801 7.441 1 95.75 205 ALA A N 1
ATOM 1719 C CA . ALA A 1 205 ? -10.883 -5.301 7.91 1 95.75 205 ALA A CA 1
ATOM 1720 C C . ALA A 1 205 ? -10.258 -6.242 6.887 1 95.75 205 ALA A C 1
ATOM 1722 O O . ALA A 1 205 ? -9.062 -6.137 6.59 1 95.75 205 ALA A O 1
ATOM 1723 N N . ARG A 1 206 ? -11.031 -7.18 6.414 1 97.06 206 ARG A N 1
ATOM 1724 C CA . ARG A 1 206 ? -10.555 -8.141 5.426 1 97.06 206 ARG A CA 1
ATOM 1725 C C . ARG A 1 206 ? -10.086 -7.438 4.156 1 97.06 206 ARG A C 1
ATOM 1727 O O . ARG A 1 206 ? -9.023 -7.754 3.621 1 97.06 206 ARG A O 1
ATOM 1734 N N . HIS A 1 207 ? -10.914 -6.492 3.754 1 97.94 207 HIS A N 1
ATOM 1735 C CA . HIS A 1 207 ? -10.578 -5.742 2.549 1 97.94 207 HIS A CA 1
ATOM 1736 C C . HIS A 1 207 ? -9.289 -4.949 2.729 1 97.94 207 HIS A C 1
ATOM 1738 O O . HIS A 1 207 ? -8.445 -4.914 1.827 1 97.94 207 HIS A O 1
ATOM 1744 N N . ALA A 1 208 ? -9.102 -4.336 3.826 1 96.31 208 ALA A N 1
ATOM 1745 C CA . ALA A 1 208 ? -7.871 -3.602 4.109 1 96.31 208 ALA A CA 1
ATOM 1746 C C . ALA A 1 208 ? -6.656 -4.523 4.051 1 96.31 208 ALA A C 1
ATOM 1748 O O . ALA A 1 208 ? -5.629 -4.172 3.465 1 96.31 208 ALA A O 1
ATOM 1749 N N . ARG A 1 209 ? -6.77 -5.66 4.688 1 95.62 209 ARG A N 1
ATOM 1750 C CA . ARG A 1 209 ? -5.68 -6.629 4.684 1 95.62 209 ARG A CA 1
ATOM 1751 C C . ARG A 1 209 ? -5.352 -7.078 3.264 1 95.62 209 ARG A C 1
ATOM 1753 O O . ARG A 1 209 ? -4.18 -7.273 2.922 1 95.62 209 ARG A O 1
ATOM 1760 N N . LEU A 1 210 ? -6.371 -7.223 2.482 1 97.56 210 LEU A N 1
ATOM 1761 C CA . LEU A 1 210 ? -6.203 -7.66 1.102 1 97.56 210 LEU A CA 1
ATOM 1762 C C . LEU A 1 210 ? -5.461 -6.605 0.286 1 97.56 210 LEU A C 1
ATOM 1764 O O . LEU A 1 210 ? -4.48 -6.918 -0.398 1 97.56 210 LEU A O 1
ATOM 1768 N N . ILE A 1 211 ? -5.906 -5.387 0.385 1 96.62 211 ILE A N 1
ATOM 1769 C CA . ILE A 1 211 ? -5.34 -4.293 -0.399 1 96.62 211 ILE A CA 1
ATOM 1770 C C . ILE A 1 211 ? -3.895 -4.051 0.028 1 96.62 211 ILE A C 1
ATOM 1772 O O . ILE A 1 211 ? -3.043 -3.715 -0.8 1 96.62 211 ILE A O 1
ATOM 1776 N N . ARG A 1 212 ? -3.547 -4.32 1.192 1 94 212 ARG A N 1
ATOM 1777 C CA . ARG A 1 212 ? -2.207 -4.086 1.723 1 94 212 ARG A CA 1
ATOM 1778 C C . ARG A 1 212 ? -1.2 -5.059 1.121 1 94 212 ARG A C 1
ATOM 1780 O O . ARG A 1 212 ? 0.005 -4.805 1.139 1 94 212 ARG A O 1
ATOM 1787 N N . LEU A 1 213 ? -1.663 -6.082 0.658 1 95.69 213 LEU A N 1
ATOM 1788 C CA . LEU A 1 213 ? -0.763 -7.07 0.069 1 95.69 213 LEU A CA 1
ATOM 1789 C C . LEU A 1 213 ? -0.111 -6.523 -1.196 1 95.69 213 LEU A C 1
ATOM 1791 O O . LEU A 1 213 ? 1.001 -6.922 -1.55 1 95.69 213 LEU A O 1
ATOM 1795 N N . ILE A 1 214 ? -0.802 -5.605 -1.832 1 95.31 214 ILE A N 1
ATOM 1796 C CA . ILE A 1 214 ? -0.35 -5.094 -3.121 1 95.31 214 ILE A CA 1
ATOM 1797 C C . ILE A 1 214 ? 0.957 -4.324 -2.939 1 95.31 214 ILE A C 1
ATOM 1799 O O . ILE A 1 214 ? 1.982 -4.684 -3.523 1 95.31 214 ILE A O 1
ATOM 1803 N N . PRO A 1 215 ? 0.972 -3.348 -2.094 1 91.75 215 PRO A N 1
ATOM 1804 C CA . PRO A 1 215 ? 2.242 -2.635 -1.935 1 91.75 215 PRO A CA 1
ATOM 1805 C C . PRO A 1 215 ? 3.342 -3.514 -1.342 1 91.75 215 PRO A C 1
ATOM 1807 O O . PRO A 1 215 ? 4.523 -3.318 -1.641 1 91.75 215 PRO A O 1
ATOM 1810 N N . ILE A 1 216 ? 3.027 -4.441 -0.536 1 92 216 ILE A N 1
ATOM 1811 C CA . ILE A 1 216 ? 4.016 -5.355 0.021 1 92 216 ILE A CA 1
ATOM 1812 C C . ILE A 1 216 ? 4.703 -6.121 -1.107 1 92 216 ILE A C 1
ATOM 1814 O O . ILE A 1 216 ? 5.934 -6.219 -1.142 1 92 216 ILE A O 1
ATOM 1818 N N . SER A 1 217 ? 3.938 -6.594 -2.006 1 93.94 217 SER A N 1
ATOM 1819 C CA . SER A 1 217 ? 4.484 -7.324 -3.143 1 93.94 217 SER A CA 1
ATOM 1820 C C . SER A 1 217 ? 5.301 -6.41 -4.047 1 93.94 217 SER A C 1
ATOM 1822 O O . SER A 1 217 ? 6.359 -6.805 -4.547 1 93.94 217 SER A O 1
ATOM 1824 N N . GLU A 1 218 ? 4.844 -5.242 -4.258 1 91.19 218 GLU A N 1
ATOM 1825 C CA . GLU A 1 218 ? 5.559 -4.277 -5.09 1 91.19 218 GLU A CA 1
ATOM 1826 C C . GLU A 1 218 ? 6.91 -3.92 -4.48 1 91.19 218 GLU A C 1
ATOM 1828 O O . GLU A 1 218 ? 7.906 -3.803 -5.195 1 91.19 218 GLU A O 1
ATOM 1833 N N . ASN A 1 219 ? 6.914 -3.754 -3.227 1 87.12 219 ASN A N 1
ATOM 1834 C CA . ASN A 1 219 ? 8.156 -3.449 -2.529 1 87.12 219 ASN A CA 1
ATOM 1835 C C . ASN A 1 219 ? 9.148 -4.609 -2.607 1 87.12 219 ASN A C 1
ATOM 1837 O O . ASN A 1 219 ? 10.359 -4.398 -2.666 1 87.12 219 ASN A O 1
ATOM 1841 N N . GLN A 1 220 ? 8.641 -5.754 -2.566 1 87.62 220 GLN A N 1
ATOM 1842 C CA . GLN A 1 220 ? 9.492 -6.93 -2.686 1 87.62 220 GLN A CA 1
ATOM 1843 C C . GLN A 1 220 ? 10.203 -6.961 -4.035 1 87.62 220 GLN A C 1
ATOM 1845 O O . GLN A 1 220 ? 11.383 -7.309 -4.113 1 87.62 220 GLN A O 1
ATOM 1850 N N . VAL A 1 221 ? 9.477 -6.605 -5.02 1 87.25 221 VAL A N 1
ATOM 1851 C CA . VAL A 1 221 ? 10.047 -6.566 -6.363 1 87.25 221 VAL A CA 1
ATOM 1852 C C . VAL A 1 221 ? 11.148 -5.512 -6.43 1 87.25 221 VAL A C 1
ATOM 1854 O O . VAL A 1 221 ? 12.219 -5.758 -6.98 1 87.25 221 VAL A O 1
ATOM 1857 N N . GLN A 1 222 ? 10.883 -4.43 -5.859 1 85.06 222 GLN A N 1
ATOM 1858 C CA . GLN A 1 222 ? 11.867 -3.354 -5.859 1 85.06 222 GLN A CA 1
ATOM 1859 C C . GLN A 1 222 ? 13.125 -3.756 -5.086 1 85.06 222 GLN A C 1
ATOM 1861 O O . GLN A 1 222 ? 14.242 -3.477 -5.523 1 85.06 222 GLN A O 1
ATOM 1866 N N . LEU A 1 223 ? 12.945 -4.348 -3.992 1 82.69 223 LEU A N 1
ATOM 1867 C CA . LEU A 1 223 ? 14.062 -4.809 -3.186 1 82.69 223 LEU A CA 1
ATOM 1868 C C . LEU A 1 223 ? 14.914 -5.82 -3.957 1 82.69 223 LEU A C 1
ATOM 1870 O O . LEU A 1 223 ? 16.141 -5.785 -3.889 1 82.69 223 LEU A O 1
ATOM 1874 N N . TYR A 1 224 ? 14.234 -6.66 -4.582 1 83.88 224 TYR A N 1
ATOM 1875 C CA . TYR A 1 224 ? 14.938 -7.656 -5.379 1 83.88 224 TYR A CA 1
ATOM 1876 C C . TYR A 1 224 ? 15.781 -6.988 -6.461 1 83.88 224 TYR A C 1
ATOM 1878 O O . TYR A 1 224 ? 16.922 -7.371 -6.688 1 83.88 224 TYR A O 1
ATOM 1886 N N . LYS A 1 225 ? 15.203 -6.074 -7.121 1 81.31 225 LYS A N 1
ATOM 1887 C CA . LYS A 1 225 ? 15.938 -5.328 -8.141 1 81.31 225 LYS A CA 1
ATOM 1888 C C . LYS A 1 225 ? 17.156 -4.637 -7.551 1 81.31 225 LYS A C 1
ATOM 1890 O O . LYS A 1 225 ? 18.234 -4.621 -8.164 1 81.31 225 LYS A O 1
ATOM 1895 N N . ASP A 1 226 ? 17.031 -4.129 -6.434 1 77.56 226 ASP A N 1
ATOM 1896 C CA . ASP A 1 226 ? 18.156 -3.479 -5.754 1 77.56 226 ASP A CA 1
ATOM 1897 C C . ASP A 1 226 ? 19.266 -4.48 -5.438 1 77.56 226 ASP A C 1
ATOM 1899 O O . ASP A 1 226 ? 20.453 -4.176 -5.605 1 77.56 226 ASP A O 1
ATOM 1903 N N . TYR A 1 227 ? 18.875 -5.602 -4.973 1 76.25 227 TYR A N 1
ATOM 1904 C CA . TYR A 1 227 ? 19.859 -6.633 -4.645 1 76.25 227 TYR A CA 1
ATOM 1905 C C . TYR A 1 227 ? 20.594 -7.09 -5.891 1 76.25 227 TYR A C 1
ATOM 1907 O O . TYR A 1 227 ? 21.812 -7.332 -5.844 1 76.25 227 TYR A O 1
ATOM 1915 N N . LEU A 1 228 ? 19.891 -7.172 -6.934 1 77.12 228 LEU A N 1
ATOM 1916 C CA . LEU A 1 228 ? 20.516 -7.555 -8.188 1 77.12 228 LEU A CA 1
ATOM 1917 C C . LEU A 1 228 ? 21.5 -6.484 -8.656 1 77.12 228 LEU A C 1
ATOM 1919 O O . LEU A 1 228 ? 22.594 -6.801 -9.133 1 77.12 228 LEU A O 1
ATOM 1923 N N . ALA A 1 229 ? 21.125 -5.285 -8.516 1 75.12 229 ALA A N 1
ATOM 1924 C CA . ALA A 1 229 ? 22 -4.176 -8.883 1 75.12 229 ALA A CA 1
ATOM 1925 C C . ALA A 1 229 ? 23.25 -4.168 -8.016 1 75.12 229 ALA A C 1
ATOM 1927 O O . ALA A 1 229 ? 24.359 -3.949 -8.523 1 75.12 229 ALA A O 1
ATOM 1928 N N . MET A 1 230 ? 23.109 -4.48 -6.805 1 75.06 230 MET A N 1
ATOM 1929 C CA . MET A 1 230 ? 24.234 -4.539 -5.883 1 75.06 230 MET A CA 1
ATOM 1930 C C . MET A 1 230 ? 25.172 -5.695 -6.238 1 75.06 230 MET A C 1
ATOM 1932 O O . MET A 1 230 ? 26.391 -5.559 -6.172 1 75.06 230 MET A O 1
ATOM 1936 N N . ALA A 1 231 ? 24.547 -6.742 -6.5 1 73 231 ALA A N 1
ATOM 1937 C CA . ALA A 1 231 ? 25.344 -7.914 -6.875 1 73 231 ALA A CA 1
ATOM 1938 C C . ALA A 1 231 ? 26.156 -7.645 -8.133 1 73 231 ALA A C 1
ATOM 1940 O O . ALA A 1 231 ? 27.297 -8.094 -8.242 1 73 231 ALA A O 1
ATOM 1941 N N . LYS A 1 232 ? 25.656 -6.898 -9.008 1 72.38 232 LYS A N 1
ATOM 1942 C CA . LYS A 1 232 ? 26.359 -6.535 -10.234 1 72.38 232 LYS A CA 1
ATOM 1943 C C . LYS A 1 232 ? 27.531 -5.609 -9.945 1 72.38 232 LYS A C 1
ATOM 1945 O O . LYS A 1 232 ? 28.625 -5.801 -10.477 1 72.38 232 LYS A O 1
ATOM 1950 N N . ILE A 1 233 ? 27.266 -4.723 -9.148 1 66.88 233 ILE A N 1
ATOM 1951 C CA . ILE A 1 233 ? 28.297 -3.744 -8.82 1 66.88 233 ILE A CA 1
ATOM 1952 C C . ILE A 1 233 ? 29.438 -4.426 -8.062 1 66.88 233 ILE A C 1
ATOM 1954 O O . ILE A 1 233 ? 30.609 -4.105 -8.258 1 66.88 233 ILE A O 1
ATOM 1958 N N . SER A 1 234 ? 29.109 -5.254 -7.223 1 67.25 234 SER A N 1
ATOM 1959 C CA . SER A 1 234 ? 30.109 -5.93 -6.406 1 67.25 234 SER A CA 1
ATOM 1960 C C . SER A 1 234 ? 30.812 -7.035 -7.191 1 67.25 234 SER A C 1
ATOM 1962 O O . SER A 1 234 ? 31.672 -7.734 -6.652 1 67.25 234 SER A O 1
ATOM 1964 N N . ASN A 1 235 ? 30.578 -6.98 -8.516 1 63.59 235 ASN A N 1
ATOM 1965 C CA . ASN A 1 235 ? 31.156 -7.988 -9.398 1 63.59 235 ASN A CA 1
ATOM 1966 C C . ASN A 1 235 ? 30.859 -9.406 -8.914 1 63.59 235 ASN A C 1
ATOM 1968 O O . ASN A 1 235 ? 31.688 -10.305 -9.055 1 63.59 235 ASN A O 1
ATOM 1972 N N . LEU A 1 236 ? 29.953 -9.391 -8.172 1 53.88 236 LEU A N 1
ATOM 1973 C CA . LEU A 1 236 ? 29.578 -10.734 -7.746 1 53.88 236 LEU A CA 1
ATOM 1974 C C . LEU A 1 236 ? 28.953 -11.516 -8.891 1 53.88 236 LEU A C 1
ATOM 1976 O O . LEU A 1 236 ? 29.094 -12.734 -8.977 1 53.88 236 LEU A O 1
ATOM 1980 N N . PHE A 1 237 ? 28.109 -10.719 -9.727 1 52.62 237 PHE A N 1
ATOM 1981 C CA . PHE A 1 237 ? 27.375 -11.406 -10.781 1 52.62 237 PHE A CA 1
ATOM 1982 C C . PHE A 1 237 ? 27.406 -10.594 -12.07 1 52.62 237 PHE A C 1
ATOM 1984 O O . PHE A 1 237 ? 27.203 -9.383 -12.055 1 52.62 237 PHE A O 1
ATOM 1991 N N . GLU A 1 238 ? 28.344 -10.938 -13.102 1 45.81 238 GLU A N 1
ATOM 1992 C CA . GLU A 1 238 ? 28.078 -10.406 -14.438 1 45.81 238 GLU A CA 1
ATOM 1993 C C . GLU A 1 238 ? 26.672 -10.773 -14.906 1 45.81 238 GLU A C 1
ATOM 1995 O O . GLU A 1 238 ? 26.438 -11.875 -15.406 1 45.81 238 GLU A O 1
ATOM 2000 N N . TYR A 1 239 ? 25.844 -10.648 -14.133 1 42.03 239 TYR A N 1
ATOM 2001 C CA . TYR A 1 239 ? 24.516 -11.086 -14.555 1 42.03 239 TYR A CA 1
ATOM 2002 C C . TYR A 1 239 ? 24.016 -10.266 -15.742 1 42.03 239 TYR A C 1
ATOM 2004 O O . TYR A 1 239 ? 24.062 -9.039 -15.719 1 42.03 239 TYR A O 1
ATOM 2012 N N . ASN A 1 240 ? 24.328 -10.711 -17.031 1 38 240 ASN A N 1
ATOM 2013 C CA . ASN A 1 240 ? 23.516 -10.188 -18.141 1 38 240 ASN A CA 1
ATOM 2014 C C . ASN A 1 240 ? 22.062 -9.977 -17.719 1 38 240 ASN A C 1
ATOM 2016 O O . ASN A 1 240 ? 21.266 -10.922 -17.703 1 38 240 ASN A O 1
ATOM 2020 N N . LEU A 1 241 ? 21.891 -9.469 -16.812 1 38.19 241 LEU A N 1
ATOM 2021 C CA . LEU A 1 241 ? 20.516 -9.234 -16.344 1 38.19 241 LEU A CA 1
ATOM 2022 C C . LEU A 1 241 ? 19.656 -8.695 -17.484 1 38.19 241 LEU A C 1
ATOM 2024 O O . LEU A 1 241 ? 19.656 -7.5 -17.766 1 38.19 241 LEU A O 1
ATOM 2028 N N . TYR A 1 242 ? 19.766 -8.945 -18.594 1 34.44 242 TYR A N 1
ATOM 2029 C CA . TYR A 1 242 ? 18.672 -8.789 -19.547 1 34.44 242 TYR A CA 1
ATOM 2030 C C . TYR A 1 242 ? 17.328 -8.742 -18.812 1 34.44 242 TYR A C 1
ATOM 2032 O O . TYR A 1 242 ? 16.391 -8.094 -19.281 1 34.44 242 TYR A O 1
ATOM 2040 N N . GLU A 1 243 ? 17.109 -9.57 -17.875 1 36.25 243 GLU A N 1
ATOM 2041 C CA . GLU A 1 243 ? 15.883 -9.727 -17.109 1 36.25 243 GLU A CA 1
ATOM 2042 C C . GLU A 1 243 ? 15.609 -8.5 -16.234 1 36.25 243 GLU A C 1
ATOM 2044 O O . GLU A 1 243 ? 14.555 -8.391 -15.617 1 36.25 243 GLU A O 1
ATOM 2049 N N . SER A 1 244 ? 16.516 -7.75 -16.109 1 38.34 244 SER A N 1
ATOM 2050 C CA . SER A 1 244 ? 16.484 -6.477 -15.398 1 38.34 244 SER A CA 1
ATOM 2051 C C . SER A 1 244 ? 15.438 -5.535 -15.984 1 38.34 244 SER A C 1
ATOM 2053 O O . SER A 1 244 ? 14.938 -4.648 -15.289 1 38.34 244 SER A O 1
ATOM 2055 N N . GLU A 1 245 ? 15.492 -5.414 -17.25 1 36.03 245 GLU A N 1
ATOM 2056 C CA . GLU A 1 245 ? 14.547 -4.52 -17.906 1 36.03 245 GLU A CA 1
ATOM 2057 C C . GLU A 1 245 ? 13.109 -4.848 -17.531 1 36.03 245 GLU A C 1
ATOM 2059 O O . GLU A 1 245 ? 12.203 -4.031 -17.734 1 36.03 245 GLU A O 1
ATOM 2064 N N . LEU A 1 246 ? 12.852 -6.117 -17.438 1 35.34 246 LEU A N 1
ATOM 2065 C CA . LEU A 1 246 ? 11.492 -6.418 -16.984 1 35.34 246 LEU A CA 1
ATOM 2066 C C . LEU A 1 246 ? 11.195 -5.715 -15.672 1 35.34 246 LEU A C 1
ATOM 2068 O O . LEU A 1 246 ? 10.031 -5.637 -15.258 1 35.34 246 LEU A O 1
ATOM 2072 N N . VAL A 1 247 ? 12.312 -5.258 -15.023 1 33.66 247 VAL A N 1
ATOM 2073 C CA . VAL A 1 247 ? 12.195 -4.484 -13.789 1 33.66 247 VAL A CA 1
ATOM 2074 C C . VAL A 1 247 ? 12.453 -3.008 -14.078 1 33.66 247 VAL A C 1
ATOM 2076 O O . VAL A 1 247 ? 12.398 -2.176 -13.172 1 33.66 247 VAL A O 1
ATOM 2079 N N . LYS A 1 248 ? 13.047 -2.512 -15.141 1 31.48 248 LYS A N 1
ATOM 2080 C CA . LYS A 1 248 ? 13.188 -1.074 -15.352 1 31.48 248 LYS A CA 1
ATOM 2081 C C . LYS A 1 248 ? 11.844 -0.436 -15.703 1 31.48 248 LYS A C 1
ATOM 2083 O O . LYS A 1 248 ? 11.078 -0.975 -16.5 1 31.48 248 LYS A O 1
ATOM 2088 N N . MET B 1 1 ? -14.867 4.875 25.594 1 91.31 1 MET B N 1
ATOM 2089 C CA . MET B 1 1 ? -14.508 5.277 24.234 1 91.31 1 MET B CA 1
ATOM 2090 C C . MET B 1 1 ? -13.602 4.234 23.578 1 91.31 1 MET B C 1
ATOM 2092 O O . MET B 1 1 ? -12.695 3.705 24.219 1 91.31 1 MET B O 1
ATOM 2096 N N . THR B 1 2 ? -13.984 3.867 22.406 1 96.75 2 THR B N 1
ATOM 2097 C CA . THR B 1 2 ? -13.141 2.949 21.641 1 96.75 2 THR B CA 1
ATOM 2098 C C . THR B 1 2 ? -11.805 3.6 21.312 1 96.75 2 THR B C 1
ATOM 2100 O O . THR B 1 2 ? -11.656 4.816 21.422 1 96.75 2 THR B O 1
ATOM 2103 N N . PRO B 1 3 ? -10.781 2.816 20.969 1 97.12 3 PRO B N 1
ATOM 2104 C CA . PRO B 1 3 ? -9.484 3.383 20.594 1 97.12 3 PRO B CA 1
ATOM 2105 C C . PRO B 1 3 ? -9.594 4.418 19.469 1 97.12 3 PRO B C 1
ATOM 2107 O O . PRO B 1 3 ? -8.938 5.457 19.516 1 97.12 3 PRO B O 1
ATOM 2110 N N . LEU B 1 4 ? -10.477 4.168 18.516 1 98.12 4 LEU B N 1
ATOM 2111 C CA . LEU B 1 4 ? -10.633 5.113 17.422 1 98.12 4 LEU B CA 1
ATOM 2112 C C . LEU B 1 4 ? -11.281 6.406 17.906 1 98.12 4 LEU B C 1
ATOM 2114 O O . LEU B 1 4 ? -10.914 7.496 17.453 1 98.12 4 LEU B O 1
ATOM 2118 N N . GLN B 1 5 ? -12.195 6.309 18.766 1 98 5 GLN B N 1
ATOM 2119 C CA . GLN B 1 5 ? -12.828 7.488 19.344 1 98 5 GLN B CA 1
ATOM 2120 C C . GLN B 1 5 ? -11.836 8.312 20.156 1 98 5 GLN B C 1
ATOM 2122 O O . GLN B 1 5 ? -11.852 9.539 20.125 1 98 5 GLN B O 1
ATOM 2127 N N . GLN B 1 6 ? -11 7.59 20.875 1 98.44 6 GLN B N 1
ATOM 2128 C CA . GLN B 1 6 ? -9.938 8.266 21.609 1 98.44 6 GLN B CA 1
ATOM 2129 C C . GLN B 1 6 ? -9.023 9.047 20.672 1 98.44 6 GLN B C 1
ATOM 2131 O O . GLN B 1 6 ? -8.695 10.203 20.938 1 98.44 6 GLN B O 1
ATOM 2136 N N . LEU B 1 7 ? -8.672 8.422 19.578 1 98.38 7 LEU B N 1
ATOM 2137 C CA . LEU B 1 7 ? -7.797 9.062 18.609 1 98.38 7 LEU B CA 1
ATOM 2138 C C . LEU B 1 7 ? -8.5 10.219 17.906 1 98.38 7 LEU B C 1
ATOM 2140 O O . LEU B 1 7 ? -7.871 11.219 17.562 1 98.38 7 LEU B O 1
ATOM 2144 N N . GLN B 1 8 ? -9.812 10.109 17.719 1 98.25 8 GLN B N 1
ATOM 2145 C CA . GLN B 1 8 ? -10.578 11.211 17.125 1 98.25 8 GLN B CA 1
ATOM 2146 C C . GLN B 1 8 ? -10.492 12.461 17.984 1 98.25 8 GLN B C 1
ATOM 2148 O O . GLN B 1 8 ? -10.258 13.562 17.484 1 98.25 8 GLN B O 1
ATOM 2153 N N . HIS B 1 9 ? -10.664 12.211 19.234 1 98.19 9 HIS B N 1
ATOM 2154 C CA . HIS B 1 9 ? -10.594 13.32 20.172 1 98.19 9 HIS B CA 1
ATOM 2155 C C . HIS B 1 9 ? -9.188 13.906 20.234 1 98.19 9 HIS B C 1
ATOM 2157 O O . HIS B 1 9 ? -9.008 15.125 20.203 1 98.19 9 HIS B O 1
ATOM 2163 N N . ALA B 1 10 ? -8.234 13.055 20.344 1 98.44 10 ALA B N 1
ATOM 2164 C CA . ALA B 1 10 ? -6.84 13.484 20.438 1 98.44 10 ALA B CA 1
ATOM 2165 C C . ALA B 1 10 ? -6.414 14.211 19.156 1 98.44 10 ALA B C 1
ATOM 2167 O O . ALA B 1 10 ? -5.664 15.188 19.219 1 98.44 10 ALA B O 1
ATOM 2168 N N . PHE B 1 11 ? -6.844 13.727 18.047 1 98.31 11 PHE B N 1
ATOM 2169 C CA . PHE B 1 11 ? -6.488 14.305 16.75 1 98.31 11 PHE B CA 1
ATOM 2170 C C . PHE B 1 11 ? -7.09 15.703 16.609 1 98.31 11 PHE B C 1
ATOM 2172 O O . PHE B 1 11 ? -6.461 16.594 16.031 1 98.31 11 PHE B O 1
ATOM 2179 N N . ALA B 1 12 ? -8.289 15.875 17.078 1 97.31 12 ALA B N 1
ATOM 2180 C CA . ALA B 1 12 ? -8.906 17.203 17.047 1 97.31 12 ALA B CA 1
ATOM 2181 C C . ALA B 1 12 ? -8.062 18.219 17.812 1 97.31 12 ALA B C 1
ATOM 2183 O O . ALA B 1 12 ? -7.836 19.328 17.344 1 97.31 12 ALA B O 1
ATOM 2184 N N . LYS B 1 13 ? -7.613 17.812 18.938 1 96.88 13 LYS B N 1
ATOM 2185 C CA . LYS B 1 13 ? -6.754 18.688 19.75 1 96.88 13 LYS B CA 1
ATOM 2186 C C . LYS B 1 13 ? -5.414 18.922 19.047 1 96.88 13 LYS B C 1
ATOM 2188 O O . LYS B 1 13 ? -4.879 20.031 19.094 1 96.88 13 LYS B O 1
ATOM 2193 N N . PHE B 1 14 ? -4.918 17.891 18.5 1 97.69 14 PHE B N 1
ATOM 2194 C CA . PHE B 1 14 ? -3.672 17.953 17.75 1 97.69 14 PHE B CA 1
ATOM 2195 C C . PHE B 1 14 ? -3.789 18.953 16.594 1 97.69 14 PHE B C 1
ATOM 2197 O O . PHE B 1 14 ? -2.918 19.797 16.422 1 97.69 14 PHE B O 1
ATOM 2204 N N . LEU B 1 15 ? -4.891 18.891 15.852 1 95.88 15 LEU B N 1
ATOM 2205 C CA . LEU B 1 15 ? -5.109 19.781 14.727 1 95.88 15 LEU B CA 1
ATOM 2206 C C . LEU B 1 15 ? -5.191 21.234 15.195 1 95.88 15 LEU B C 1
ATOM 2208 O O . LEU B 1 15 ? -4.676 22.141 14.523 1 95.88 15 LEU B O 1
ATOM 2212 N N . ASP B 1 16 ? -5.777 21.375 16.312 1 93.25 16 ASP B N 1
ATOM 2213 C CA . ASP B 1 16 ? -5.914 22.719 16.875 1 93.25 16 ASP B CA 1
ATOM 2214 C C . ASP B 1 16 ? -4.547 23.328 17.172 1 93.25 16 ASP B C 1
ATOM 2216 O O . ASP B 1 16 ? -4.387 24.562 17.109 1 93.25 16 ASP B O 1
ATOM 2220 N N . GLN B 1 17 ? -3.637 22.531 17.406 1 92.94 17 GLN B N 1
ATOM 2221 C CA . GLN B 1 17 ? -2.314 23 17.797 1 92.94 17 GLN B CA 1
ATOM 2222 C C . GLN B 1 17 ? -1.439 23.281 16.578 1 92.94 17 GLN B C 1
ATOM 2224 O O . GLN B 1 17 ? -0.526 24.109 16.641 1 92.94 17 GLN B O 1
ATOM 2229 N N . ILE B 1 18 ? -1.73 22.562 15.477 1 92.75 18 ILE B N 1
ATOM 2230 C CA . ILE B 1 18 ? -0.75 22.625 14.398 1 92.75 18 ILE B CA 1
ATOM 2231 C C . ILE B 1 18 ? -1.34 23.391 13.211 1 92.75 18 ILE B C 1
ATOM 2233 O O . ILE B 1 18 ? -0.615 23.781 12.297 1 92.75 18 ILE B O 1
ATOM 2237 N N . GLN B 1 19 ? -2.598 23.547 13.125 1 90.56 19 GLN B N 1
ATOM 2238 C CA . GLN B 1 19 ? -3.248 24.266 12.031 1 90.56 19 GLN B CA 1
ATOM 2239 C C . GLN B 1 19 ? -3.25 25.766 12.281 1 90.56 19 GLN B C 1
ATOM 2241 O O . GLN B 1 19 ? -3.162 26.219 13.43 1 90.56 19 GLN B O 1
ATOM 2246 N N . PRO B 1 20 ? -3.316 26.453 11.18 1 87.31 20 PRO B N 1
ATOM 2247 C CA . PRO B 1 20 ? -3.371 27.906 11.352 1 87.31 20 PRO B CA 1
ATOM 2248 C C . PRO B 1 20 ? -4.602 28.359 12.141 1 87.31 20 PRO B C 1
ATOM 2250 O O . PRO B 1 20 ? -5.664 27.75 12.047 1 87.31 20 PRO B O 1
ATOM 2253 N N . ARG B 1 21 ? -4.238 29.406 12.984 1 76.88 21 ARG B N 1
ATOM 2254 C CA . ARG B 1 21 ? -5.32 30.031 13.734 1 76.88 21 ARG B CA 1
ATOM 2255 C C . ARG B 1 21 ? -5.867 31.25 12.992 1 76.88 21 ARG B C 1
ATOM 2257 O O . ARG B 1 21 ? -5.113 32.156 12.633 1 76.88 21 ARG B O 1
ATOM 2264 N N . GLY B 1 22 ? -7.008 31.141 12.562 1 67.81 22 GLY B N 1
ATOM 2265 C CA . GLY B 1 22 ? -7.629 32.312 11.945 1 67.81 22 GLY B CA 1
ATOM 2266 C C . GLY B 1 22 ? -7.246 32.469 10.484 1 67.81 22 GLY B C 1
ATOM 2267 O O . GLY B 1 22 ? -6.938 31.516 9.797 1 67.81 22 GLY B O 1
ATOM 2268 N N . ASP B 1 23 ? -7.414 33.656 9.875 1 65.38 23 ASP B N 1
ATOM 2269 C CA . ASP B 1 23 ? -7.262 33.969 8.453 1 65.38 23 ASP B CA 1
ATOM 2270 C C . ASP B 1 23 ? -5.848 34.469 8.148 1 65.38 23 ASP B C 1
ATOM 2272 O O . ASP B 1 23 ? -5.625 35.156 7.156 1 65.38 23 ASP B O 1
ATOM 2276 N N . SER B 1 24 ? -4.879 34.031 8.898 1 75.94 24 SER B N 1
ATOM 2277 C CA . SER B 1 24 ? -3.613 34.75 8.828 1 75.94 24 SER B CA 1
ATOM 2278 C C . SER B 1 24 ? -2.551 33.938 8.102 1 75.94 24 SER B C 1
ATOM 2280 O O . SER B 1 24 ? -1.361 34.031 8.414 1 75.94 24 SER B O 1
ATOM 2282 N N . ILE B 1 25 ? -2.92 33.156 7.105 1 86.12 25 ILE B N 1
ATOM 2283 C CA . ILE B 1 25 ? -1.817 32.406 6.508 1 86.12 25 ILE B CA 1
ATOM 2284 C C . ILE B 1 25 ? -1.216 33.219 5.355 1 86.12 25 ILE B C 1
ATOM 2286 O O . ILE B 1 25 ? -1.942 33.844 4.59 1 86.12 25 ILE B O 1
ATOM 2290 N N . ILE B 1 26 ? 0.053 33.344 5.375 1 85.88 26 ILE B N 1
ATOM 2291 C CA . ILE B 1 26 ? 0.792 34.031 4.316 1 85.88 26 ILE B CA 1
ATOM 2292 C C . ILE B 1 26 ? 1.205 33.031 3.248 1 85.88 26 ILE B C 1
ATOM 2294 O O . ILE B 1 26 ? 1.728 31.953 3.568 1 85.88 26 ILE B O 1
ATOM 2298 N N . ILE B 1 27 ? 0.838 33.344 2.047 1 90.12 27 ILE B N 1
ATOM 2299 C CA . ILE B 1 27 ? 1.353 32.562 0.93 1 90.12 27 ILE B CA 1
ATOM 2300 C C . ILE B 1 27 ? 2.717 33.094 0.506 1 90.12 27 ILE B C 1
ATOM 2302 O O . ILE B 1 27 ? 2.814 34.188 -0.049 1 90.12 27 ILE B O 1
ATOM 2306 N N . SER B 1 28 ? 3.719 32.344 0.769 1 89.38 28 SER B N 1
ATOM 2307 C CA . SER B 1 28 ? 5.082 32.844 0.602 1 89.38 28 SER B CA 1
ATOM 2308 C C . SER B 1 28 ? 5.57 32.625 -0.829 1 89.38 28 SER B C 1
ATOM 2310 O O . SER B 1 28 ? 5.391 31.562 -1.409 1 89.38 28 SER B O 1
ATOM 2312 N N . GLU B 1 29 ? 6.227 33.656 -1.284 1 89.5 29 GLU B N 1
ATOM 2313 C CA . GLU B 1 29 ? 6.895 33.531 -2.576 1 89.5 29 GLU B CA 1
ATOM 2314 C C . GLU B 1 29 ? 8.195 32.719 -2.457 1 89.5 29 GLU B C 1
ATOM 2316 O O . GLU B 1 29 ? 8.609 32.062 -3.406 1 89.5 29 GLU B O 1
ATOM 2321 N N . TYR B 1 30 ? 8.773 32.969 -1.289 1 88.31 30 TYR B N 1
ATOM 2322 C CA . TYR B 1 30 ? 10 32.25 -0.972 1 88.31 30 TYR B CA 1
ATOM 2323 C C . TYR B 1 30 ? 9.844 31.438 0.299 1 88.31 30 TYR B C 1
ATOM 2325 O O . TYR B 1 30 ? 9.211 31.875 1.262 1 88.31 30 TYR B O 1
ATOM 2333 N N . ALA B 1 31 ? 10.305 30.234 0.204 1 88.12 31 ALA B N 1
ATOM 2334 C CA . ALA B 1 31 ? 10.219 29.359 1.38 1 88.12 31 ALA B CA 1
ATOM 2335 C C . ALA B 1 31 ? 11.555 28.672 1.645 1 88.12 31 ALA B C 1
ATOM 2337 O O . ALA B 1 31 ? 12.234 28.25 0.708 1 88.12 31 ALA B O 1
ATOM 2338 N N . ASP B 1 32 ? 11.898 28.656 2.891 1 87.25 32 ASP B N 1
ATOM 2339 C CA . ASP B 1 32 ? 13.109 27.969 3.342 1 87.25 32 ASP B CA 1
ATOM 2340 C C . ASP B 1 32 ? 12.797 26.562 3.809 1 87.25 32 ASP B C 1
ATOM 2342 O O . ASP B 1 32 ? 12.016 26.359 4.742 1 87.25 32 ASP B O 1
ATOM 2346 N N . LYS B 1 33 ? 13.469 25.562 3.262 1 83.69 33 LYS B N 1
ATOM 2347 C CA . LYS B 1 33 ? 13.219 24.156 3.592 1 83.69 33 LYS B CA 1
ATOM 2348 C C . LYS B 1 33 ? 13.531 23.875 5.059 1 83.69 33 LYS B C 1
ATOM 2350 O O . LYS B 1 33 ? 12.938 22.984 5.664 1 83.69 33 LYS B O 1
ATOM 2355 N N . LEU B 1 34 ? 14.391 24.625 5.621 1 81.56 34 LEU B N 1
ATOM 2356 C CA . LEU B 1 34 ? 14.766 24.438 7.016 1 81.56 34 LEU B CA 1
ATOM 2357 C C . LEU B 1 34 ? 13.586 24.719 7.941 1 81.56 34 LEU B C 1
ATOM 2359 O O . LEU B 1 34 ? 13.516 24.172 9.047 1 81.56 34 LEU B O 1
ATOM 2363 N N . GLU B 1 35 ? 12.664 25.547 7.508 1 83.62 35 GLU B N 1
ATOM 2364 C CA . GLU B 1 35 ? 11.469 25.844 8.289 1 83.62 35 GLU B CA 1
ATOM 2365 C C . GLU B 1 35 ? 10.602 24.594 8.453 1 83.62 35 GLU B C 1
ATOM 2367 O O . GLU B 1 35 ? 9.93 24.438 9.477 1 83.62 35 GLU B O 1
ATOM 2372 N N . ILE B 1 36 ? 10.633 23.766 7.484 1 85.44 36 ILE B N 1
ATOM 2373 C CA . ILE B 1 36 ? 9.859 22.531 7.527 1 85.44 36 ILE B CA 1
ATOM 2374 C C . ILE B 1 36 ? 10.391 21.625 8.641 1 85.44 36 ILE B C 1
ATOM 2376 O O . ILE B 1 36 ? 9.617 21.031 9.383 1 85.44 36 ILE B O 1
ATOM 2380 N N . PHE B 1 37 ? 11.688 21.625 8.734 1 82.62 37 PHE B N 1
ATOM 2381 C CA . PHE B 1 37 ? 12.305 20.75 9.727 1 82.62 37 PHE B CA 1
ATOM 2382 C C . PHE B 1 37 ? 12 21.234 11.141 1 82.62 37 PHE B C 1
ATOM 2384 O O . PHE B 1 37 ? 11.734 20.422 12.031 1 82.62 37 PHE B O 1
ATOM 2391 N N . LYS B 1 38 ? 12.086 22.5 11.305 1 83.56 38 LYS B N 1
ATOM 2392 C CA . LYS B 1 38 ? 11.758 23.062 12.609 1 83.56 38 LYS B CA 1
ATOM 2393 C C . LYS B 1 38 ? 10.312 22.75 12.992 1 83.56 38 LYS B C 1
ATOM 2395 O O . LYS B 1 38 ? 10.039 22.391 14.141 1 83.56 38 LYS B O 1
ATOM 2400 N N . PHE B 1 39 ? 9.484 22.891 12.055 1 90.81 39 PHE B N 1
ATOM 2401 C CA . PHE B 1 39 ? 8.078 22.594 12.297 1 90.81 39 PHE B CA 1
ATOM 2402 C C . PHE B 1 39 ? 7.883 21.109 12.586 1 90.81 39 PHE B C 1
ATOM 2404 O O . PHE B 1 39 ? 7.066 20.734 13.43 1 90.81 39 PHE B O 1
ATOM 2411 N N . GLN B 1 40 ? 8.578 20.234 11.93 1 90.25 40 GLN B N 1
ATOM 2412 C CA . GLN B 1 40 ? 8.445 18.797 12.078 1 90.25 40 GLN B CA 1
ATOM 2413 C C . GLN B 1 40 ? 8.828 18.344 13.492 1 90.25 40 GLN B C 1
ATOM 2415 O O . GLN B 1 40 ? 8.242 17.406 14.023 1 90.25 40 GLN B O 1
ATOM 2420 N N . GLU B 1 41 ? 9.781 19.031 14.062 1 86.25 41 GLU B N 1
ATOM 2421 C CA . GLU B 1 41 ? 10.195 18.703 15.422 1 86.25 41 GLU B CA 1
ATOM 2422 C C . GLU B 1 41 ? 9.039 18.891 16.406 1 86.25 41 GLU B C 1
ATOM 2424 O O . GLU B 1 41 ? 8.758 18 17.219 1 86.25 41 GLU B O 1
ATOM 2429 N N . GLU B 1 42 ? 8.43 20 16.281 1 90.75 42 GLU B N 1
ATOM 2430 C CA . GLU B 1 42 ? 7.281 20.266 17.141 1 90.75 42 GLU B CA 1
ATOM 2431 C C . GLU B 1 42 ? 6.117 19.328 16.812 1 90.75 42 GLU B C 1
ATOM 2433 O O . GLU B 1 42 ? 5.43 18.84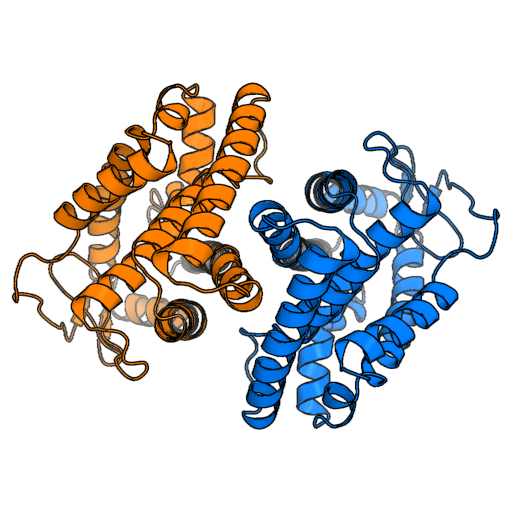4 17.703 1 90.75 42 GLU B O 1
ATOM 2438 N N . TYR B 1 43 ? 5.953 19.109 15.555 1 94.31 43 TYR B N 1
ATOM 2439 C CA . TYR B 1 43 ? 4.879 18.266 15.055 1 94.31 43 TYR B CA 1
ATOM 2440 C C . TYR B 1 43 ? 4.977 16.859 15.641 1 94.31 43 TYR B C 1
ATOM 2442 O O . TYR B 1 43 ? 3.977 16.297 16.094 1 94.31 43 TYR B O 1
ATOM 2450 N N . VAL B 1 44 ? 6.184 16.328 15.633 1 94.56 44 VAL B N 1
ATOM 2451 C CA . VAL B 1 44 ? 6.391 14.953 16.062 1 94.56 44 VAL B CA 1
ATOM 2452 C C . VAL B 1 44 ? 6.074 14.812 17.547 1 94.56 44 VAL B C 1
ATOM 2454 O O . VAL B 1 44 ? 5.457 13.828 17.969 1 94.56 44 VAL B O 1
ATOM 2457 N N . ILE B 1 45 ? 6.469 15.773 18.281 1 94.06 45 ILE B N 1
ATOM 2458 C CA . ILE B 1 45 ? 6.215 15.75 19.719 1 94.06 45 ILE B CA 1
ATOM 2459 C C . ILE B 1 45 ? 4.711 15.805 19.969 1 94.06 45 ILE B C 1
ATOM 2461 O O . ILE B 1 45 ? 4.18 15.016 20.75 1 94.06 45 ILE B O 1
ATOM 2465 N N . LYS B 1 46 ? 4.066 16.641 19.297 1 96.25 46 LYS B N 1
ATOM 2466 C CA . LYS B 1 46 ? 2.627 16.797 19.469 1 96.25 46 LYS B CA 1
ATOM 2467 C C . LYS B 1 46 ? 1.876 15.547 19 1 96.25 46 LYS B C 1
ATOM 2469 O O . LYS B 1 46 ? 0.88 15.156 19.609 1 96.25 46 LYS B O 1
ATOM 2474 N N . LEU B 1 47 ? 2.309 15 17.906 1 97.5 47 LEU B N 1
ATOM 2475 C CA . LEU B 1 47 ? 1.69 13.773 17.406 1 97.5 47 LEU B CA 1
ATOM 2476 C C . LEU B 1 47 ? 1.896 12.633 18.391 1 97.5 47 LEU B C 1
ATOM 2478 O O . LEU B 1 47 ? 0.992 11.82 18.609 1 97.5 47 LEU B O 1
ATOM 2482 N N . ALA B 1 48 ? 3.1 12.586 18.938 1 96.31 48 ALA B N 1
ATOM 2483 C CA . ALA B 1 48 ? 3.385 11.57 19.953 1 96.31 48 ALA B CA 1
ATOM 2484 C C . ALA B 1 48 ? 2.455 11.711 21.156 1 96.31 48 ALA B C 1
ATOM 2486 O O . ALA B 1 48 ? 1.94 10.719 21.672 1 96.31 48 ALA B O 1
ATOM 2487 N N . GLU B 1 49 ? 2.246 12.914 21.547 1 96.56 49 GLU B N 1
ATOM 2488 C CA . GLU B 1 49 ? 1.324 13.18 22.641 1 96.56 49 GLU B CA 1
ATOM 2489 C C . GLU B 1 49 ? -0.098 12.75 22.281 1 96.56 49 GLU B C 1
ATOM 2491 O O . GLU B 1 49 ? -0.803 12.172 23.109 1 96.56 49 GLU B O 1
ATOM 2496 N N . ALA B 1 50 ? -0.491 13.031 21.125 1 97.75 50 ALA B N 1
ATOM 2497 C CA . ALA B 1 50 ? -1.84 12.695 20.672 1 97.75 50 ALA B CA 1
ATOM 2498 C C . ALA B 1 50 ? -2.066 11.188 20.703 1 97.75 50 ALA B C 1
ATOM 2500 O O . ALA B 1 50 ? -3.086 10.711 21.219 1 97.75 50 ALA B O 1
ATOM 2501 N N . VAL B 1 51 ? -1.092 10.398 20.172 1 97.94 51 VAL B N 1
ATOM 2502 C CA . VAL B 1 51 ? -1.307 8.953 20.062 1 97.94 51 VAL B CA 1
ATOM 2503 C C . VAL B 1 51 ? -1.246 8.312 21.453 1 97.94 51 VAL B C 1
ATOM 2505 O O . VAL B 1 51 ? -1.809 7.238 21.672 1 97.94 51 VAL B O 1
ATOM 2508 N N . MET B 1 52 ? -0.624 9.008 22.391 1 97.69 52 MET B N 1
ATOM 2509 C CA . MET B 1 52 ? -0.549 8.516 23.766 1 97.69 52 MET B CA 1
ATOM 2510 C C . MET B 1 52 ? -1.919 8.555 24.438 1 97.69 52 MET B C 1
ATOM 2512 O O . MET B 1 52 ? -2.127 7.934 25.484 1 97.69 52 MET B O 1
ATOM 2516 N N . HIS B 1 53 ? -2.869 9.188 23.859 1 97.12 53 HIS B N 1
ATOM 2517 C CA . HIS B 1 53 ? -4.23 9.219 24.391 1 97.12 53 HIS B CA 1
ATOM 2518 C C . HIS B 1 53 ? -4.996 7.961 24 1 97.12 53 HIS B C 1
ATOM 2520 O O . HIS B 1 53 ? -6.082 7.707 24.531 1 97.12 53 HIS B O 1
ATOM 2526 N N . CYS B 1 54 ? -4.516 7.266 23.031 1 97.88 54 CYS B N 1
ATOM 2527 C CA . CYS B 1 54 ? -5.055 5.945 22.719 1 97.88 54 CYS B CA 1
ATOM 2528 C C . CYS B 1 54 ? -4.59 4.91 23.734 1 97.88 54 CYS B C 1
ATOM 2530 O O . CYS B 1 54 ? -3.434 4.488 23.703 1 97.88 54 CYS B O 1
ATOM 2532 N N . GLU B 1 55 ? -5.426 4.434 24.562 1 97.62 55 GLU B N 1
ATOM 2533 C CA . GLU B 1 55 ? -5.105 3.613 25.719 1 97.62 55 GLU B CA 1
ATOM 2534 C C . GLU B 1 55 ? -4.305 2.377 25.312 1 97.62 55 GLU B C 1
ATOM 2536 O O . GLU B 1 55 ? -3.273 2.074 25.922 1 97.62 55 GLU B O 1
ATOM 2541 N N . PRO B 1 56 ? -4.719 1.63 24.312 1 97.69 56 PRO B N 1
ATOM 2542 C CA . PRO B 1 56 ? -3.945 0.446 23.938 1 97.69 56 PRO B CA 1
ATOM 2543 C C . PRO B 1 56 ? -2.508 0.781 23.547 1 97.69 56 PRO B C 1
ATOM 2545 O O . PRO B 1 56 ? -1.606 -0.042 23.734 1 97.69 56 PRO B O 1
ATOM 2548 N N . PHE B 1 57 ? -2.293 1.963 23 1 97.62 57 PHE B N 1
ATOM 2549 C CA . PHE B 1 57 ? -0.942 2.383 22.641 1 97.62 57 PHE B CA 1
ATOM 2550 C C . PHE B 1 57 ? -0.167 2.809 23.891 1 97.62 57 PHE B C 1
ATOM 2552 O O . PHE B 1 57 ? 1.007 2.465 24.047 1 97.62 57 PHE B O 1
ATOM 2559 N N . ALA B 1 58 ? -0.823 3.473 24.734 1 97.12 58 ALA B N 1
ATOM 2560 C CA . ALA B 1 58 ? -0.203 4.039 25.938 1 97.12 58 ALA B CA 1
ATOM 2561 C C . ALA B 1 58 ? 0.331 2.939 26.844 1 97.12 58 ALA B C 1
ATOM 2563 O O . ALA B 1 58 ? 1.347 3.123 27.516 1 97.12 58 ALA B O 1
ATOM 2564 N N . VAL B 1 59 ? -0.264 1.822 26.844 1 96.88 59 VAL B N 1
ATOM 2565 C CA . VAL B 1 59 ? 0.076 0.79 27.812 1 96.88 59 VAL B CA 1
ATOM 2566 C C . VAL B 1 59 ? 1.168 -0.115 27.25 1 96.88 59 VAL B C 1
ATOM 2568 O O . VAL B 1 59 ? 1.756 -0.919 27.984 1 96.88 59 VAL B O 1
ATOM 2571 N N . LEU B 1 60 ? 1.475 0.009 25.938 1 96.75 60 LEU B N 1
ATOM 2572 C CA . LEU B 1 60 ? 2.529 -0.811 25.359 1 96.75 60 LEU B CA 1
ATOM 2573 C C . LEU B 1 60 ? 3.875 -0.517 26.016 1 96.75 60 LEU B C 1
ATOM 2575 O O . LEU B 1 60 ? 4.117 0.606 26.453 1 96.75 60 LEU B O 1
ATOM 2579 N N . PRO B 1 61 ? 4.723 -1.557 26.078 1 95.38 61 PRO B N 1
ATOM 2580 C CA . PRO B 1 61 ? 6.105 -1.283 26.484 1 95.38 61 PRO B CA 1
ATOM 2581 C C . PRO B 1 61 ? 6.785 -0.253 25.578 1 95.38 61 PRO B C 1
ATOM 2583 O O . PRO B 1 61 ? 6.441 -0.134 24.406 1 95.38 61 PRO B O 1
ATOM 2586 N N . PHE B 1 62 ? 7.758 0.41 26.062 1 94.19 62 PHE B N 1
ATOM 2587 C CA . PHE B 1 62 ? 8.422 1.51 25.375 1 94.19 62 PHE B CA 1
ATOM 2588 C C . PHE B 1 62 ? 8.992 1.045 24.047 1 94.19 62 PHE B C 1
ATOM 2590 O O . PHE B 1 62 ? 8.875 1.743 23.031 1 94.19 62 PHE B O 1
ATOM 2597 N N . GLU B 1 63 ? 9.609 -0.096 24.047 1 92.44 63 GLU B N 1
ATOM 2598 C CA . GLU B 1 63 ? 10.258 -0.599 22.844 1 92.44 63 GLU B CA 1
ATOM 2599 C C . GLU B 1 63 ? 9.242 -0.777 21.703 1 92.44 63 GLU B C 1
ATOM 2601 O O . GLU B 1 63 ? 9.516 -0.409 20.562 1 92.44 63 GLU B O 1
ATOM 2606 N N . ASP B 1 64 ? 8.078 -1.299 22.078 1 94.44 64 ASP B N 1
ATOM 2607 C CA . ASP B 1 64 ? 7.027 -1.485 21.078 1 94.44 64 ASP B CA 1
ATOM 2608 C C . ASP B 1 64 ? 6.457 -0.144 20.625 1 94.44 64 ASP B C 1
ATOM 2610 O O . ASP B 1 64 ? 6.273 0.083 19.422 1 94.44 64 ASP B O 1
ATOM 2614 N N . LYS B 1 65 ? 6.234 0.792 21.547 1 95.06 65 LYS B N 1
ATOM 2615 C CA . LYS B 1 65 ? 5.723 2.117 21.203 1 95.06 65 LYS B CA 1
ATOM 2616 C C . LYS B 1 65 ? 6.645 2.832 20.219 1 95.06 65 LYS B C 1
ATOM 2618 O O . LYS B 1 65 ? 6.18 3.418 19.234 1 95.06 65 LYS B O 1
ATOM 2623 N N . TRP B 1 66 ? 7.891 2.697 20.547 1 93.38 66 TRP B N 1
ATOM 2624 C CA . TRP B 1 66 ? 8.898 3.357 19.719 1 93.38 66 TRP B CA 1
ATOM 2625 C C . TRP B 1 66 ? 8.891 2.799 18.312 1 93.38 66 TRP B C 1
ATOM 2627 O O . TRP B 1 66 ? 8.914 3.557 17.328 1 93.38 66 TRP B O 1
ATOM 2637 N N . LEU B 1 67 ? 8.797 1.545 18.188 1 91.31 67 LEU B N 1
ATOM 2638 C CA . LEU B 1 67 ? 8.82 0.896 16.875 1 91.31 67 LEU B CA 1
ATOM 2639 C C . LEU B 1 67 ? 7.574 1.257 16.078 1 91.31 67 LEU B C 1
ATOM 2641 O O . LEU B 1 67 ? 7.668 1.573 14.883 1 91.31 67 LEU B O 1
ATOM 2645 N N . PHE B 1 68 ? 6.434 1.284 16.719 1 94.75 68 PHE B N 1
ATOM 2646 C CA . PHE B 1 68 ? 5.203 1.673 16.047 1 94.75 68 PHE B CA 1
ATOM 2647 C C . PHE B 1 68 ? 5.27 3.125 15.594 1 94.75 68 PHE B C 1
ATOM 2649 O O . PHE B 1 68 ? 4.996 3.432 14.43 1 94.75 68 PHE B O 1
ATOM 2656 N N . PHE B 1 69 ? 5.742 3.951 16.484 1 94.81 69 PHE B N 1
ATOM 2657 C CA . PHE B 1 69 ? 5.688 5.387 16.234 1 94.81 69 PHE B CA 1
ATOM 2658 C C . PHE B 1 69 ? 6.703 5.785 15.164 1 94.81 69 PHE B C 1
ATOM 2660 O O . PHE B 1 69 ? 6.395 6.574 14.273 1 94.81 69 PHE B O 1
ATOM 2667 N N . ARG B 1 70 ? 7.84 5.266 15.242 1 90.69 70 ARG B N 1
ATOM 2668 C CA . ARG B 1 70 ? 8.922 5.656 14.344 1 90.69 70 ARG B CA 1
ATOM 2669 C C . ARG B 1 70 ? 8.594 5.289 12.898 1 90.69 70 ARG B C 1
ATOM 2671 O O . ARG B 1 70 ? 9 5.988 11.969 1 90.69 70 ARG B O 1
ATOM 2678 N N . HIS B 1 71 ? 7.852 4.285 12.68 1 88.31 71 HIS B N 1
ATOM 2679 C CA . HIS B 1 71 ? 7.566 3.803 11.336 1 88.31 71 HIS B CA 1
ATOM 2680 C C . HIS B 1 71 ? 6.316 4.469 10.758 1 88.31 71 HIS B C 1
ATOM 2682 O O . HIS B 1 71 ? 6.082 4.418 9.555 1 88.31 71 HIS B O 1
ATOM 2688 N N . PHE B 1 72 ? 5.664 5.086 11.625 1 92.31 72 PHE B N 1
ATOM 2689 C CA . PHE B 1 72 ? 4.352 5.613 11.266 1 92.31 72 PHE B CA 1
ATOM 2690 C C . PHE B 1 72 ? 4.426 7.109 10.992 1 92.31 72 PHE B C 1
ATOM 2692 O O . PHE B 1 72 ? 3.807 7.602 10.039 1 92.31 72 PHE B O 1
ATOM 2699 N N . TRP B 1 73 ? 5.133 7.895 11.797 1 94.62 73 TRP B N 1
ATOM 2700 C CA . TRP B 1 73 ? 4.867 9.32 11.961 1 94.62 73 TRP B CA 1
ATOM 2701 C C . TRP B 1 73 ? 5.207 10.086 10.688 1 94.62 73 TRP B C 1
ATOM 2703 O O . TRP B 1 73 ? 4.477 11 10.297 1 94.62 73 TRP B O 1
ATOM 2713 N N . ALA B 1 74 ? 6.32 9.703 10.047 1 93.38 74 ALA B N 1
ATOM 2714 C CA . ALA B 1 74 ? 6.766 10.477 8.891 1 93.38 74 ALA B CA 1
ATOM 2715 C C . ALA B 1 74 ? 5.789 10.336 7.73 1 93.38 74 ALA B C 1
ATOM 2717 O O . ALA B 1 74 ? 5.492 11.312 7.039 1 93.38 74 ALA B O 1
ATOM 2718 N N . ALA B 1 75 ? 5.328 9.133 7.516 1 94.62 75 ALA B N 1
ATOM 2719 C CA . ALA B 1 75 ? 4.355 8.898 6.453 1 94.62 75 ALA B CA 1
ATOM 2720 C C . ALA B 1 75 ? 3.035 9.602 6.75 1 94.62 75 ALA B C 1
ATOM 2722 O O . ALA B 1 75 ? 2.414 10.172 5.852 1 94.62 75 ALA B O 1
ATOM 2723 N N . PHE B 1 76 ? 2.648 9.578 7.992 1 97.5 76 PHE B N 1
ATOM 2724 C CA . PHE B 1 76 ? 1.396 10.227 8.359 1 97.5 76 PHE B CA 1
ATOM 2725 C C . PHE B 1 76 ? 1.521 11.742 8.266 1 97.5 76 PHE B C 1
ATOM 2727 O O . PHE B 1 76 ? 0.555 12.43 7.926 1 97.5 76 PHE B O 1
ATOM 2734 N N . TYR B 1 77 ? 2.666 12.242 8.523 1 96 77 TYR B N 1
ATOM 2735 C CA . TYR B 1 77 ? 2.914 13.68 8.398 1 96 77 TYR B CA 1
ATOM 2736 C C . TYR B 1 77 ? 2.498 14.188 7.027 1 96 77 TYR B C 1
ATOM 2738 O O . TYR B 1 77 ? 1.825 15.219 6.922 1 96 77 TYR B O 1
ATOM 2746 N N . SER B 1 78 ? 2.85 13.461 6.012 1 94.56 78 SER B N 1
ATOM 2747 C CA . SER B 1 78 ? 2.518 13.875 4.652 1 94.56 78 SER B CA 1
ATOM 2748 C C . SER B 1 78 ? 1.008 13.898 4.434 1 94.56 78 SER B C 1
ATOM 2750 O O . SER B 1 78 ? 0.476 14.844 3.846 1 94.56 78 SER B O 1
ATOM 2752 N N . ILE B 1 79 ? 0.377 12.922 4.91 1 97.44 79 ILE B N 1
ATOM 2753 C CA . ILE B 1 79 ? -1.069 12.812 4.758 1 97.44 79 ILE B CA 1
ATOM 2754 C C . ILE B 1 79 ? -1.755 13.922 5.551 1 97.44 79 ILE B C 1
ATOM 2756 O O . ILE B 1 79 ? -2.641 14.609 5.035 1 97.44 79 ILE B O 1
ATOM 2760 N N . GLU B 1 80 ? -1.293 14.086 6.738 1 97.69 80 GLU B N 1
ATOM 2761 C CA . GLU B 1 80 ? -1.913 15.07 7.617 1 97.69 80 GLU B CA 1
ATOM 2762 C C . GLU B 1 80 ? -1.714 16.484 7.082 1 97.69 80 GLU B C 1
ATOM 2764 O O . GLU B 1 80 ? -2.633 17.312 7.129 1 97.69 80 GLU B O 1
ATOM 2769 N N . ARG B 1 81 ? -0.57 16.797 6.562 1 94.94 81 ARG B N 1
ATOM 2770 C CA . ARG B 1 81 ? -0.321 18.141 6.039 1 94.94 81 ARG B CA 1
ATOM 2771 C C . ARG B 1 81 ? -1.209 18.422 4.836 1 94.94 81 ARG B C 1
ATOM 2773 O O . ARG B 1 81 ? -1.694 19.547 4.672 1 94.94 81 ARG B O 1
ATOM 2780 N N . ILE B 1 82 ? -1.364 17.453 4.051 1 96.12 82 ILE B N 1
ATOM 2781 C CA . ILE B 1 82 ? -2.252 17.609 2.904 1 96.12 82 ILE B CA 1
ATOM 2782 C C . ILE B 1 82 ? -3.691 17.797 3.385 1 96.12 82 ILE B C 1
ATOM 2784 O O . ILE B 1 82 ? -4.422 18.641 2.875 1 96.12 82 ILE B O 1
ATOM 2788 N N . TYR B 1 83 ? -4.023 17.047 4.336 1 97.56 83 TYR B N 1
ATOM 2789 C CA . TYR B 1 83 ? -5.375 17.172 4.871 1 97.56 83 TYR B CA 1
ATOM 2790 C C . TYR B 1 83 ? -5.602 18.562 5.473 1 97.56 83 TYR B C 1
ATOM 2792 O O . TYR B 1 83 ? -6.648 19.172 5.262 1 97.56 83 TYR B O 1
ATOM 2800 N N . SER B 1 84 ? -4.625 18.953 6.25 1 96 84 SER B N 1
ATOM 2801 C CA . SER B 1 84 ? -4.719 20.297 6.82 1 96 84 SER B CA 1
ATOM 2802 C C . SER B 1 84 ? -4.855 21.359 5.734 1 96 84 SER B C 1
ATOM 2804 O O . SER B 1 84 ? -5.578 22.344 5.902 1 96 84 SER B O 1
ATOM 2806 N N . SER B 1 85 ? -4.141 21.156 4.684 1 95.56 85 SER B N 1
ATOM 2807 C CA . SER B 1 85 ? -4.258 22.078 3.549 1 95.56 85 SER B CA 1
ATOM 2808 C C . SER B 1 85 ? -5.66 22.031 2.953 1 95.56 85 SER B C 1
ATOM 2810 O O . SER B 1 85 ? -6.219 23.078 2.611 1 95.56 85 SER B O 1
ATOM 2812 N N . ILE B 1 86 ? -6.195 20.875 2.834 1 95.94 86 ILE B N 1
ATOM 2813 C CA . ILE B 1 86 ? -7.539 20.703 2.297 1 95.94 86 ILE B CA 1
ATOM 2814 C C . ILE B 1 86 ? -8.555 21.391 3.207 1 95.94 86 ILE B C 1
ATOM 2816 O O . ILE B 1 86 ? -9.469 22.062 2.729 1 95.94 86 ILE B O 1
ATOM 2820 N N . GLU B 1 87 ? -8.375 21.234 4.496 1 93.69 87 GLU B N 1
ATOM 2821 C CA . GLU B 1 87 ? -9.281 21.844 5.457 1 93.69 87 GLU B CA 1
ATOM 2822 C C . GLU B 1 87 ? -9.25 23.375 5.355 1 93.69 87 GLU B C 1
ATOM 2824 O O . GLU B 1 87 ? -10.273 24.031 5.535 1 93.69 87 GLU B O 1
ATOM 2829 N N . TYR B 1 88 ? -8.117 23.812 5.043 1 93.38 88 TYR B N 1
ATOM 2830 C CA . TYR B 1 88 ? -7.949 25.266 5.023 1 93.38 88 TYR B CA 1
ATOM 2831 C C . TYR B 1 88 ? -8.32 25.844 3.662 1 93.38 88 TYR B C 1
ATOM 2833 O O . TYR B 1 88 ? -8.977 26.875 3.578 1 93.38 88 TYR B O 1
ATOM 2841 N N . PHE B 1 89 ? -7.906 25.188 2.564 1 93.69 89 PHE B N 1
ATOM 2842 C CA . PHE B 1 89 ? -8.039 25.766 1.235 1 93.69 89 PHE B CA 1
ATOM 2843 C C . PHE B 1 89 ? -9.18 25.109 0.467 1 93.69 89 PHE B C 1
ATOM 2845 O O . PHE B 1 89 ? -9.641 25.641 -0.548 1 93.69 89 PHE B O 1
ATOM 2852 N N . GLY B 1 90 ? -9.617 23.969 0.893 1 94.88 90 GLY B N 1
ATOM 2853 C CA . GLY B 1 90 ? -10.727 23.297 0.234 1 94.88 90 GLY B CA 1
ATOM 2854 C C . GLY B 1 90 ? -10.289 22.156 -0.665 1 94.88 90 GLY B C 1
ATOM 2855 O O . GLY B 1 90 ? -9.117 21.781 -0.666 1 94.88 90 GLY B O 1
ATOM 285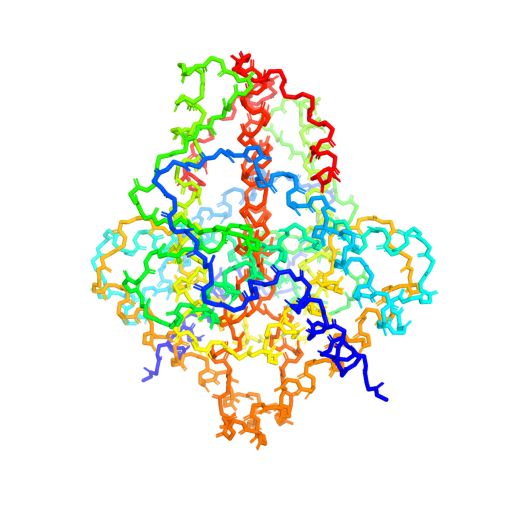6 N N . TYR B 1 91 ? -11.195 21.562 -1.431 1 96 91 TYR B N 1
ATOM 2857 C CA . TYR B 1 91 ? -11 20.312 -2.164 1 96 91 TYR B CA 1
ATOM 2858 C C . TYR B 1 91 ? -10.781 20.594 -3.646 1 96 91 TYR B C 1
ATOM 2860 O O . TYR B 1 91 ? -10.773 19.656 -4.461 1 96 91 TYR B O 1
ATOM 2868 N N . ASN B 1 92 ? -10.586 21.891 -3.992 1 95.69 92 ASN B N 1
ATOM 2869 C CA . ASN B 1 92 ? -10.375 22.219 -5.402 1 95.69 92 ASN B CA 1
ATOM 2870 C C . ASN B 1 92 ? -9.102 21.578 -5.941 1 95.69 92 ASN B C 1
ATOM 2872 O O . ASN B 1 92 ? -8.008 21.859 -5.453 1 95.69 92 ASN B O 1
ATOM 2876 N N . LEU B 1 93 ? -9.188 20.75 -7.004 1 92.56 93 LEU B N 1
ATOM 2877 C CA . LEU B 1 93 ? -8.078 19.984 -7.566 1 92.56 93 LEU B CA 1
ATOM 2878 C C . LEU B 1 93 ? -7.062 20.922 -8.227 1 92.56 93 LEU B C 1
ATOM 2880 O O . LEU B 1 93 ? -5.891 20.562 -8.359 1 92.56 93 LEU B O 1
ATOM 2884 N N . ASP B 1 94 ? -7.504 22.094 -8.57 1 90.38 94 ASP B N 1
ATOM 2885 C CA . ASP B 1 94 ? -6.633 23.031 -9.273 1 90.38 94 ASP B CA 1
ATOM 2886 C C . ASP B 1 94 ? -5.906 23.953 -8.297 1 90.38 94 ASP B C 1
ATOM 2888 O O . ASP B 1 94 ? -5.012 24.703 -8.688 1 90.38 94 ASP B O 1
ATOM 2892 N N . ASP B 1 95 ? -6.293 23.859 -7.047 1 92.62 95 ASP B N 1
ATOM 2893 C CA . ASP B 1 95 ? -5.633 24.656 -6.02 1 92.62 95 ASP B CA 1
ATOM 2894 C C . ASP B 1 95 ? -4.305 24.031 -5.602 1 92.62 95 ASP B C 1
ATOM 2896 O O . ASP B 1 95 ? -4.277 22.938 -5.055 1 92.62 95 ASP B O 1
ATOM 2900 N N . SER B 1 96 ? -3.238 24.734 -5.816 1 89.5 96 SER B N 1
ATOM 2901 C CA . SER B 1 96 ? -1.904 24.203 -5.547 1 89.5 96 SER B CA 1
ATOM 2902 C C . SER B 1 96 ? -1.396 24.641 -4.184 1 89.5 96 SER B C 1
ATOM 2904 O O . SER B 1 96 ? -0.3 24.266 -3.766 1 89.5 96 SER B O 1
ATOM 2906 N N . ARG B 1 97 ? -2.18 25.406 -3.504 1 92.31 97 ARG B N 1
ATOM 2907 C CA . ARG B 1 97 ? -1.729 25.891 -2.205 1 92.31 97 ARG B CA 1
ATOM 2908 C C . ARG B 1 97 ? -1.609 24.75 -1.198 1 92.31 97 ARG B C 1
ATOM 2910 O O . ARG B 1 97 ? -2.445 23.844 -1.175 1 92.31 97 ARG B O 1
ATOM 2917 N N . HIS B 1 98 ? -0.584 24.844 -0.418 1 92.81 98 HIS B N 1
ATOM 2918 C CA . HIS B 1 98 ? -0.255 23.812 0.563 1 92.81 98 HIS B CA 1
ATOM 2919 C C . HIS B 1 98 ? 0.261 24.422 1.858 1 92.81 98 HIS B C 1
ATOM 2921 O O . HIS B 1 98 ? 1.138 25.297 1.83 1 92.81 98 HIS B O 1
ATOM 2927 N N . LEU B 1 99 ? -0.276 23.969 2.91 1 93.19 99 LEU B N 1
ATOM 2928 C CA . LEU B 1 99 ? 0.204 24.422 4.215 1 93.19 99 LEU B CA 1
ATOM 2929 C C . LEU B 1 99 ? 1.535 23.75 4.555 1 93.19 99 LEU B C 1
ATOM 2931 O O . LEU B 1 99 ? 1.648 22.531 4.527 1 93.19 99 LEU B O 1
ATOM 2935 N N . VAL B 1 100 ? 2.502 24.516 4.812 1 90.38 100 VAL B N 1
ATOM 2936 C CA . VAL B 1 100 ? 3.803 23.984 5.215 1 90.38 100 VAL B CA 1
ATOM 2937 C C . VAL B 1 100 ? 3.908 23.969 6.734 1 90.38 100 VAL B C 1
ATOM 2939 O O . VAL B 1 100 ? 4.332 22.969 7.324 1 90.38 100 VAL B O 1
ATOM 2942 N N . THR B 1 101 ? 3.645 25.062 7.371 1 89.75 101 THR B N 1
ATOM 2943 C CA . THR B 1 101 ? 3.559 25.188 8.82 1 89.75 101 THR B CA 1
ATOM 2944 C C . THR B 1 101 ? 2.227 25.797 9.242 1 89.75 101 THR B C 1
ATOM 2946 O O . THR B 1 101 ? 1.305 25.906 8.43 1 89.75 101 THR B O 1
ATOM 2949 N N . SER B 1 102 ? 2.131 26.141 10.523 1 88.75 102 SER B N 1
ATOM 2950 C CA . SER B 1 102 ? 0.93 26.812 11.008 1 88.75 102 SER B CA 1
ATOM 2951 C C . SER B 1 102 ? 0.923 28.281 10.609 1 88.75 102 SER B C 1
ATOM 2953 O O . SER B 1 102 ? -0.077 28.984 10.805 1 88.75 102 SER B O 1
ATOM 2955 N N . LYS B 1 103 ? 2.023 28.703 9.914 1 85.12 103 LYS B N 1
ATOM 2956 C CA . LYS B 1 103 ? 2.141 30.141 9.695 1 85.12 103 LYS B CA 1
ATOM 2957 C C . LYS B 1 103 ? 2.199 30.469 8.211 1 85.12 103 LYS B C 1
ATOM 2959 O O . LYS B 1 103 ? 1.896 31.594 7.801 1 85.12 103 LYS B O 1
ATOM 2964 N N . PHE B 1 104 ? 2.627 29.547 7.48 1 88.62 104 PHE B N 1
ATOM 2965 C CA . PHE B 1 104 ? 2.697 29.938 6.082 1 88.62 104 PHE B CA 1
ATOM 2966 C C . PHE B 1 104 ? 2.365 28.766 5.168 1 88.62 104 PHE B C 1
ATOM 2968 O O . PHE B 1 104 ? 2.482 27.609 5.566 1 88.62 104 PHE B O 1
ATOM 2975 N N . ALA B 1 105 ? 2.016 29.078 3.992 1 93.44 105 ALA B N 1
ATOM 2976 C CA . ALA B 1 105 ? 1.663 28.156 2.91 1 93.44 105 ALA B CA 1
ATOM 2977 C C . ALA B 1 105 ? 2.422 28.5 1.632 1 93.44 105 ALA B C 1
ATOM 2979 O O . ALA B 1 105 ? 3.055 29.562 1.541 1 93.44 105 ALA B O 1
ATOM 2980 N N . VAL B 1 106 ? 2.461 27.531 0.836 1 92.44 106 VAL B N 1
ATOM 2981 C CA . VAL B 1 106 ? 3.158 27.719 -0.432 1 92.44 106 VAL B CA 1
ATOM 2982 C C . VAL B 1 106 ? 2.242 27.312 -1.589 1 92.44 106 VAL B C 1
ATOM 2984 O O . VAL B 1 106 ? 1.181 26.734 -1.374 1 92.44 106 VAL B O 1
ATOM 2987 N N . ASP B 1 107 ? 2.635 27.719 -2.764 1 90.88 107 ASP B N 1
ATOM 2988 C CA . ASP B 1 107 ? 1.943 27.281 -3.971 1 90.88 107 ASP B CA 1
ATOM 2989 C C . ASP B 1 107 ? 2.938 26.891 -5.062 1 90.88 107 ASP B C 1
ATOM 2991 O O . ASP B 1 107 ? 4.125 26.703 -4.789 1 90.88 107 ASP B O 1
ATOM 2995 N N . SER B 1 108 ? 2.486 26.594 -6.285 1 85.31 108 SER B N 1
ATOM 2996 C CA . SER B 1 108 ? 3.291 26.062 -7.383 1 85.31 108 SER B CA 1
ATOM 2997 C C . SER B 1 108 ? 4.371 27.047 -7.805 1 85.31 108 SER B C 1
ATOM 2999 O O . SER B 1 108 ? 5.367 26.656 -8.422 1 85.31 108 SER B O 1
ATOM 3001 N N . ASN B 1 109 ? 4.234 28.25 -7.434 1 85.44 109 ASN B N 1
ATOM 3002 C CA . ASN B 1 109 ? 5.172 29.297 -7.867 1 85.44 109 ASN B CA 1
ATOM 3003 C C . ASN B 1 109 ? 6.215 29.578 -6.793 1 85.44 109 ASN B C 1
ATOM 3005 O O . ASN B 1 109 ? 7.145 30.359 -7.023 1 85.44 109 ASN B O 1
ATOM 3009 N N . THR B 1 110 ? 6.055 29.016 -5.641 1 89.44 110 THR B N 1
ATOM 3010 C CA . THR B 1 110 ? 6.969 29.281 -4.535 1 89.44 110 THR B CA 1
ATOM 3011 C C . THR B 1 110 ? 8.375 28.797 -4.875 1 89.44 110 THR B C 1
ATOM 3013 O O . THR B 1 110 ? 8.555 27.672 -5.375 1 89.44 110 THR B O 1
ATOM 3016 N N . LYS B 1 111 ? 9.352 29.656 -4.609 1 87.06 111 LYS B N 1
ATOM 3017 C CA . LYS B 1 111 ? 10.758 29.297 -4.781 1 87.06 111 LYS B CA 1
ATOM 3018 C C . LYS B 1 111 ? 11.352 28.781 -3.475 1 87.06 111 LYS B C 1
ATOM 3020 O O . LYS B 1 111 ? 11.336 29.484 -2.459 1 87.06 111 LYS B O 1
ATOM 3025 N N . TRP B 1 112 ? 11.875 27.594 -3.562 1 87.44 112 TRP B N 1
ATOM 3026 C CA . TRP B 1 112 ? 12.43 26.938 -2.379 1 87.44 112 TRP B CA 1
ATOM 3027 C C . TRP B 1 112 ? 13.938 27.172 -2.291 1 87.44 112 TRP B C 1
ATOM 3029 O O . TRP B 1 112 ? 14.633 27.141 -3.307 1 87.44 112 TRP B O 1
ATOM 3039 N N . THR B 1 113 ? 14.359 27.516 -1.084 1 83.88 113 THR B N 1
ATOM 3040 C CA . THR B 1 113 ? 15.789 27.641 -0.802 1 83.88 113 THR B CA 1
ATOM 3041 C C . THR B 1 113 ? 16.156 26.922 0.492 1 83.88 113 THR B C 1
ATOM 3043 O O . THR B 1 113 ? 15.266 26.469 1.229 1 83.88 113 THR B O 1
ATOM 3046 N N . ILE B 1 114 ? 17.453 26.719 0.577 1 82.81 114 ILE B N 1
ATOM 3047 C CA . ILE B 1 114 ? 18 26.25 1.844 1 82.81 114 ILE B CA 1
ATOM 3048 C C . ILE B 1 114 ? 19 27.281 2.373 1 82.81 114 ILE B C 1
ATOM 3050 O O . ILE B 1 114 ? 20.125 27.391 1.86 1 82.81 114 ILE B O 1
ATOM 3054 N N . SER B 1 115 ? 18.672 28.078 3.312 1 80.62 115 SER B N 1
ATOM 3055 C CA . SER B 1 115 ? 19.422 29.25 3.756 1 80.62 115 SER B CA 1
ATOM 3056 C C . SER B 1 115 ? 20.797 28.875 4.297 1 80.62 115 SER B C 1
ATOM 3058 O O . SER B 1 115 ? 21.734 29.672 4.246 1 80.62 115 SER B O 1
ATOM 3060 N N . GLU B 1 116 ? 21.031 27.719 4.832 1 77.19 116 GLU B N 1
ATOM 3061 C CA . GLU B 1 116 ? 22.266 27.391 5.512 1 77.19 116 GLU B CA 1
ATOM 3062 C C . GLU B 1 116 ? 23.312 26.844 4.531 1 77.19 116 GLU B C 1
ATOM 3064 O O . GLU B 1 116 ? 24.438 26.531 4.922 1 77.19 116 GLU B O 1
ATOM 3069 N N . ILE B 1 117 ? 22.922 26.906 3.246 1 77.75 117 ILE B N 1
ATOM 3070 C CA . ILE B 1 117 ? 23.891 26.453 2.264 1 77.75 117 ILE B CA 1
ATOM 3071 C C . ILE B 1 117 ? 23.953 27.438 1.099 1 77.75 117 ILE B C 1
ATOM 3073 O O . ILE B 1 117 ? 23.031 28.219 0.887 1 77.75 117 ILE B O 1
ATOM 3077 N N . PRO B 1 118 ? 25.156 27.453 0.447 1 80.88 118 PRO B N 1
ATOM 3078 C CA . PRO B 1 118 ? 25.266 28.328 -0.719 1 80.88 118 PRO B CA 1
ATOM 3079 C C . PRO B 1 118 ? 24.109 28.156 -1.696 1 80.88 118 PRO B C 1
ATOM 3081 O O . PRO B 1 118 ? 23.609 27.031 -1.87 1 80.88 118 PRO B O 1
ATOM 3084 N N . ILE B 1 119 ? 23.703 29.188 -2.307 1 81.56 119 ILE B N 1
ATOM 3085 C CA . ILE B 1 119 ? 22.516 29.25 -3.15 1 81.56 119 ILE B CA 1
ATOM 3086 C C . ILE B 1 119 ? 22.625 28.234 -4.277 1 81.56 119 ILE B C 1
ATOM 3088 O O . ILE B 1 119 ? 21.625 27.594 -4.652 1 81.56 119 ILE B O 1
ATOM 3092 N N . GLU B 1 120 ? 23.828 28.094 -4.762 1 78.69 120 GLU B N 1
ATOM 3093 C CA . GLU B 1 120 ? 24.016 27.172 -5.867 1 78.69 120 GLU B CA 1
ATOM 3094 C C . GLU B 1 120 ? 23.734 25.734 -5.438 1 78.69 120 GLU B C 1
ATOM 3096 O O . GLU B 1 120 ? 23.094 24.984 -6.172 1 78.69 120 GLU B O 1
ATOM 3101 N N . GLN B 1 121 ? 24.188 25.453 -4.289 1 79.25 121 GLN B N 1
ATOM 3102 C CA . GLN B 1 121 ? 23.938 24.125 -3.748 1 79.25 121 GLN B CA 1
ATOM 3103 C C . GLN B 1 121 ? 22.469 23.938 -3.4 1 79.25 121 GLN B C 1
ATOM 3105 O O . GLN B 1 121 ? 21.906 22.859 -3.619 1 79.25 121 GLN B O 1
ATOM 3110 N N . SER B 1 122 ? 21.906 24.953 -2.943 1 80.94 122 SER B N 1
ATOM 3111 C CA . SER B 1 122 ? 20.5 24.938 -2.6 1 80.94 122 SER B CA 1
ATOM 3112 C C . SER B 1 122 ? 19.625 24.656 -3.828 1 80.94 122 SER B C 1
ATOM 3114 O O . SER B 1 122 ? 18.734 23.812 -3.781 1 80.94 122 SER B O 1
ATOM 3116 N N . MET B 1 123 ? 19.969 25.297 -4.875 1 81 123 MET B N 1
ATOM 3117 C CA . MET B 1 123 ? 19.203 25.156 -6.102 1 81 123 MET B CA 1
ATOM 3118 C C . MET B 1 123 ? 19.328 23.75 -6.664 1 81 123 MET B C 1
ATOM 3120 O O . MET B 1 123 ? 18.359 23.172 -7.148 1 81 123 MET B O 1
ATOM 3124 N N . LYS B 1 124 ? 20.5 23.219 -6.512 1 79.75 124 LYS B N 1
ATOM 3125 C CA . LYS B 1 124 ? 20.734 21.859 -7 1 79.75 124 LYS B CA 1
ATOM 3126 C C . LYS B 1 124 ? 19.938 20.844 -6.199 1 79.75 124 LYS B C 1
ATOM 3128 O O . LYS B 1 124 ? 19.375 19.891 -6.766 1 79.75 124 LYS B O 1
ATOM 3133 N N . PHE B 1 125 ? 19.875 21.047 -4.953 1 80.56 125 PHE B N 1
ATOM 3134 C CA . PHE B 1 125 ? 19.125 20.141 -4.09 1 80.56 125 PHE B CA 1
ATOM 3135 C C . PHE B 1 125 ? 17.625 20.234 -4.383 1 80.56 125 PHE B C 1
ATOM 3137 O O . PHE B 1 125 ? 16.953 19.203 -4.473 1 80.56 125 PHE B O 1
ATOM 3144 N N . VAL B 1 126 ? 17.188 21.391 -4.57 1 81.5 126 VAL B N 1
ATOM 3145 C CA . VAL B 1 126 ? 15.758 21.625 -4.82 1 81.5 126 VAL B CA 1
ATOM 3146 C C . VAL B 1 126 ? 15.359 20.969 -6.145 1 81.5 126 VAL B C 1
ATOM 3148 O O . VAL B 1 126 ? 14.297 20.359 -6.246 1 81.5 126 VAL B O 1
ATOM 3151 N N . GLU B 1 127 ? 16.25 21.062 -7.031 1 82.25 127 GLU B N 1
ATOM 3152 C CA . GLU B 1 127 ? 16 20.438 -8.32 1 82.25 127 GLU B CA 1
ATOM 3153 C C . GLU B 1 127 ? 15.961 18.906 -8.195 1 82.25 127 GLU B C 1
ATOM 3155 O O . GLU B 1 127 ? 15.172 18.25 -8.859 1 82.25 127 GLU B O 1
ATOM 3160 N N . LEU B 1 128 ? 16.766 18.5 -7.285 1 80.06 128 LEU B N 1
ATOM 3161 C CA . LEU B 1 128 ? 16.875 17.062 -7.082 1 80.06 128 LEU B CA 1
ATOM 3162 C C . LEU B 1 128 ? 15.602 16.484 -6.473 1 80.06 128 LEU B C 1
ATOM 3164 O O . LEU B 1 128 ? 15.188 15.383 -6.828 1 80.06 128 LEU B O 1
ATOM 3168 N N . ILE B 1 129 ? 14.922 17.188 -5.645 1 82.44 129 ILE B N 1
ATOM 3169 C CA . ILE B 1 129 ? 13.797 16.641 -4.906 1 82.44 129 ILE B CA 1
ATOM 3170 C C . ILE B 1 129 ? 12.484 17.062 -5.555 1 82.44 129 ILE B C 1
ATOM 3172 O O . ILE B 1 129 ? 11.406 16.625 -5.148 1 82.44 129 ILE B O 1
ATOM 3176 N N . GLN B 1 130 ? 12.523 17.875 -6.582 1 82.06 130 GLN B N 1
ATOM 3177 C CA . GLN B 1 130 ? 11.344 18.438 -7.234 1 82.06 130 GLN B CA 1
ATOM 3178 C C . GLN B 1 130 ? 10.414 17.344 -7.727 1 82.06 130 GLN B C 1
ATOM 3180 O O . GLN B 1 130 ? 9.195 17.422 -7.559 1 82.06 130 GLN B O 1
ATOM 3185 N N . PRO B 1 131 ? 10.93 16.312 -8.305 1 79.19 131 PRO B N 1
ATOM 3186 C CA . PRO B 1 131 ? 10.039 15.25 -8.75 1 79.19 131 PRO B CA 1
ATOM 3187 C C . PRO B 1 131 ? 9.242 14.617 -7.609 1 79.19 131 PRO B C 1
ATOM 3189 O O . PRO B 1 131 ? 8.094 14.211 -7.797 1 79.19 131 PRO B O 1
ATOM 3192 N N . MET B 1 132 ? 9.844 14.523 -6.531 1 82.31 132 MET B N 1
ATOM 3193 C CA . MET B 1 132 ? 9.18 13.961 -5.359 1 82.31 132 MET B CA 1
ATOM 3194 C C . MET B 1 132 ? 8.016 14.844 -4.922 1 82.31 132 MET B C 1
ATOM 3196 O O . MET B 1 132 ? 6.953 14.336 -4.551 1 82.31 132 MET B O 1
ATOM 3200 N N . GLU B 1 133 ? 8.211 16.062 -5.012 1 81.56 133 GLU B N 1
ATOM 3201 C CA . GLU B 1 133 ? 7.164 17 -4.625 1 81.56 133 GLU B CA 1
ATOM 3202 C C . GLU B 1 133 ? 5.977 16.922 -5.582 1 81.56 133 GLU B C 1
ATOM 3204 O O . GLU B 1 133 ? 4.824 16.984 -5.152 1 81.56 133 GLU B O 1
ATOM 3209 N N . ILE B 1 134 ? 6.297 16.844 -6.773 1 81.06 134 ILE B N 1
ATOM 3210 C CA . ILE B 1 134 ? 5.258 16.703 -7.785 1 81.06 134 ILE B CA 1
ATOM 3211 C C . ILE B 1 134 ? 4.484 15.414 -7.555 1 81.06 134 ILE B C 1
ATOM 3213 O O . ILE B 1 134 ? 3.254 15.391 -7.645 1 81.06 134 ILE B O 1
ATOM 3217 N N . ASN B 1 135 ? 5.199 14.43 -7.219 1 82.88 135 ASN B N 1
ATOM 3218 C CA . ASN B 1 135 ? 4.578 13.133 -6.965 1 82.88 135 ASN B CA 1
ATOM 3219 C C . ASN B 1 135 ? 3.648 13.188 -5.754 1 82.88 135 ASN B C 1
ATOM 3221 O O . ASN B 1 135 ? 2.598 12.547 -5.746 1 82.88 135 ASN B O 1
ATOM 3225 N N . LEU B 1 136 ? 4.09 13.867 -4.801 1 87.06 136 LEU B N 1
ATOM 3226 C CA . LEU B 1 136 ? 3.275 14.023 -3.602 1 87.06 136 LEU B CA 1
ATOM 3227 C C . LEU B 1 136 ? 1.933 14.664 -3.936 1 87.06 136 LEU B C 1
ATOM 3229 O O . LEU B 1 136 ? 0.894 14.25 -3.42 1 87.06 136 LEU B O 1
ATOM 3233 N N . ILE B 1 137 ? 1.988 15.578 -4.762 1 86.88 137 ILE B N 1
ATOM 3234 C CA . ILE B 1 137 ? 0.775 16.297 -5.145 1 86.88 137 ILE B CA 1
ATOM 3235 C C . ILE B 1 137 ? -0.107 15.391 -6 1 86.88 137 ILE B C 1
ATOM 3237 O O . ILE B 1 137 ? -1.301 15.234 -5.73 1 86.88 137 ILE B O 1
ATOM 3241 N N . GLU B 1 138 ? 0.448 14.75 -6.887 1 87.12 138 GLU B N 1
ATOM 3242 C CA . GLU B 1 138 ? -0.31 13.969 -7.859 1 87.12 138 GLU B CA 1
ATOM 3243 C C . GLU B 1 138 ? -0.827 12.672 -7.242 1 87.12 138 GLU B C 1
ATOM 3245 O O . GLU B 1 138 ? -1.918 12.211 -7.582 1 87.12 138 GLU B O 1
ATOM 3250 N N . ASN B 1 139 ? -0.066 12.188 -6.316 1 89.25 139 ASN B N 1
ATOM 3251 C CA . ASN B 1 139 ? -0.383 10.828 -5.895 1 89.25 139 ASN B CA 1
ATOM 3252 C C . ASN B 1 139 ? -0.923 10.797 -4.465 1 89.25 139 ASN B C 1
ATOM 3254 O O . ASN B 1 139 ? -1.427 9.766 -4.008 1 89.25 139 ASN B O 1
ATOM 3258 N N . LEU B 1 140 ? -0.871 11.883 -3.816 1 93.75 140 LEU B N 1
ATOM 3259 C CA . LEU B 1 140 ? -1.422 11.914 -2.467 1 93.75 140 LEU B CA 1
ATOM 3260 C C . LEU B 1 140 ? -2.467 13.016 -2.33 1 93.75 140 LEU B C 1
ATOM 3262 O O . LEU B 1 140 ? -3.615 12.742 -1.968 1 93.75 140 LEU B O 1
ATOM 3266 N N . ALA B 1 141 ? -2.115 14.203 -2.76 1 94.81 141 ALA B N 1
ATOM 3267 C CA . ALA B 1 141 ? -3.01 15.336 -2.551 1 94.81 141 ALA B CA 1
ATOM 3268 C C . ALA B 1 141 ? -4.25 15.227 -3.43 1 94.81 141 ALA B C 1
ATOM 3270 O O . ALA B 1 141 ? -5.379 15.352 -2.941 1 94.81 141 ALA B O 1
ATOM 3271 N N . LYS B 1 142 ? -4.055 15.016 -4.641 1 93.69 142 LYS B N 1
ATOM 3272 C CA . LYS B 1 142 ? -5.188 14.969 -5.559 1 93.69 142 LYS B CA 1
ATOM 3273 C C . LYS B 1 142 ? -6.121 13.812 -5.223 1 93.69 142 LYS B C 1
ATOM 3275 O O . LYS B 1 142 ? -7.344 13.977 -5.199 1 93.69 142 LYS B O 1
ATOM 3280 N N . PRO B 1 143 ? -5.555 12.664 -4.984 1 94.62 143 PRO B N 1
ATOM 3281 C CA . PRO B 1 143 ? -6.441 11.57 -4.578 1 94.62 143 PRO B CA 1
ATOM 3282 C C . PRO B 1 143 ? -7.23 11.891 -3.312 1 94.62 143 PRO B C 1
ATOM 3284 O O . PRO B 1 143 ? -8.414 11.562 -3.221 1 94.62 143 PRO B O 1
ATOM 3287 N N . LEU B 1 144 ? -6.625 12.5 -2.352 1 97.56 144 LEU B N 1
ATOM 3288 C CA . LEU B 1 144 ? -7.32 12.883 -1.129 1 97.56 144 LEU B CA 1
ATOM 3289 C C . LEU B 1 144 ? -8.438 13.875 -1.426 1 97.56 144 LEU B C 1
ATOM 3291 O O . LEU B 1 144 ? -9.523 13.781 -0.859 1 97.56 144 LEU B O 1
ATOM 3295 N N . LYS B 1 145 ? -8.133 14.773 -2.281 1 97.06 145 LYS B N 1
ATOM 3296 C CA . LYS B 1 145 ? -9.141 15.758 -2.672 1 97.06 145 LYS B CA 1
ATOM 3297 C C . LYS B 1 145 ? -10.289 15.109 -3.434 1 97.06 145 LYS B C 1
ATOM 3299 O O . LYS B 1 145 ? -11.453 15.406 -3.186 1 97.06 145 LYS B O 1
ATOM 3304 N N . ARG B 1 146 ? -9.953 14.227 -4.344 1 95.31 146 ARG B N 1
ATOM 3305 C CA . ARG B 1 146 ? -10.961 13.547 -5.148 1 95.31 146 ARG B CA 1
ATOM 3306 C C . ARG B 1 146 ? -11.891 12.719 -4.27 1 95.31 146 ARG B C 1
ATOM 3308 O O . ARG B 1 146 ? -13.086 12.609 -4.547 1 95.31 146 ARG B O 1
ATOM 3315 N N . LEU B 1 147 ? -11.305 12.164 -3.242 1 96.31 147 LEU B N 1
ATOM 3316 C CA . LEU B 1 147 ? -12.07 11.336 -2.32 1 96.31 147 LEU B CA 1
ATOM 3317 C C . LEU B 1 147 ? -12.961 12.188 -1.428 1 96.31 147 LEU B C 1
ATOM 3319 O O . LEU B 1 147 ? -13.852 11.664 -0.757 1 96.31 147 LEU B O 1
ATOM 3323 N N . GLN B 1 148 ? -12.727 13.492 -1.472 1 97.19 148 GLN B N 1
ATOM 3324 C CA . GLN B 1 148 ? -13.391 14.328 -0.476 1 97.19 148 GLN B CA 1
ATOM 3325 C C . GLN B 1 148 ? -13.305 13.695 0.913 1 97.19 148 GLN B C 1
ATOM 3327 O O . GLN B 1 148 ? -14.32 13.516 1.584 1 97.19 148 GLN B O 1
ATOM 3332 N N . VAL B 1 149 ? -12.086 13.414 1.302 1 97.94 149 VAL B N 1
ATOM 3333 C CA . VAL B 1 149 ? -11.812 12.656 2.518 1 97.94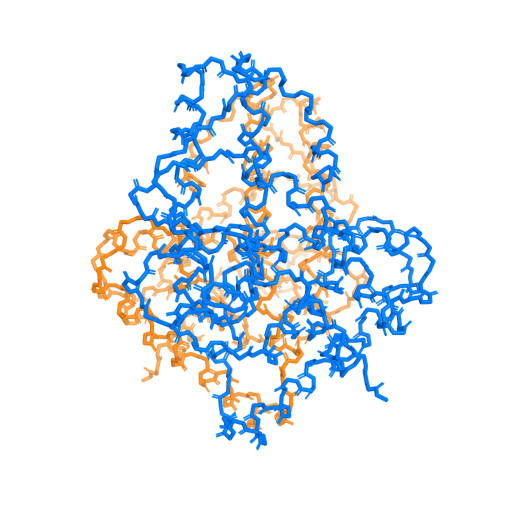 149 VAL B CA 1
ATOM 3334 C C . VAL B 1 149 ? -12.391 13.391 3.725 1 97.94 149 VAL B C 1
ATOM 3336 O O . VAL B 1 149 ? -12.344 14.617 3.795 1 97.94 149 VAL B O 1
ATOM 3339 N N . THR B 1 150 ? -12.922 12.68 4.691 1 97.88 150 THR B N 1
ATOM 3340 C CA . THR B 1 150 ? -13.477 13.234 5.922 1 97.88 150 THR B CA 1
ATOM 3341 C C . THR B 1 150 ? -12.461 13.148 7.059 1 97.88 150 THR B C 1
ATOM 3343 O O . THR B 1 150 ? -11.492 12.391 6.973 1 97.88 150 THR B O 1
ATOM 3346 N N . ARG B 1 151 ? -12.711 13.898 8.047 1 97.56 151 ARG B N 1
ATOM 3347 C CA . ARG B 1 151 ? -11.844 13.844 9.227 1 97.56 151 ARG B CA 1
ATOM 3348 C C . ARG B 1 151 ? -11.82 12.445 9.828 1 97.56 151 ARG B C 1
ATOM 3350 O O . ARG B 1 151 ? -10.781 11.977 10.289 1 97.56 151 ARG B O 1
ATOM 3357 N N . PHE B 1 152 ? -12.969 11.805 9.836 1 98.44 152 PHE B N 1
ATOM 3358 C CA . PHE B 1 152 ? -13.055 10.453 10.367 1 98.44 152 PHE B CA 1
ATOM 3359 C C . PHE B 1 152 ? -12.125 9.508 9.609 1 98.44 152 PHE B C 1
ATOM 3361 O O . PHE B 1 152 ? -11.422 8.695 10.219 1 98.44 152 PHE B O 1
ATOM 3368 N N . GLU B 1 153 ? -12.094 9.586 8.312 1 98.62 153 GLU B N 1
ATOM 3369 C CA . GLU B 1 153 ? -11.234 8.742 7.48 1 98.62 153 GLU B CA 1
ATOM 3370 C C . GLU B 1 153 ? -9.758 9.047 7.723 1 98.62 153 GLU B C 1
ATOM 3372 O O . GLU B 1 153 ? -8.922 8.148 7.668 1 98.62 153 GLU B O 1
ATOM 3377 N N . ILE B 1 154 ? -9.438 10.266 7.977 1 98.75 154 ILE B N 1
ATOM 3378 C CA . ILE B 1 154 ? -8.062 10.633 8.281 1 98.75 154 ILE B CA 1
ATOM 3379 C C . ILE B 1 154 ? -7.641 10.008 9.609 1 98.75 154 ILE B C 1
ATOM 3381 O O . ILE B 1 154 ? -6.52 9.508 9.734 1 98.75 154 ILE B O 1
ATOM 3385 N N . VAL B 1 155 ? -8.516 10.055 10.578 1 98.75 155 VAL B N 1
ATOM 3386 C CA . VAL B 1 155 ? -8.219 9.43 11.859 1 98.75 155 VAL B CA 1
ATOM 3387 C C . VAL B 1 155 ? -8.102 7.918 11.688 1 98.75 155 VAL B C 1
ATOM 3389 O O . VAL B 1 155 ? -7.266 7.277 12.328 1 98.75 155 VAL B O 1
ATOM 3392 N N . TYR B 1 156 ? -8.938 7.359 10.867 1 98.69 156 TYR B N 1
ATOM 3393 C CA . TYR B 1 156 ? -8.82 5.945 10.539 1 98.69 156 TYR B CA 1
ATOM 3394 C C . TYR B 1 156 ? -7.453 5.641 9.93 1 98.69 156 TYR B C 1
ATOM 3396 O O . TYR B 1 156 ? -6.805 4.66 10.297 1 98.69 156 TYR B O 1
ATOM 3404 N N . LEU B 1 157 ? -7.008 6.453 8.984 1 98.44 157 LEU B N 1
ATOM 3405 C CA . LEU B 1 157 ? -5.688 6.285 8.383 1 98.44 157 LEU B CA 1
ATOM 3406 C C . LEU B 1 157 ? -4.598 6.387 9.445 1 98.44 157 LEU B C 1
ATOM 3408 O O . LEU B 1 157 ? -3.631 5.621 9.422 1 98.44 157 LEU B O 1
ATOM 3412 N N . LEU B 1 158 ? -4.777 7.375 10.297 1 98.5 158 LEU B N 1
ATOM 3413 C CA . LEU B 1 158 ? -3.844 7.512 11.414 1 98.5 158 LEU B CA 1
ATOM 3414 C C . LEU B 1 158 ? -3.736 6.207 12.195 1 98.5 158 LEU B C 1
ATOM 3416 O O . LEU B 1 158 ? -2.635 5.699 12.414 1 98.5 158 LEU B O 1
ATOM 3420 N N . ALA B 1 159 ? -4.863 5.688 12.555 1 98.38 159 ALA B N 1
ATOM 3421 C CA . ALA B 1 159 ? -4.895 4.457 13.344 1 98.38 159 ALA B CA 1
ATOM 3422 C C . ALA B 1 159 ? -4.34 3.279 12.547 1 98.38 159 ALA B C 1
ATOM 3424 O O . ALA B 1 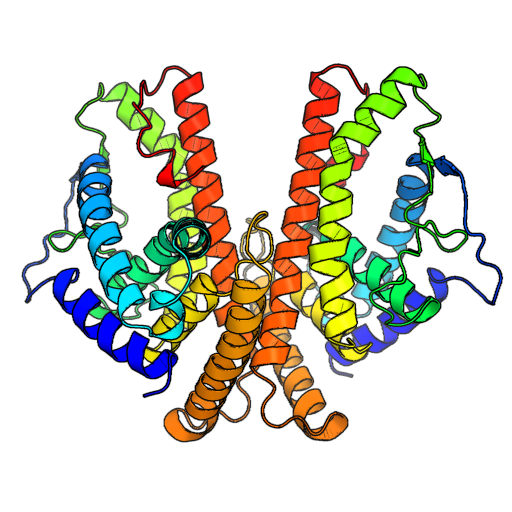159 ? -3.533 2.5 13.055 1 98.38 159 ALA B O 1
ATOM 3425 N N . GLU B 1 160 ? -4.793 3.191 11.305 1 97.56 160 GLU B N 1
ATOM 3426 C CA . GLU B 1 160 ? -4.352 2.107 10.438 1 97.56 160 GLU B CA 1
ATOM 3427 C C . GLU B 1 160 ? -2.836 2.129 10.258 1 97.56 160 GLU B C 1
ATOM 3429 O O . GLU B 1 160 ? -2.184 1.085 10.32 1 97.56 160 GLU B O 1
ATOM 3434 N N . MET B 1 161 ? -2.26 3.271 10.047 1 96.75 161 MET B N 1
ATOM 3435 C CA . MET B 1 161 ? -0.824 3.42 9.836 1 96.75 161 MET B CA 1
ATOM 3436 C C . MET B 1 161 ? -0.052 3.17 11.125 1 96.75 161 MET B C 1
ATOM 3438 O O . MET B 1 161 ? 1.024 2.572 11.109 1 96.75 161 MET B O 1
ATOM 3442 N N . LEU B 1 162 ? -0.601 3.619 12.195 1 96.81 162 LEU B N 1
ATOM 3443 C CA . LEU B 1 162 ? 0.041 3.449 13.5 1 96.81 162 LEU B CA 1
ATOM 3444 C C . LEU B 1 162 ? 0.177 1.971 13.844 1 96.81 162 LEU B C 1
ATOM 3446 O O . LEU B 1 162 ? 1.231 1.534 14.312 1 96.81 162 LEU B O 1
ATOM 3450 N N . TRP B 1 163 ? -0.836 1.234 13.508 1 95.5 163 TRP B N 1
ATOM 3451 C CA . TRP B 1 163 ? -0.902 -0.13 14.023 1 95.5 163 TRP B CA 1
ATOM 3452 C C . TRP B 1 163 ? -0.487 -1.134 12.953 1 95.5 163 TRP B C 1
ATOM 3454 O O . TRP B 1 163 ? -0.177 -2.287 13.266 1 95.5 163 TRP B O 1
ATOM 3464 N N . SER B 1 164 ? -0.515 -0.77 11.664 1 86.69 164 SER B N 1
ATOM 3465 C CA . SER B 1 164 ? -0.267 -1.721 10.586 1 86.69 164 SER B CA 1
ATOM 3466 C C . SER B 1 164 ? 1.224 -1.844 10.289 1 86.69 164 SER B C 1
ATOM 3468 O O . SER B 1 164 ? 1.637 -1.798 9.133 1 86.69 164 SER B O 1
ATOM 3470 N N . VAL B 1 165 ? 1.985 -1.944 11.242 1 75.62 165 VAL B N 1
ATOM 3471 C CA . VAL B 1 165 ? 3.42 -2.133 11.055 1 75.62 165 VAL B CA 1
ATOM 3472 C C . VAL B 1 165 ? 3.744 -3.625 11.023 1 75.62 165 VAL B C 1
ATOM 3474 O O . VAL B 1 165 ? 3.717 -4.297 12.062 1 75.62 165 VAL B O 1
ATOM 3477 N N . HIS B 1 166 ? 3.867 -4.176 9.852 1 64.94 166 HIS B N 1
ATOM 3478 C CA . HIS B 1 166 ? 4.004 -5.625 9.773 1 64.94 166 HIS B CA 1
ATOM 3479 C C . HIS B 1 166 ? 5.441 -6.027 9.469 1 64.94 166 HIS B C 1
ATOM 3481 O O . HIS B 1 166 ? 5.867 -7.133 9.805 1 64.94 166 HIS B O 1
ATOM 3487 N N . GLU B 1 167 ? 6.199 -5.195 8.922 1 64.88 167 GLU B N 1
ATOM 3488 C CA . GLU B 1 167 ? 7.512 -5.605 8.438 1 64.88 167 GLU B CA 1
ATOM 3489 C C . GLU B 1 167 ? 8.609 -5.223 9.43 1 64.88 167 GLU B C 1
ATOM 3491 O O . GLU B 1 167 ? 9.797 -5.352 9.133 1 64.88 167 GLU B O 1
ATOM 3496 N N . VAL B 1 168 ? 8.141 -4.945 10.594 1 72.44 168 VAL B N 1
ATOM 3497 C CA . VAL B 1 168 ? 9.164 -4.43 11.5 1 72.44 168 VAL B CA 1
ATOM 3498 C C . VAL B 1 168 ? 9.594 -5.523 12.469 1 72.44 168 VAL B C 1
ATOM 3500 O O . VAL B 1 168 ? 8.75 -6.145 13.133 1 72.44 168 VAL B O 1
ATOM 3503 N N . LYS B 1 169 ? 10.812 -5.812 12.438 1 76.56 169 LYS B N 1
ATOM 3504 C CA . LYS B 1 169 ? 11.383 -6.789 13.367 1 76.56 169 LYS B CA 1
ATOM 3505 C C . LYS B 1 169 ? 11.453 -6.227 14.781 1 76.56 169 LYS B C 1
ATOM 3507 O O . LYS B 1 169 ? 11.688 -5.035 14.977 1 76.56 169 LYS B O 1
ATOM 3512 N N . GLY B 1 170 ? 11.172 -7.074 15.789 1 83.69 170 GLY B N 1
ATOM 3513 C CA . GLY B 1 170 ? 11.391 -6.66 17.156 1 83.69 170 GLY B CA 1
ATOM 3514 C C . GLY B 1 170 ? 10.109 -6.383 17.922 1 83.69 170 GLY B C 1
ATOM 3515 O O . GLY B 1 170 ? 10.117 -6.266 19.141 1 83.69 170 GLY B O 1
ATOM 3516 N N . ILE B 1 171 ? 9.016 -6.328 17.219 1 90.5 171 ILE B N 1
ATOM 3517 C CA . ILE B 1 171 ? 7.75 -6.098 17.906 1 90.5 171 ILE B CA 1
ATOM 3518 C C . ILE B 1 171 ? 7.352 -7.344 18.688 1 90.5 171 ILE B C 1
ATOM 3520 O O . ILE B 1 171 ? 7.406 -8.461 18.172 1 90.5 171 ILE B O 1
ATOM 3524 N N . SER B 1 172 ? 6.957 -7.168 19.938 1 93 172 SER B N 1
ATOM 3525 C CA . SER B 1 172 ? 6.609 -8.281 20.828 1 93 172 SER B CA 1
ATOM 3526 C C . SER B 1 172 ? 5.301 -8.938 20.406 1 93 172 SER B C 1
ATOM 3528 O O . SER B 1 172 ? 4.457 -8.297 19.766 1 93 172 SER B O 1
ATOM 3530 N N . ASP B 1 173 ? 5.148 -10.18 20.766 1 91 173 ASP B N 1
ATOM 3531 C CA . ASP B 1 173 ? 3.912 -10.898 20.484 1 91 173 ASP B CA 1
ATOM 3532 C C . ASP B 1 173 ? 2.717 -10.219 21.156 1 91 173 ASP B C 1
ATOM 3534 O O . ASP B 1 173 ? 1.609 -10.234 20.609 1 91 173 ASP B O 1
ATOM 3538 N N . TYR B 1 174 ? 2.992 -9.695 22.281 1 94.12 174 TYR B N 1
ATOM 3539 C CA . TYR B 1 174 ? 1.961 -8.953 23 1 94.12 174 TYR B CA 1
ATOM 3540 C C . TYR B 1 174 ? 1.464 -7.773 22.188 1 94.12 174 TYR B C 1
ATOM 3542 O O . TYR B 1 174 ? 0.257 -7.594 22 1 94.12 174 TYR B O 1
ATOM 3550 N N . ALA B 1 175 ? 2.346 -7.004 21.656 1 94.75 175 ALA B N 1
ATOM 3551 C CA . ALA B 1 175 ? 1.996 -5.832 20.859 1 94.75 175 ALA B CA 1
ATOM 3552 C C . ALA B 1 175 ? 1.296 -6.238 19.562 1 94.75 175 ALA B C 1
ATOM 3554 O O . ALA B 1 175 ? 0.383 -5.551 19.109 1 94.75 175 ALA B O 1
ATOM 3555 N N . LYS B 1 176 ? 1.737 -7.348 19.031 1 92.88 176 LYS B N 1
ATOM 3556 C CA . LYS B 1 176 ? 1.12 -7.852 17.797 1 92.88 176 LYS B CA 1
ATOM 3557 C C . LYS B 1 176 ? -0.34 -8.227 18.047 1 92.88 176 LYS B C 1
ATOM 3559 O O . LYS B 1 176 ? -1.195 -7.98 17.188 1 92.88 176 LYS B O 1
ATOM 3564 N N . ALA B 1 177 ? -0.616 -8.859 19.156 1 93.81 177 ALA B N 1
ATOM 3565 C CA . ALA B 1 177 ? -1.984 -9.242 19.484 1 93.81 177 ALA B CA 1
ATOM 3566 C C . ALA B 1 177 ? -2.877 -8.016 19.641 1 93.81 177 ALA B C 1
ATOM 3568 O O . ALA B 1 177 ? -4.004 -7.992 19.156 1 93.81 177 ALA B O 1
ATOM 3569 N N . ILE B 1 178 ? -2.357 -7.016 20.312 1 95.5 178 ILE B N 1
ATOM 3570 C CA . ILE B 1 178 ? -3.102 -5.773 20.5 1 95.5 178 ILE B CA 1
ATOM 3571 C C . ILE B 1 178 ? -3.352 -5.113 19.141 1 95.5 178 ILE B C 1
ATOM 3573 O O . ILE B 1 178 ? -4.461 -4.648 18.859 1 95.5 178 ILE B O 1
ATOM 3577 N N . ARG B 1 179 ? -2.324 -5.074 18.344 1 95.12 179 ARG B N 1
ATOM 3578 C CA . ARG B 1 179 ? -2.414 -4.516 17 1 95.12 179 ARG B CA 1
ATOM 3579 C C . ARG B 1 179 ? -3.539 -5.172 16.203 1 95.12 179 ARG B C 1
ATOM 3581 O O . ARG B 1 179 ? -4.367 -4.484 15.602 1 95.12 179 ARG B O 1
ATOM 3588 N N . ASP B 1 180 ? -3.598 -6.488 16.203 1 92.88 180 ASP B N 1
ATOM 3589 C CA . ASP B 1 180 ? -4.59 -7.211 15.422 1 92.88 180 ASP B CA 1
ATOM 3590 C C . ASP B 1 180 ? -6.008 -6.91 15.914 1 92.88 180 ASP B C 1
ATOM 3592 O O . ASP B 1 180 ? -6.926 -6.754 15.109 1 92.88 180 ASP B O 1
ATOM 3596 N N . ASP B 1 181 ? -6.137 -6.809 17.172 1 95.56 181 ASP B N 1
ATOM 3597 C CA . ASP B 1 181 ? -7.434 -6.492 17.766 1 95.56 181 ASP B CA 1
ATOM 3598 C C . ASP B 1 181 ? -7.879 -5.078 17.391 1 95.56 181 ASP B C 1
ATOM 3600 O O . ASP B 1 181 ? -9.039 -4.863 17.031 1 95.56 181 ASP B O 1
ATOM 3604 N N . ILE B 1 182 ? -6.945 -4.168 17.469 1 97.06 182 ILE B N 1
ATOM 3605 C CA . ILE B 1 182 ? -7.266 -2.773 17.188 1 97.06 182 ILE B CA 1
ATOM 3606 C C . ILE B 1 182 ? -7.605 -2.602 15.719 1 97.06 182 ILE B C 1
ATOM 3608 O O . ILE B 1 182 ? -8.547 -1.882 15.367 1 97.06 182 ILE B O 1
ATOM 3612 N N . LEU B 1 183 ? -6.891 -3.25 14.875 1 96.31 183 LEU B N 1
ATOM 3613 C CA . LEU B 1 183 ? -7.129 -3.148 13.438 1 96.31 183 LEU B CA 1
ATOM 3614 C C . LEU B 1 183 ? -8.516 -3.672 13.078 1 96.31 183 LEU B C 1
ATOM 3616 O O . LEU B 1 183 ? -9.188 -3.115 12.203 1 96.31 183 LEU B O 1
ATOM 3620 N N . GLU B 1 184 ? -8.922 -4.695 13.766 1 96.19 184 GLU B N 1
ATOM 3621 C CA . GLU B 1 184 ? -10.273 -5.211 13.562 1 96.19 184 GLU B CA 1
ATOM 3622 C C . GLU B 1 184 ? -11.32 -4.215 14.039 1 96.19 184 GLU B C 1
ATOM 3624 O O . GLU B 1 184 ? -12.32 -3.982 13.359 1 96.19 184 GLU B O 1
ATOM 3629 N N . GLN B 1 185 ? -11.047 -3.633 15.133 1 97.5 185 GLN B N 1
ATOM 3630 C CA . GLN B 1 185 ? -12.008 -2.711 15.742 1 97.5 185 GLN B CA 1
ATOM 3631 C C . GLN B 1 185 ? -12.156 -1.446 14.906 1 97.5 185 GLN B C 1
ATOM 3633 O O . GLN B 1 185 ? -13.281 -0.996 14.648 1 97.5 185 GLN B O 1
ATOM 3638 N N . ILE B 1 186 ? -11.047 -0.94 14.492 1 98 186 ILE B N 1
ATOM 3639 C CA . ILE B 1 186 ? -11.125 0.327 13.773 1 98 186 ILE B CA 1
ATOM 3640 C C . ILE B 1 186 ? -11.758 0.105 12.398 1 98 186 ILE B C 1
ATOM 3642 O O . ILE B 1 186 ? -12.461 0.977 11.891 1 98 186 ILE B O 1
ATOM 3646 N N . SER B 1 187 ? -11.547 -1.005 11.797 1 97.44 187 SER B N 1
ATOM 3647 C CA . SER B 1 187 ? -12.172 -1.327 10.523 1 97.44 187 SER B CA 1
ATOM 3648 C C . SER B 1 187 ? -13.688 -1.453 10.664 1 97.44 187 SER B C 1
ATOM 3650 O O . SER B 1 187 ? -14.438 -1.032 9.781 1 97.44 187 SER B O 1
ATOM 3652 N N . SER B 1 188 ? -14.07 -2.033 11.75 1 97.75 188 SER B N 1
ATOM 3653 C CA . SER B 1 188 ? -15.5 -2.135 12.023 1 97.75 188 SER B CA 1
ATOM 3654 C C . SER B 1 188 ? -16.125 -0.755 12.203 1 97.75 188 SER B C 1
ATOM 36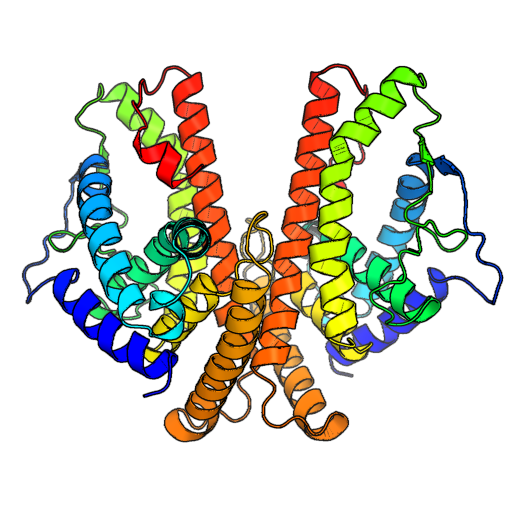56 O O . SER B 1 188 ? -17.25 -0.517 11.758 1 97.75 188 SER B O 1
ATOM 3658 N N . GLU B 1 189 ? -15.406 0.086 12.844 1 98.19 189 GLU B N 1
ATOM 3659 C CA . GLU B 1 189 ? -15.914 1.438 13.055 1 98.19 189 GLU B CA 1
ATOM 3660 C C . GLU B 1 189 ? -15.969 2.211 11.734 1 98.19 189 GLU B C 1
ATOM 3662 O O . GLU B 1 189 ? -16.875 3.023 11.531 1 98.19 189 GLU B O 1
ATOM 3667 N N . LEU B 1 190 ? -15.008 1.969 10.844 1 98.38 190 LEU B N 1
ATOM 3668 C CA . LEU B 1 190 ? -15.07 2.574 9.523 1 98.38 190 LEU B CA 1
ATOM 3669 C C . LEU B 1 190 ? -16.281 2.068 8.75 1 98.38 190 LEU B C 1
ATOM 3671 O O . LEU B 1 190 ? -16.969 2.844 8.078 1 98.38 190 LEU B O 1
ATOM 3675 N N . HIS B 1 191 ? -16.5 0.782 8.844 1 98.12 191 HIS B N 1
ATOM 3676 C CA . HIS B 1 191 ? -17.688 0.198 8.242 1 98.12 191 HIS B CA 1
ATOM 3677 C C . HIS B 1 191 ? -18.953 0.896 8.727 1 98.12 191 HIS B C 1
ATOM 3679 O O . HIS B 1 191 ? -19.812 1.277 7.918 1 98.12 191 HIS B O 1
ATOM 3685 N N . ASN B 1 192 ? -19.062 1.048 10.039 1 98.19 192 ASN B N 1
ATOM 3686 C CA . ASN B 1 192 ? -20.234 1.698 10.617 1 98.19 192 ASN B CA 1
ATOM 3687 C C . ASN B 1 192 ? -20.375 3.139 10.133 1 98.19 192 ASN B C 1
ATOM 3689 O O . ASN B 1 192 ? -21.484 3.594 9.836 1 98.19 192 ASN B O 1
ATOM 3693 N N . PHE B 1 193 ? -19.281 3.811 10.031 1 98.44 193 PHE B N 1
ATOM 3694 C CA . PHE B 1 193 ? -19.281 5.188 9.547 1 98.44 193 PHE B CA 1
ATOM 3695 C C . PHE B 1 193 ? -19.812 5.254 8.117 1 98.44 193 PHE B C 1
ATOM 3697 O O . PHE B 1 193 ? -20.625 6.125 7.793 1 98.44 193 PHE B O 1
ATOM 3704 N N . TYR B 1 194 ? -19.328 4.324 7.25 1 98.12 194 TYR B N 1
ATOM 3705 C CA . TYR B 1 194 ? -19.75 4.309 5.855 1 98.12 194 TYR B CA 1
ATOM 3706 C C . TYR B 1 194 ? -21.234 3.979 5.742 1 98.12 194 TYR B C 1
ATOM 3708 O O . TYR B 1 194 ? -21.969 4.625 4.984 1 98.12 194 TYR B O 1
ATOM 3716 N N . ILE B 1 195 ? -21.688 3.037 6.539 1 97.62 195 ILE B N 1
ATOM 3717 C CA . ILE B 1 195 ? -23.047 2.531 6.41 1 97.62 195 ILE B CA 1
ATOM 3718 C C . ILE B 1 195 ? -24.031 3.514 7.047 1 97.62 195 ILE B C 1
ATOM 3720 O O . ILE B 1 195 ? -25.047 3.863 6.445 1 97.62 195 ILE B O 1
ATOM 3724 N N . PHE B 1 196 ? -23.734 4.051 8.227 1 97.31 196 PHE B N 1
ATOM 3725 C CA . PHE B 1 196 ? -24.734 4.758 9.008 1 97.31 196 PHE B CA 1
ATOM 3726 C C . PHE B 1 196 ? -24.562 6.266 8.859 1 97.31 196 PHE B C 1
ATOM 3728 O O . PHE B 1 196 ? -25.547 7.008 8.867 1 97.31 196 PHE B O 1
ATOM 3735 N N . ASP B 1 197 ? -23.391 6.754 8.766 1 96.5 197 ASP B N 1
ATOM 3736 C CA . ASP B 1 197 ? -23.172 8.195 8.672 1 96.5 197 ASP B CA 1
ATOM 3737 C C . ASP B 1 197 ? -23.188 8.664 7.219 1 96.5 197 ASP B C 1
ATOM 3739 O O . ASP B 1 197 ? -23.844 9.664 6.895 1 96.5 197 ASP B O 1
ATOM 3743 N N . LEU B 1 198 ? -22.453 7.934 6.375 1 96.5 198 LEU B N 1
ATOM 3744 C CA . LEU B 1 198 ? -22.359 8.344 4.98 1 96.5 198 LEU B CA 1
ATOM 3745 C C . LEU B 1 198 ? -23.438 7.668 4.141 1 96.5 198 LEU B C 1
ATOM 3747 O O . LEU B 1 198 ? -23.672 8.055 2.994 1 96.5 198 LEU B O 1
ATOM 3751 N N . LYS B 1 199 ? -24.109 6.648 4.66 1 96.81 199 LYS B N 1
ATOM 3752 C CA . LYS B 1 199 ? -25.125 5.883 3.938 1 96.81 199 LYS B CA 1
ATOM 3753 C C . LYS B 1 199 ? -24.562 5.324 2.633 1 96.81 199 LYS B C 1
ATOM 3755 O O . LYS B 1 199 ? -25.203 5.41 1.585 1 96.81 199 LYS B O 1
ATOM 3760 N N . LEU B 1 200 ? -23.297 4.918 2.715 1 95.88 200 LEU B N 1
ATOM 3761 C CA . LEU B 1 200 ? -22.578 4.281 1.611 1 95.88 200 LEU B CA 1
ATOM 3762 C C . LEU B 1 200 ? -22.531 2.77 1.8 1 95.88 200 LEU B C 1
ATOM 3764 O O . LEU B 1 200 ? -21.562 2.244 2.363 1 95.88 200 LEU B O 1
ATOM 3768 N N . TYR B 1 201 ? -23.453 2.053 1.181 1 93.62 201 TYR B N 1
ATOM 3769 C CA . TYR B 1 201 ? -23.594 0.621 1.416 1 93.62 201 TYR B CA 1
ATOM 3770 C C . TYR B 1 201 ? -22.516 -0.163 0.675 1 93.62 201 TYR B C 1
ATOM 3772 O O . TYR B 1 201 ? -22.094 -1.226 1.131 1 93.62 201 TYR B O 1
ATOM 3780 N N . ASN B 1 202 ? -22.156 0.337 -0.514 1 96 202 ASN B N 1
ATOM 3781 C CA . ASN B 1 202 ? -21.016 -0.191 -1.24 1 96 202 ASN B CA 1
ATOM 3782 C C . ASN B 1 202 ? -19.828 0.762 -1.175 1 96 202 ASN B C 1
ATOM 3784 O O . ASN B 1 202 ? -19.75 1.717 -1.949 1 96 202 ASN B O 1
ATOM 3788 N N . TYR B 1 203 ? -18.891 0.467 -0.213 1 97.19 203 TYR B N 1
ATOM 3789 C CA . TYR B 1 203 ? -17.766 1.381 0.002 1 97.19 203 TYR B CA 1
ATOM 3790 C C . TYR B 1 203 ? -16.453 0.741 -0.418 1 97.19 203 TYR B C 1
ATOM 3792 O O . TYR B 1 203 ? -15.375 1.235 -0.073 1 97.19 203 TYR B O 1
ATOM 3800 N N . ALA B 1 204 ? -16.484 -0.383 -1.14 1 96.75 204 ALA B N 1
ATOM 3801 C CA . ALA B 1 204 ? -15.281 -1.141 -1.473 1 96.75 204 ALA B CA 1
ATOM 3802 C C . ALA B 1 204 ? -14.297 -0.282 -2.254 1 96.75 204 ALA B C 1
ATOM 3804 O O . ALA B 1 204 ? -13.102 -0.256 -1.939 1 96.75 204 ALA B O 1
ATOM 3805 N N . ALA B 1 205 ? -14.75 0.43 -3.236 1 95.69 205 ALA B N 1
ATOM 3806 C CA . ALA B 1 205 ? -13.867 1.25 -4.066 1 95.69 205 ALA B CA 1
ATOM 3807 C C . ALA B 1 205 ? -13.234 2.375 -3.254 1 95.69 205 ALA B C 1
ATOM 3809 O O . ALA B 1 205 ? -12.031 2.623 -3.355 1 95.69 205 ALA B O 1
ATOM 3810 N N . ARG B 1 206 ? -14.055 3.084 -2.518 1 97.06 206 ARG B N 1
ATOM 3811 C CA . ARG B 1 206 ? -13.578 4.184 -1.688 1 97.06 206 ARG B CA 1
ATOM 3812 C C . ARG B 1 206 ? -12.555 3.697 -0.668 1 97.06 206 ARG B C 1
ATOM 3814 O O . ARG B 1 206 ? -11.508 4.324 -0.485 1 97.06 206 ARG B O 1
ATOM 3821 N N . HIS B 1 207 ? -12.906 2.582 -0.073 1 97.88 207 HIS B N 1
ATOM 3822 C CA . HIS B 1 207 ? -12.016 2.01 0.928 1 97.88 207 HIS B CA 1
ATOM 3823 C C . HIS B 1 207 ? -10.68 1.603 0.31 1 97.88 207 HIS B C 1
ATOM 3825 O O . HIS B 1 207 ? -9.617 1.845 0.894 1 97.88 207 HIS B O 1
ATOM 3831 N N . ALA B 1 208 ? -10.688 1.011 -0.814 1 96.31 208 ALA B N 1
ATOM 3832 C CA . ALA B 1 208 ? -9.461 0.637 -1.509 1 96.31 208 ALA B CA 1
ATOM 3833 C C . ALA B 1 208 ? -8.594 1.861 -1.795 1 96.31 208 ALA B C 1
ATOM 3835 O O . ALA B 1 208 ? -7.379 1.837 -1.58 1 96.31 208 ALA B O 1
ATOM 3836 N N . ARG B 1 209 ? -9.211 2.895 -2.311 1 95.56 209 ARG B N 1
ATOM 3837 C CA . ARG B 1 209 ? -8.484 4.129 -2.605 1 95.56 209 ARG B CA 1
ATOM 3838 C C . ARG B 1 209 ? -7.867 4.715 -1.343 1 95.56 209 ARG B C 1
ATOM 3840 O O . ARG B 1 209 ? -6.75 5.242 -1.381 1 95.56 209 ARG B O 1
ATOM 3847 N N . LEU B 1 210 ? -8.586 4.609 -0.279 1 97.5 210 LEU B N 1
ATOM 3848 C CA . LEU B 1 210 ? -8.117 5.133 0.998 1 97.5 210 LEU B CA 1
ATOM 3849 C C . LEU B 1 210 ? -6.891 4.367 1.482 1 97.5 210 LEU B C 1
ATOM 3851 O O . LEU B 1 210 ? -5.879 4.969 1.838 1 97.5 210 LEU B O 1
ATOM 3855 N N . ILE B 1 211 ? -6.988 3.076 1.463 1 96.62 211 ILE B N 1
ATOM 3856 C CA . ILE B 1 211 ? -5.922 2.219 1.968 1 96.62 211 ILE B CA 1
ATOM 3857 C C . ILE B 1 211 ? -4.68 2.373 1.093 1 96.62 211 ILE B C 1
ATOM 3859 O O . ILE B 1 211 ? -3.551 2.32 1.59 1 96.62 211 ILE B O 1
ATOM 3863 N N . ARG B 1 212 ? -4.809 2.686 -0.101 1 93.94 212 ARG B N 1
ATOM 3864 C CA . ARG B 1 212 ? -3.699 2.812 -1.039 1 93.94 212 ARG B CA 1
ATOM 3865 C C . ARG B 1 212 ? -2.869 4.055 -0.742 1 93.94 212 ARG B C 1
ATOM 3867 O O . ARG B 1 212 ? -1.711 4.148 -1.152 1 93.94 212 ARG B O 1
ATOM 3874 N N . LEU B 1 213 ? -3.426 4.926 -0.113 1 95.69 213 LEU B N 1
ATOM 3875 C CA . LEU B 1 213 ? -2.699 6.152 0.206 1 95.69 213 LEU B CA 1
ATOM 3876 C C . LEU B 1 213 ? -1.56 5.871 1.179 1 95.69 213 LEU B C 1
ATOM 3878 O O . LEU B 1 213 ? -0.553 6.582 1.185 1 95.69 213 LEU B O 1
ATOM 3882 N N . ILE B 1 214 ? -1.724 4.816 1.954 1 95.25 214 ILE B N 1
ATOM 3883 C CA . ILE B 1 214 ? -0.764 4.512 3.01 1 95.25 214 ILE B CA 1
ATOM 3884 C C . ILE B 1 214 ? 0.581 4.133 2.393 1 95.25 214 ILE B C 1
ATOM 3886 O O . ILE B 1 214 ? 1.591 4.797 2.637 1 95.25 214 ILE B O 1
ATOM 3890 N N . PRO B 1 215 ? 0.599 3.172 1.544 1 91.75 215 PRO B N 1
ATOM 3891 C CA . PRO B 1 215 ? 1.899 2.838 0.958 1 91.75 215 PRO B CA 1
ATOM 3892 C C . PRO B 1 215 ? 2.461 3.963 0.09 1 91.75 215 PRO B C 1
ATOM 3894 O O . PRO B 1 215 ? 3.68 4.117 -0.012 1 91.75 215 PRO B O 1
ATOM 3897 N N . ILE B 1 216 ? 1.65 4.727 -0.534 1 92 216 ILE B N 1
ATOM 3898 C CA . ILE B 1 216 ? 2.113 5.855 -1.334 1 92 216 ILE B CA 1
ATOM 3899 C C . ILE B 1 216 ? 2.877 6.836 -0.449 1 92 216 ILE B C 1
ATOM 3901 O O . ILE B 1 216 ? 3.971 7.281 -0.805 1 92 216 ILE B O 1
ATOM 3905 N N . SER B 1 217 ? 2.342 7.121 0.673 1 93.94 217 SER B N 1
ATOM 3906 C CA . SER B 1 217 ? 2.994 8.031 1.61 1 93.94 217 SER B CA 1
ATOM 3907 C C . SER B 1 217 ? 4.277 7.422 2.168 1 93.94 217 SER B C 1
ATOM 3909 O O . SER B 1 217 ? 5.281 8.117 2.332 1 93.94 217 SER B O 1
ATOM 3911 N N . GLU B 1 218 ? 4.258 6.176 2.447 1 91.25 218 GLU B N 1
ATOM 3912 C CA . GLU B 1 218 ? 5.441 5.492 2.961 1 91.25 218 GLU B CA 1
ATOM 3913 C C . GLU B 1 218 ? 6.574 5.5 1.935 1 91.25 218 GLU B C 1
ATOM 3915 O O . GLU B 1 218 ? 7.738 5.703 2.287 1 91.25 218 GLU B O 1
ATOM 3920 N N . ASN B 1 219 ? 6.223 5.285 0.74 1 87.25 219 ASN B N 1
ATOM 3921 C CA . ASN B 1 219 ? 7.211 5.312 -0.331 1 87.25 219 ASN B CA 1
ATOM 3922 C C . ASN B 1 219 ? 7.801 6.707 -0.515 1 87.25 219 ASN B C 1
ATOM 3924 O O . ASN B 1 219 ? 8.977 6.848 -0.856 1 87.25 219 ASN B O 1
ATOM 3928 N N . GLN B 1 220 ? 7.02 7.656 -0.335 1 87.69 220 GLN B N 1
ATOM 3929 C CA . GLN B 1 220 ? 7.496 9.031 -0.434 1 87.69 220 GLN B CA 1
ATOM 3930 C C . GLN B 1 220 ? 8.562 9.32 0.616 1 87.69 220 GLN B C 1
ATOM 3932 O O . GLN B 1 220 ? 9.562 9.984 0.328 1 87.69 220 GLN B O 1
ATOM 3937 N N . VAL B 1 221 ? 8.32 8.82 1.761 1 87.38 221 VAL B N 1
ATOM 3938 C CA . VAL B 1 221 ? 9.273 9.008 2.844 1 87.38 221 VAL B CA 1
ATOM 3939 C C . VAL B 1 221 ? 10.586 8.305 2.5 1 87.38 221 VAL B C 1
ATOM 3941 O O . VAL B 1 221 ? 11.672 8.867 2.689 1 87.38 221 VAL B O 1
ATOM 3944 N N . GLN B 1 222 ? 10.461 7.16 1.983 1 85.19 222 GLN B N 1
ATOM 3945 C CA . GLN B 1 222 ? 11.656 6.406 1.613 1 85.19 222 GLN B CA 1
ATOM 3946 C C . GLN B 1 222 ? 12.43 7.109 0.5 1 85.19 222 GLN B C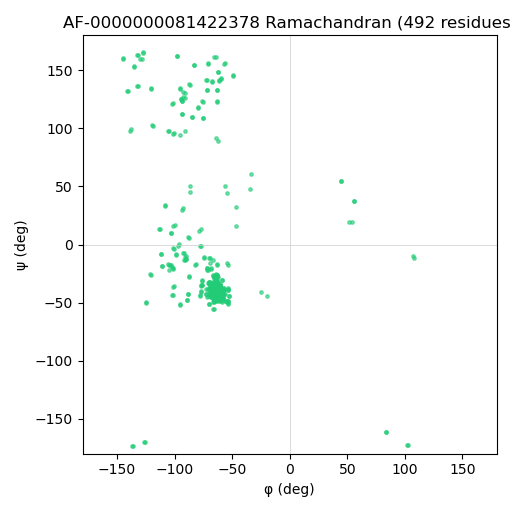 1
ATOM 3948 O O . GLN B 1 222 ? 13.656 7.172 0.538 1 85.19 222 GLN B O 1
ATOM 3953 N N . LEU B 1 223 ? 11.75 7.574 -0.45 1 82.69 223 LEU B N 1
ATOM 3954 C CA . LEU B 1 223 ? 12.375 8.297 -1.552 1 82.69 223 LEU B CA 1
ATOM 3955 C C . LEU B 1 223 ? 13.109 9.531 -1.043 1 82.69 223 LEU B C 1
ATOM 3957 O O . LEU B 1 223 ? 14.211 9.852 -1.509 1 82.69 223 LEU B O 1
ATOM 3961 N N . TYR B 1 224 ? 12.469 10.18 -0.183 1 83.81 224 TYR B N 1
ATOM 3962 C CA . TYR B 1 224 ? 13.094 11.367 0.392 1 83.81 224 TYR B CA 1
ATOM 3963 C C . TYR B 1 224 ? 14.383 11.008 1.115 1 83.81 224 TYR B C 1
ATOM 3965 O O . TYR B 1 224 ? 15.391 11.703 0.98 1 83.81 224 TYR B O 1
ATOM 3973 N N . LYS B 1 225 ? 14.328 10 1.874 1 81.31 225 LYS B N 1
ATOM 3974 C CA . LYS B 1 225 ? 15.523 9.531 2.568 1 81.31 225 LYS B CA 1
ATOM 3975 C C . LYS B 1 225 ? 16.641 9.18 1.581 1 81.31 225 LYS B C 1
ATOM 3977 O O . LYS B 1 225 ? 17.812 9.492 1.819 1 81.31 225 LYS B O 1
ATOM 3982 N N . ASP B 1 226 ? 16.312 8.609 0.541 1 77.38 226 ASP B N 1
ATOM 3983 C CA . ASP B 1 226 ? 17.281 8.266 -0.494 1 77.38 226 ASP B CA 1
ATOM 3984 C C . ASP B 1 226 ? 17.906 9.523 -1.098 1 77.38 226 ASP B C 1
ATOM 3986 O O . ASP B 1 226 ? 19.125 9.57 -1.332 1 77.38 226 ASP B O 1
ATOM 3990 N N . TYR B 1 227 ? 17.094 10.469 -1.354 1 76.25 227 TYR B N 1
ATOM 3991 C CA . TYR B 1 227 ? 17.594 11.711 -1.927 1 76.25 227 TYR B CA 1
ATOM 3992 C C . TYR B 1 227 ? 18.547 12.414 -0.964 1 76.25 227 TYR B C 1
ATOM 3994 O O . TYR B 1 227 ? 19.562 12.984 -1.384 1 76.25 227 TYR B O 1
ATOM 4002 N N . LEU B 1 228 ? 18.219 12.352 0.257 1 77.19 228 LEU B N 1
ATOM 4003 C CA . LEU B 1 228 ? 19.078 12.953 1.263 1 77.19 228 LEU B CA 1
ATOM 4004 C C . LEU B 1 228 ? 20.422 12.219 1.337 1 77.19 228 LEU B C 1
ATOM 4006 O O . LEU B 1 228 ? 21.469 12.844 1.457 1 77.19 228 LEU B O 1
ATOM 4010 N N . ALA B 1 229 ? 20.344 10.969 1.26 1 75.5 229 ALA B N 1
ATOM 4011 C CA . ALA B 1 229 ? 21.578 10.164 1.267 1 75.5 229 ALA B CA 1
ATOM 4012 C C . ALA B 1 229 ? 22.438 10.469 0.046 1 75.5 229 ALA B C 1
ATOM 4014 O O . ALA B 1 229 ? 23.656 10.594 0.157 1 75.5 229 ALA B O 1
ATOM 4015 N N . MET B 1 230 ? 21.828 10.672 -1.04 1 74.88 230 MET B N 1
ATOM 4016 C CA . MET B 1 230 ? 22.531 11.008 -2.27 1 74.88 230 MET B CA 1
ATOM 4017 C C . MET B 1 230 ? 23.172 12.391 -2.176 1 74.88 230 MET B C 1
ATOM 4019 O O . MET B 1 230 ? 24.297 12.602 -2.637 1 74.88 230 MET B O 1
ATOM 4023 N N . ALA B 1 231 ? 22.422 13.242 -1.672 1 73 231 ALA B N 1
ATOM 4024 C CA . ALA B 1 231 ? 22.922 14.602 -1.508 1 73 231 ALA B CA 1
ATOM 4025 C C . ALA B 1 231 ? 24.141 14.633 -0.599 1 73 231 ALA B C 1
ATOM 4027 O O . ALA B 1 231 ? 25.078 15.391 -0.838 1 73 231 ALA B O 1
ATOM 4028 N N . LYS B 1 232 ? 24.172 13.828 0.351 1 72.44 232 LYS B N 1
ATOM 4029 C CA . LYS B 1 232 ? 25.312 13.727 1.264 1 72.44 232 LYS B CA 1
ATOM 4030 C C . LYS B 1 232 ? 26.547 13.156 0.555 1 72.44 232 LYS B C 1
ATOM 4032 O O . LYS B 1 232 ? 27.656 13.672 0.718 1 72.44 232 LYS B O 1
ATOM 4037 N N . ILE B 1 233 ? 26.281 12.211 -0.166 1 66.69 233 ILE B N 1
ATOM 4038 C CA . ILE B 1 233 ? 27.391 11.555 -0.874 1 66.69 233 ILE B CA 1
ATOM 4039 C C . ILE B 1 233 ? 27.969 12.508 -1.914 1 66.69 233 ILE B C 1
ATOM 4041 O O . ILE B 1 233 ? 29.188 12.547 -2.117 1 66.69 233 ILE B O 1
ATOM 4045 N N . SER B 1 234 ? 27.188 13.18 -2.527 1 67.19 234 SER B N 1
ATOM 4046 C CA . SER B 1 234 ? 27.641 14.086 -3.574 1 67.19 234 SER B CA 1
ATOM 4047 C C . SER B 1 234 ? 28.203 15.367 -2.982 1 67.19 234 SER B C 1
ATOM 4049 O O . SER B 1 234 ? 28.609 16.266 -3.717 1 67.19 234 SER B O 1
ATOM 4051 N N . ASN B 1 235 ? 28.406 15.312 -1.653 1 63.97 235 ASN B N 1
ATOM 4052 C CA . ASN B 1 235 ? 28.938 16.469 -0.938 1 63.97 235 ASN B CA 1
ATOM 4053 C C . ASN B 1 235 ? 28.094 17.719 -1.206 1 63.97 235 ASN B C 1
ATOM 4055 O O . ASN B 1 235 ? 28.641 18.828 -1.266 1 63.97 235 ASN B O 1
ATOM 4059 N N . LEU B 1 236 ? 27.047 17.453 -1.605 1 53.06 236 LEU B N 1
ATOM 4060 C CA . LEU B 1 236 ? 26.188 18.625 -1.812 1 53.06 236 LEU B CA 1
ATOM 4061 C C . LEU B 1 236 ? 25.734 19.203 -0.48 1 53.06 236 LEU B C 1
ATOM 4063 O O . LEU B 1 236 ? 25.531 20.422 -0.362 1 53.06 236 LEU B O 1
ATOM 4067 N N . PHE B 1 237 ? 25.438 18.234 0.52 1 52.91 237 PHE B N 1
ATOM 4068 C CA . PHE B 1 237 ? 24.875 18.703 1.778 1 52.91 237 PHE B CA 1
ATOM 4069 C C . PHE B 1 237 ? 25.484 17.969 2.959 1 52.91 237 PHE B C 1
ATOM 4071 O O . PHE B 1 237 ? 25.625 16.734 2.932 1 52.91 237 PHE B O 1
ATOM 4078 N N . GLU B 1 238 ? 26.562 18.547 3.699 1 46.06 238 GLU B N 1
ATOM 4079 C CA . GLU B 1 238 ? 26.891 17.984 5.004 1 46.06 238 GLU B CA 1
ATOM 4080 C C . GLU B 1 238 ? 25.688 17.984 5.93 1 46.06 238 GLU B C 1
ATOM 4082 O O . GLU B 1 238 ? 25.344 19 6.523 1 46.06 238 GLU B O 1
ATOM 4087 N N . TYR B 1 239 ? 24.719 17.531 5.48 1 42.25 239 TYR B N 1
ATOM 4088 C CA . TYR B 1 239 ? 23.531 17.578 6.336 1 42.25 239 TYR B CA 1
ATOM 4089 C C . TYR B 1 239 ? 23.719 16.734 7.586 1 42.25 239 TYR B C 1
ATOM 4091 O O . TYR B 1 239 ? 24.156 15.578 7.504 1 42.25 239 TYR B O 1
ATOM 4099 N N . ASN B 1 240 ? 24.219 17.297 8.75 1 38.16 240 ASN B N 1
ATOM 4100 C CA . ASN B 1 240 ? 24.016 16.609 10.016 1 38.16 240 ASN B CA 1
ATOM 4101 C C . ASN B 1 240 ? 22.688 15.867 10.055 1 38.16 240 ASN B C 1
ATOM 4103 O O . ASN B 1 240 ? 21.625 16.484 10.172 1 38.16 240 ASN B O 1
ATOM 4107 N N . LEU B 1 241 ? 22.516 15.094 9.328 1 39.12 241 LEU B N 1
ATOM 4108 C CA . LEU B 1 241 ? 21.312 14.273 9.242 1 39.12 241 LEU B CA 1
ATOM 4109 C C . LEU B 1 241 ? 20.906 13.742 10.617 1 39.12 241 LEU B C 1
ATOM 4111 O O . LEU B 1 241 ? 21.219 12.602 10.953 1 39.12 241 LEU B O 1
ATOM 4115 N N . TYR B 1 242 ? 21.281 14.125 11.648 1 34.47 242 TYR B N 1
ATOM 4116 C CA . TYR B 1 242 ? 20.516 13.797 12.844 1 34.47 242 TYR B CA 1
ATOM 4117 C C . TYR B 1 242 ? 19.062 13.531 12.492 1 34.47 242 TYR B C 1
ATOM 4119 O O . TYR B 1 242 ? 18.406 12.688 13.117 1 34.47 242 TYR B O 1
ATOM 4127 N N . GLU B 1 243 ? 18.5 14.273 11.633 1 36.38 243 GLU B N 1
ATOM 4128 C CA . GLU B 1 243 ? 17.109 14.188 11.18 1 36.38 243 GLU B CA 1
ATOM 4129 C C . GLU B 1 243 ? 16.875 12.922 10.359 1 36.38 243 GLU B C 1
ATOM 4131 O O . GLU B 1 243 ? 15.734 12.578 10.055 1 36.38 243 GLU B O 1
ATOM 4136 N N . SER B 1 244 ? 17.844 12.359 9.961 1 38.12 244 SER B N 1
ATOM 4137 C CA . SER B 1 244 ? 17.906 11.094 9.227 1 38.12 244 SER B CA 1
ATOM 4138 C C . SER B 1 244 ? 17.375 9.945 10.07 1 38.12 244 SER B C 1
ATOM 4140 O O . SER B 1 244 ? 16.906 8.938 9.531 1 38.12 244 SER B O 1
ATOM 4142 N N . GLU B 1 245 ? 17.844 9.883 11.25 1 36.41 245 GLU B N 1
ATOM 4143 C CA . GLU B 1 245 ? 17.453 8.797 12.141 1 36.41 245 GLU B CA 1
ATOM 4144 C C . GLU B 1 245 ? 15.93 8.695 12.258 1 36.41 245 GLU B C 1
ATOM 4146 O O . GLU B 1 245 ? 15.398 7.688 12.727 1 36.41 245 GLU B O 1
ATOM 4151 N N . LEU B 1 246 ? 15.344 9.836 12.297 1 34.69 246 LEU B N 1
ATOM 4152 C CA . LEU B 1 246 ? 13.891 9.727 12.312 1 34.69 246 LEU B CA 1
ATOM 4153 C C . LEU B 1 246 ? 13.398 8.875 11.141 1 34.69 246 LEU B C 1
ATOM 4155 O O . LEU B 1 246 ? 12.242 8.461 11.117 1 34.69 246 LEU B O 1
ATOM 4159 N N . VAL B 1 247 ? 14.328 8.719 10.148 1 32.75 247 VAL B N 1
ATOM 4160 C CA . VAL B 1 247 ? 14.023 7.871 9.008 1 32.75 247 VAL B CA 1
ATOM 4161 C C . VAL B 1 247 ? 14.734 6.527 9.148 1 32.75 247 VAL B C 1
ATOM 4163 O O . VAL B 1 247 ? 14.602 5.652 8.297 1 32.75 247 VAL B O 1
ATOM 4166 N N . LYS B 1 248 ? 15.742 6.23 9.93 1 30.7 248 LYS B N 1
ATOM 4167 C CA . LYS B 1 248 ? 16.312 4.895 10.039 1 30.7 248 LYS B CA 1
ATOM 4168 C C . LYS B 1 248 ? 15.391 3.953 10.797 1 30.7 248 LYS B C 1
ATOM 4170 O O . LYS B 1 248 ? 14.844 4.32 11.844 1 30.7 248 LYS B O 1
#

pLDDT: mean 88.0, std 13.86, range [30.7, 98.75]